Protein AF-A0A0D0B9F7-F1 (afdb_monomer)

Secondary structure (DSSP, 8-state):
-EEEEE-TTS-EEEEETTTTEESTTSHHHHHHHHHHHT--S-S-----SS---SS-S----GGG---S--S-BPPPGGGS-TT---SSPPPPP--S--SEE---TT-EEE-TTS-EEE--TTS-EEEEEEEEE-SS-EEEEEEEEEE-SSS-GGGT-EEB--GGGGTEEESSSSEEEEHHHHHHHHHHHHHS---HHHHHHHHHHHHHHT--SSPPPPHHHHHHHHHHHHTTB---TT--BTTTBSS-S---------PPPGGG--TT---TT---TTPPBP-PPPPS--SSS--HHHHHHHHHHHHTTSS--PPSSS--HHHHHHHHHHHHHIIIIIHHHHHHH-HHHHHHHHHHTSGGGEETTTEE---HHHHHHHHHHH-SS-GGGG--HHHHHHHHHHHHS--HHHHGGGTTSHHHHHHHHHHHHHHSS--HHHHHHHHHHHHHHHHHHHHHHHHS-S----PPP--------TT-SS-HHHHHT----S---S--PBPP-

pLDDT: mean 79.48, std 19.3, range [31.0, 98.38]

InterPro domains:
  IPR040648 HMG domain-containing protein 3, CxC4 like cysteine cluster [PF18717] (95-229)

Solvent-accessible surface area (backbone atoms only — not comparable to full-atom values): 30404 Å² total; per-residue (Å²): 96,74,49,78,56,64,51,84,87,68,52,65,52,48,39,33,67,81,74,77,45,79,51,80,84,42,70,69,50,51,47,52,46,36,62,65,68,65,64,66,99,74,87,80,96,73,98,66,82,77,82,78,46,88,84,53,58,73,67,76,55,73,86,72,57,58,30,32,36,75,68,78,35,79,60,59,74,93,80,53,59,98,86,63,80,79,92,61,78,81,44,62,81,80,87,66,84,61,79,59,48,63,63,46,87,74,10,19,21,65,38,92,90,75,48,74,47,66,58,54,94,89,54,76,71,48,78,44,76,22,38,41,40,50,75,62,52,48,43,85,30,37,32,33,32,28,77,33,90,86,43,61,75,93,67,73,51,47,22,23,29,51,42,56,74,65,28,32,42,26,41,69,72,48,47,29,36,29,47,62,39,54,47,50,51,55,49,46,43,74,75,41,98,54,58,65,57,67,51,39,53,51,48,34,52,50,21,57,77,67,68,53,96,44,81,63,73,56,49,71,59,51,53,49,48,45,56,47,50,57,70,27,44,56,79,72,83,88,72,62,44,90,86,50,44,90,70,48,97,71,84,86,84,85,76,89,82,86,80,73,61,72,90,72,57,50,99,86,58,73,65,98,64,60,61,50,94,85,33,56,76,41,85,45,58,87,75,79,70,59,36,78,51,64,53,64,70,60,23,48,52,51,45,52,42,57,74,74,52,46,56,59,48,78,81,86,85,84,76,58,74,70,53,57,54,51,30,53,50,42,50,47,47,41,66,74,45,49,41,56,53,33,35,76,77,33,58,28,48,25,48,42,40,36,47,42,58,38,73,58,14,50,43,95,89,67,21,51,60,53,51,65,53,62,51,51,36,54,51,53,43,36,40,92,58,49,64,51,78,57,58,41,75,66,43,44,51,29,45,50,51,22,69,78,49,80,46,76,78,38,46,71,52,28,66,72,43,52,46,60,35,52,42,51,54,52,32,36,78,73,69,74,48,77,53,70,35,57,55,42,38,52,49,50,51,40,56,53,47,48,53,50,50,52,52,52,45,67,46,45,77,66,71,80,78,78,65,72,68,69,68,75,71,73,72,65,60,91,84,56,95,67,54,75,39,64,82,71,73,51,80,75,91,59,76,86,88,64,78,34,61,37,60,67,130

Organism: NCBI:txid944289

Radius of gyration: 31.39 Å; Cα contacts (8 Å, |Δi|>4): 623; chains: 1; bounding box: 63×63×85 Å

Nearest PDB structures (foldseek):
  6m7f-assembly2_D  TM=2.238E-01  e=7.092E+00  Streptomyces clavuligerus

Sequence (505 aa):
IVKHEGSDAGDGRWYCSSQNKDGPMCGHIGAAQRFMKGESDAEGLRKVPEGIDISSTKQFSFQSLRAVSYLPILPPKWCMLPGEVEFYPRPRPLQQPPALIQLSEKASCPCLDGERAFFDPLQPTITCECKVYTLTEAFSVQIQLQQCPRCPQERHRYIGPEPRDIGLFNLNNSAIFTHELLNEYTSAFSSSETPFEPWVQTIARRYEEMQPSIPFVGGGLFRSVWFAYIRLIQFEGDKTCPSCGTFPNNVIWDGVSIAFGCKHVNDELQPPTVVQASAMEHPSRSLSQQEWLQDGKMRKKLRDWLAEGGLKIENGADGGDNHIETSLKQVKILQLELYPWLHTLSPHLKDMFSKHLGHGAVQNGKGWSPRKEYLVLFQILSAEESTMQTMSHSTLCNLETFIQTPTHDNIQGLLSTPALNTILELEWAREGHYATETLGVAAWMYHHGKKVMDALLAMNPVPLDSRPMEKATMIIEKSSEIHPWEKTGCCYGLPQIRNCPRYPK

Structure (mmCIF, N/CA/C/O backbone):
data_AF-A0A0D0B9F7-F1
#
_entry.id   AF-A0A0D0B9F7-F1
#
loop_
_atom_site.group_PDB
_atom_site.id
_atom_site.type_symbol
_atom_site.label_atom_id
_atom_site.label_alt_id
_atom_site.label_comp_id
_atom_site.label_asym_id
_atom_site.label_entity_id
_atom_site.label_seq_id
_atom_site.pdbx_PDB_ins_code
_atom_site.Cartn_x
_atom_site.Cartn_y
_atom_site.Cartn_z
_atom_site.occupancy
_atom_site.B_iso_or_equiv
_atom_site.auth_seq_id
_atom_site.auth_comp_id
_atom_site.auth_asym_id
_atom_site.auth_atom_id
_atom_site.pdbx_PDB_model_num
ATOM 1 N N . ILE A 1 1 ? -7.072 21.926 14.855 1.00 62.06 1 ILE A N 1
ATOM 2 C CA . ILE A 1 1 ? -6.435 22.626 13.717 1.00 62.06 1 ILE A CA 1
ATOM 3 C C . ILE A 1 1 ? -6.862 24.085 13.777 1.00 62.06 1 ILE A C 1
ATOM 5 O O . ILE A 1 1 ? -8.053 24.343 13.917 1.00 62.06 1 ILE A O 1
ATOM 9 N N . VAL A 1 2 ? -5.909 25.017 13.758 1.00 69.06 2 VAL A N 1
ATOM 10 C CA . VAL A 1 2 ? -6.192 26.455 13.646 1.00 69.06 2 VAL A CA 1
ATOM 11 C C . VAL A 1 2 ? -5.923 26.863 12.201 1.00 69.06 2 VAL A C 1
ATOM 13 O O . VAL A 1 2 ? -4.849 26.570 11.686 1.00 69.06 2 VAL A O 1
ATOM 16 N N . LYS A 1 3 ? -6.905 27.480 11.546 1.00 77.62 3 LYS A N 1
ATOM 17 C CA . LYS A 1 3 ? -6.812 28.000 10.180 1.00 77.62 3 LYS A CA 1
ATOM 18 C C . LYS A 1 3 ? -6.802 29.525 10.244 1.00 77.62 3 LYS A C 1
ATOM 20 O O . LYS A 1 3 ? -7.600 30.106 10.979 1.00 77.62 3 LYS A O 1
ATOM 25 N N . HIS A 1 4 ? -5.914 30.152 9.484 1.00 79.88 4 HIS A N 1
ATOM 26 C CA . HIS A 1 4 ? -5.838 31.602 9.325 1.00 79.88 4 HIS A CA 1
ATOM 27 C C . HIS A 1 4 ? -6.006 31.951 7.848 1.00 79.88 4 HIS A C 1
ATOM 29 O O . HIS A 1 4 ? -5.429 31.298 6.982 1.00 79.88 4 HIS A O 1
ATOM 35 N N . GLU A 1 5 ? -6.851 32.940 7.581 1.00 78.00 5 GLU A N 1
ATOM 36 C CA . GLU A 1 5 ? -7.046 33.546 6.266 1.00 78.00 5 GLU A CA 1
ATOM 37 C C . GLU A 1 5 ? -6.862 35.060 6.410 1.00 78.00 5 GLU A C 1
ATOM 39 O O . GLU A 1 5 ? -7.738 35.763 6.927 1.00 78.00 5 GLU A O 1
ATOM 44 N N . GLY A 1 6 ? -5.700 35.556 5.989 1.00 80.50 6 GLY A N 1
ATOM 45 C CA . GLY A 1 6 ? -5.319 36.960 6.103 1.00 80.50 6 GLY A CA 1
ATOM 46 C C . GLY A 1 6 ? -3.842 37.190 5.805 1.00 80.50 6 GLY A C 1
ATOM 47 O O . GLY A 1 6 ? -3.217 36.357 5.156 1.00 80.50 6 GLY A O 1
ATOM 48 N N . SER A 1 7 ? -3.299 38.324 6.248 1.00 74.69 7 SER A N 1
ATOM 49 C CA . SER A 1 7 ? -1.907 38.690 5.974 1.00 74.69 7 SER A CA 1
ATOM 50 C C . SER A 1 7 ? -0.935 38.029 6.958 1.00 74.69 7 SER A C 1
ATOM 52 O O . SER A 1 7 ? -1.303 37.707 8.090 1.00 74.69 7 SER A O 1
ATOM 54 N N . ASP A 1 8 ? 0.327 37.875 6.552 1.00 71.06 8 ASP A N 1
ATOM 55 C CA . ASP A 1 8 ? 1.392 37.264 7.363 1.00 71.06 8 ASP A CA 1
ATOM 56 C C . ASP A 1 8 ? 1.683 38.025 8.674 1.00 71.06 8 ASP A C 1
ATOM 58 O O . ASP A 1 8 ? 2.330 37.492 9.573 1.00 71.06 8 ASP A O 1
ATOM 62 N N . ALA A 1 9 ? 1.166 39.252 8.831 1.00 69.94 9 ALA A N 1
ATOM 63 C CA . ALA A 1 9 ? 1.206 39.997 10.092 1.00 69.94 9 ALA A CA 1
ATOM 64 C C . ALA A 1 9 ? 0.184 39.490 11.143 1.00 69.94 9 ALA A C 1
ATOM 66 O O . ALA A 1 9 ? 0.144 39.982 12.278 1.00 69.94 9 ALA A O 1
ATOM 67 N N . GLY A 1 10 ? -0.637 38.494 10.790 1.00 68.38 10 GLY A N 1
ATOM 68 C CA . GLY A 1 10 ? -1.613 37.837 11.661 1.00 68.38 10 GLY A CA 1
ATOM 69 C C . GLY A 1 10 ? -2.972 38.536 11.752 1.00 68.38 10 GLY A C 1
ATOM 70 O O . GLY A 1 10 ? -3.847 38.104 12.510 1.00 68.38 10 GLY A O 1
ATOM 71 N N . ASP A 1 11 ? -3.183 39.597 10.980 1.00 76.25 11 ASP A N 1
ATOM 72 C CA . ASP A 1 11 ? -4.494 40.169 10.696 1.00 76.25 11 ASP A CA 1
ATOM 73 C C . ASP A 1 11 ? -5.279 39.254 9.747 1.00 76.25 11 ASP A C 1
ATOM 75 O O . ASP A 1 11 ? -4.718 38.582 8.884 1.00 76.25 11 ASP A O 1
ATOM 79 N N . GLY A 1 12 ? -6.593 39.172 9.942 1.00 78.12 12 GLY A N 1
ATOM 80 C CA . GLY A 1 12 ? -7.466 38.292 9.169 1.00 78.12 12 GLY A CA 1
ATOM 81 C C . GLY A 1 12 ? -8.388 37.445 10.031 1.00 78.12 12 GLY A C 1
ATOM 82 O O . GLY A 1 12 ? -8.543 37.668 11.235 1.00 78.12 12 GLY A O 1
ATOM 83 N N . ARG A 1 13 ? -9.037 36.472 9.393 1.00 79.00 13 ARG A N 1
ATOM 84 C CA . ARG A 1 13 ? -9.968 35.560 10.058 1.00 79.00 13 ARG A CA 1
ATOM 85 C C . ARG A 1 13 ? -9.229 34.340 10.581 1.00 79.00 13 ARG A C 1
ATOM 87 O O . ARG A 1 13 ? -8.424 33.734 9.883 1.00 79.00 13 ARG A O 1
ATOM 94 N N . TRP A 1 14 ? -9.537 33.987 11.823 1.00 80.44 14 TRP A N 1
ATOM 95 C CA . TRP A 1 14 ? -8.962 32.849 12.523 1.00 80.44 14 TRP A CA 1
ATOM 96 C C . TRP A 1 14 ? -10.074 31.891 12.931 1.00 80.44 14 TRP A C 1
ATOM 98 O O . TRP A 1 14 ? -11.047 32.306 13.563 1.00 80.44 14 TRP A O 1
ATOM 108 N N . TYR A 1 15 ? -9.895 30.615 12.604 1.00 75.56 15 TYR A N 1
ATOM 109 C CA . TYR A 1 15 ? -10.851 29.549 12.876 1.00 75.56 15 TYR A CA 1
ATOM 110 C C . TYR A 1 15 ? -10.170 28.399 13.616 1.00 75.56 15 TYR A C 1
ATOM 112 O O . TYR A 1 15 ? -9.083 27.965 13.236 1.00 75.56 15 TYR A O 1
ATOM 120 N N . CYS A 1 16 ? -10.804 27.873 14.665 1.00 76.62 16 CYS A N 1
ATOM 121 C CA . CYS A 1 16 ? -10.293 26.726 15.413 1.00 76.62 16 CYS A CA 1
ATOM 122 C C . CYS A 1 16 ? -11.246 25.534 15.323 1.00 76.62 16 CYS A C 1
ATOM 124 O O . CYS A 1 16 ? -12.320 25.534 15.926 1.00 76.62 16 CYS A O 1
ATOM 126 N N . SER A 1 17 ? -10.793 24.460 14.672 1.00 65.19 17 SER A N 1
ATOM 127 C CA . SER A 1 17 ? -11.572 23.229 14.497 1.00 65.19 17 SER A CA 1
ATOM 128 C C . SER A 1 17 ? -11.804 22.450 15.797 1.00 65.19 17 SER A C 1
ATOM 130 O O . SER A 1 17 ? -12.722 21.646 15.870 1.00 65.19 17 SER A O 1
ATOM 132 N N . SER A 1 18 ? -10.982 22.672 16.832 1.00 51.75 18 SER A N 1
ATOM 133 C CA . SER A 1 18 ? -11.092 21.957 18.117 1.00 51.75 18 SER A CA 1
ATOM 134 C C . SER A 1 18 ? -12.270 22.453 18.963 1.00 51.75 18 SER A C 1
ATOM 136 O O . SER A 1 18 ? -12.854 21.694 19.727 1.00 51.75 18 SER A O 1
ATOM 138 N N . GLN A 1 19 ? -12.643 23.729 18.818 1.00 57.06 19 GLN A N 1
ATOM 139 C CA . GLN A 1 19 ? -13.742 24.331 19.581 1.00 57.06 19 GLN A CA 1
ATOM 140 C C . GLN A 1 19 ? -14.906 24.807 18.710 1.00 57.06 19 GLN A C 1
ATOM 142 O O . GLN A 1 19 ? -15.888 25.293 19.262 1.00 57.06 19 GLN A O 1
ATOM 147 N N . ASN A 1 20 ? -14.805 24.669 17.383 1.00 51.03 20 ASN A N 1
ATOM 148 C CA . ASN A 1 20 ? -15.800 25.115 16.407 1.00 51.03 20 ASN A CA 1
ATOM 149 C C . ASN A 1 20 ? -16.270 26.565 16.659 1.00 51.03 20 ASN A C 1
ATOM 151 O O . ASN A 1 20 ? -17.462 26.861 16.669 1.00 51.03 20 ASN A O 1
ATOM 155 N N . LYS A 1 21 ? -15.313 27.457 16.953 1.00 58.09 21 LYS A N 1
ATOM 156 C CA . LYS A 1 21 ? -15.546 28.870 17.284 1.00 58.09 21 LYS A CA 1
ATOM 157 C C . LYS A 1 21 ? -14.754 29.777 16.350 1.00 58.09 21 LYS A C 1
ATOM 159 O O . LYS A 1 21 ? -13.561 29.544 16.136 1.00 58.09 21 LYS A O 1
ATOM 164 N N . ASP A 1 22 ? -15.415 30.838 15.896 1.00 53.03 22 ASP A N 1
ATOM 165 C CA . ASP A 1 22 ? -14.796 31.989 15.244 1.00 53.03 22 ASP A CA 1
ATOM 166 C C . ASP A 1 22 ? -14.333 33.012 16.288 1.00 53.03 22 ASP A C 1
ATOM 168 O O . ASP A 1 22 ? -15.046 33.322 17.247 1.00 53.03 22 ASP A O 1
ATOM 172 N N . GLY A 1 23 ? -13.138 33.566 16.083 1.00 56.59 23 GLY A N 1
ATOM 173 C CA . GLY A 1 23 ? -12.672 34.754 16.797 1.00 56.59 23 GLY A CA 1
ATOM 174 C C . GLY A 1 23 ? -11.560 34.538 17.838 1.00 56.59 23 GLY A C 1
ATOM 175 O O . GLY A 1 23 ? -11.210 33.414 18.198 1.00 56.59 23 GLY A O 1
ATOM 176 N N . PRO A 1 24 ? -10.980 35.642 18.347 1.00 56.06 24 PRO A N 1
ATOM 177 C CA . PRO A 1 24 ? -9.693 35.672 19.059 1.00 56.06 24 PRO A CA 1
ATOM 178 C C . PRO A 1 24 ? -9.705 35.049 20.468 1.00 56.06 24 PRO A C 1
ATOM 180 O O . PRO A 1 24 ? -8.679 35.017 21.139 1.00 56.06 24 PRO A O 1
ATOM 183 N N . MET A 1 25 ? -10.851 34.550 20.935 1.00 59.28 25 MET A N 1
ATOM 184 C CA . MET A 1 25 ? -11.046 34.084 22.315 1.00 59.28 25 MET A CA 1
ATOM 185 C C . MET A 1 25 ? -10.684 32.605 22.532 1.00 59.28 25 MET A C 1
ATOM 187 O O . MET A 1 25 ? -10.732 32.117 23.659 1.00 59.28 25 MET A O 1
ATOM 191 N N . CYS A 1 26 ? -10.334 31.861 21.478 1.00 71.50 26 CYS A N 1
ATOM 192 C CA . CYS A 1 26 ? -9.852 30.488 21.624 1.00 71.50 26 CYS A CA 1
ATOM 193 C C . CYS A 1 26 ? -8.355 30.488 21.964 1.00 71.50 26 CYS A C 1
ATOM 195 O O . CYS A 1 26 ? -7.547 30.983 21.180 1.00 71.50 26 CYS A O 1
ATOM 197 N N . GLY A 1 27 ? -7.966 29.841 23.069 1.00 70.50 27 GLY A N 1
ATOM 198 C CA . GLY A 1 27 ? -6.562 29.736 23.495 1.00 70.50 27 GLY A CA 1
ATOM 199 C C . GLY A 1 27 ? -5.616 29.211 22.405 1.00 70.50 27 GLY A C 1
ATOM 200 O O . GLY A 1 27 ? -4.513 29.725 22.258 1.00 70.50 27 GLY A O 1
ATOM 201 N N . HIS A 1 28 ? -6.080 28.281 21.561 1.00 70.75 28 HIS A N 1
ATOM 202 C CA . HIS A 1 28 ? -5.318 27.791 20.404 1.00 70.75 28 HIS A CA 1
ATOM 203 C C . HIS A 1 28 ? -5.077 28.862 19.322 1.00 70.75 28 HIS A C 1
ATOM 205 O O . HIS A 1 28 ? -4.007 28.881 18.723 1.00 70.75 28 HIS A O 1
ATOM 211 N N . ILE A 1 29 ? -6.048 29.755 19.074 1.00 79.06 29 ILE A N 1
ATOM 212 C CA . ILE A 1 29 ? -5.897 30.872 18.124 1.00 79.06 29 ILE A CA 1
ATOM 213 C C . ILE A 1 29 ? -4.886 31.869 18.684 1.00 79.06 29 ILE A C 1
ATOM 215 O O . ILE A 1 29 ? -3.955 32.245 17.983 1.00 79.06 29 ILE A O 1
ATOM 219 N N . GLY A 1 30 ? -5.013 32.230 19.965 1.00 76.50 30 GLY A N 1
ATOM 220 C CA . GLY A 1 30 ? -4.077 33.151 20.615 1.00 76.50 30 GLY A CA 1
ATOM 221 C C . GLY A 1 30 ? -2.644 32.615 20.679 1.00 76.50 30 GLY A C 1
ATOM 222 O O . GLY A 1 30 ? -1.690 33.389 20.640 1.00 76.50 30 GLY A O 1
ATOM 223 N N . ALA A 1 31 ? -2.471 31.297 20.757 1.00 74.19 31 ALA A N 1
ATOM 224 C CA . ALA A 1 31 ? -1.154 30.682 20.735 1.00 74.19 31 ALA A CA 1
ATOM 225 C C . ALA A 1 31 ? -0.575 30.599 19.304 1.00 74.19 31 ALA A C 1
ATOM 227 O O . ALA A 1 31 ? 0.592 30.921 19.096 1.00 74.19 31 ALA A O 1
ATOM 228 N N . ALA A 1 32 ? -1.399 30.282 18.297 1.00 74.50 32 ALA A N 1
ATOM 229 C CA . ALA A 1 32 ? -0.996 30.327 16.887 1.00 74.50 32 ALA A CA 1
ATOM 230 C C . ALA A 1 32 ? -0.639 31.752 16.416 1.00 74.50 32 ALA A C 1
ATOM 232 O O . ALA A 1 32 ? 0.316 31.933 15.666 1.00 74.50 32 ALA A O 1
ATOM 233 N N . GLN A 1 33 ? -1.355 32.771 16.903 1.00 79.31 33 GLN A N 1
ATOM 234 C CA . GLN A 1 33 ? -1.052 34.183 16.648 1.00 79.31 33 GLN A CA 1
ATOM 235 C C . GLN A 1 33 ? 0.305 34.603 17.224 1.00 79.31 33 GLN A C 1
ATOM 237 O O . GLN A 1 33 ? 1.056 35.299 16.547 1.00 79.31 33 GLN A O 1
ATOM 242 N N . ARG A 1 34 ? 0.639 34.168 18.447 1.00 76.12 34 ARG A N 1
ATOM 243 C CA . ARG A 1 34 ? 1.954 34.427 19.062 1.00 76.12 34 ARG A CA 1
ATOM 244 C C . ARG A 1 34 ? 3.089 33.769 18.282 1.00 76.12 34 ARG A C 1
ATOM 246 O O . ARG A 1 34 ? 4.092 34.419 18.006 1.00 76.12 34 ARG A O 1
ATOM 253 N N . PHE A 1 35 ? 2.884 32.525 17.845 1.00 75.50 35 PHE A N 1
ATOM 254 C CA . PHE A 1 35 ? 3.847 31.814 17.002 1.00 75.50 35 PHE A CA 1
ATOM 255 C C . PHE A 1 35 ? 4.084 32.531 15.664 1.00 75.50 35 PHE A C 1
ATOM 257 O O . PHE A 1 35 ? 5.227 32.726 15.265 1.00 75.50 35 PHE A O 1
ATOM 264 N N . MET A 1 36 ? 3.016 32.983 14.999 1.00 72.69 36 MET A N 1
ATOM 265 C CA . MET A 1 36 ? 3.104 33.719 13.732 1.00 72.69 36 MET A CA 1
ATOM 266 C C . MET A 1 36 ? 3.805 35.080 13.885 1.00 72.69 36 MET A C 1
ATOM 268 O O . MET A 1 36 ? 4.510 35.509 12.978 1.00 72.69 36 MET A O 1
ATOM 272 N N . LYS A 1 37 ? 3.664 35.737 15.043 1.00 72.94 37 LYS A N 1
ATOM 273 C CA . LYS A 1 37 ? 4.302 37.030 15.344 1.00 72.94 37 LYS A CA 1
ATOM 274 C C . LYS A 1 37 ? 5.745 36.926 15.848 1.00 72.94 37 LYS A C 1
ATOM 276 O O . LYS A 1 37 ? 6.383 37.956 16.040 1.00 72.94 37 LYS A O 1
ATOM 281 N N . GLY A 1 38 ? 6.268 35.716 16.059 1.00 61.00 38 GLY A N 1
ATOM 282 C CA . GLY A 1 38 ? 7.645 35.509 16.517 1.00 61.00 38 GLY A CA 1
ATOM 283 C C . GLY A 1 38 ? 7.918 35.978 17.952 1.00 61.00 38 GLY A C 1
ATOM 284 O O . GLY A 1 38 ? 9.077 36.160 18.317 1.00 61.00 38 GLY A O 1
ATOM 285 N N . GLU A 1 39 ? 6.881 36.171 18.772 1.00 57.62 39 GLU A N 1
ATOM 286 C CA . GLU A 1 39 ? 7.032 36.515 20.189 1.00 57.62 39 GLU A CA 1
ATOM 287 C C . GLU A 1 39 ? 7.454 35.254 20.960 1.00 57.62 39 GLU A C 1
ATOM 289 O O . GLU A 1 39 ? 6.623 34.446 21.374 1.00 57.62 39 GLU A O 1
ATOM 294 N N . SER A 1 40 ? 8.765 35.041 21.105 1.00 46.38 40 SER A N 1
ATOM 295 C CA . SER A 1 40 ? 9.304 34.051 22.042 1.00 46.38 40 SER A CA 1
ATOM 296 C C . SER A 1 40 ? 9.011 34.492 23.477 1.00 46.38 40 SER A C 1
ATOM 298 O O . SER A 1 40 ? 9.197 35.669 23.780 1.00 46.38 40 SER A O 1
ATOM 300 N N . ASP A 1 41 ? 8.616 33.556 24.347 1.00 50.62 41 ASP A N 1
ATOM 301 C CA . ASP A 1 41 ? 8.306 33.755 25.774 1.00 50.62 41 ASP A CA 1
ATOM 302 C C . ASP A 1 41 ? 9.523 34.236 26.603 1.00 50.62 41 ASP A C 1
ATOM 304 O O . ASP A 1 41 ? 10.034 33.538 27.479 1.00 50.62 41 ASP A O 1
ATOM 308 N N . ALA A 1 42 ? 9.997 35.451 26.345 1.00 44.09 42 ALA A N 1
ATOM 309 C CA . ALA A 1 42 ? 10.989 36.146 27.143 1.00 44.09 42 ALA A CA 1
ATOM 310 C C . ALA A 1 42 ? 10.413 37.503 27.569 1.00 44.09 42 ALA A C 1
ATOM 312 O O . ALA A 1 42 ? 10.318 38.431 26.776 1.00 44.09 42 ALA A O 1
ATOM 313 N N . GLU A 1 43 ? 10.076 37.570 28.859 1.00 37.50 43 GLU A N 1
ATOM 314 C CA . GLU A 1 43 ? 9.753 38.755 29.669 1.00 37.50 43 GLU A CA 1
ATOM 315 C C . GLU A 1 43 ? 8.286 39.230 29.745 1.00 37.50 43 GLU A C 1
ATOM 317 O O . GLU A 1 43 ? 7.709 39.774 28.811 1.00 37.50 43 GLU A O 1
ATOM 322 N N . GLY A 1 44 ? 7.722 39.137 30.962 1.00 35.41 44 GLY A N 1
ATOM 323 C CA . GLY A 1 44 ? 6.650 40.030 31.423 1.00 35.41 44 GLY A CA 1
ATOM 324 C C . GLY A 1 44 ? 5.472 39.354 32.130 1.00 35.41 44 GLY A C 1
ATOM 325 O O . GLY A 1 44 ? 4.485 38.982 31.505 1.00 35.41 44 GLY A O 1
ATOM 326 N N . LEU A 1 45 ? 5.532 39.253 33.464 1.00 43.19 45 LEU A N 1
ATOM 327 C CA . LEU A 1 45 ? 4.471 38.740 34.343 1.00 43.19 45 LEU A CA 1
ATOM 328 C C . LEU A 1 45 ? 3.063 39.311 34.048 1.00 43.19 45 LEU A C 1
ATOM 330 O O . LEU A 1 45 ? 2.766 40.454 34.398 1.00 43.19 45 LEU A O 1
ATOM 334 N N . ARG A 1 46 ? 2.135 38.438 33.635 1.00 34.62 46 ARG A N 1
ATOM 335 C CA . ARG A 1 46 ? 0.758 38.383 34.167 1.00 34.62 46 ARG A CA 1
ATOM 336 C C . ARG A 1 46 ? 0.339 36.921 34.338 1.00 34.62 46 ARG A C 1
ATOM 338 O O . ARG A 1 46 ? 0.234 36.182 33.368 1.00 34.62 46 ARG A O 1
ATOM 345 N N . LYS A 1 47 ? 0.097 36.507 35.588 1.00 40.41 47 LYS A N 1
ATOM 346 C CA . LYS A 1 47 ? -0.480 35.197 35.932 1.00 40.41 47 LYS A CA 1
ATOM 347 C C . LYS A 1 47 ? -1.898 35.095 35.352 1.00 40.41 47 LYS A C 1
ATOM 349 O O . LYS A 1 47 ? -2.818 35.720 35.871 1.00 40.41 47 LYS A O 1
ATOM 354 N N . VAL A 1 48 ? -2.051 34.301 34.298 1.00 32.56 48 VAL A N 1
ATOM 355 C CA . VAL A 1 48 ? -3.309 33.825 33.694 1.00 32.56 48 VAL A CA 1
ATOM 356 C C . VAL A 1 48 ? -3.105 32.310 33.478 1.00 32.56 48 VAL A C 1
ATOM 358 O O . VAL A 1 48 ? -1.968 31.912 33.219 1.00 32.56 48 VAL A O 1
ATOM 361 N N . PRO A 1 49 ? -4.114 31.452 33.739 1.00 32.28 49 PRO A N 1
ATOM 362 C CA . PRO A 1 49 ? -3.902 30.070 34.176 1.00 32.28 49 PRO A CA 1
ATOM 363 C C . PRO A 1 49 ? -3.240 29.206 33.106 1.00 32.28 49 PRO A C 1
ATOM 365 O O . PRO A 1 49 ? -3.553 29.367 31.932 1.00 32.28 49 PRO A O 1
ATOM 368 N N . GLU A 1 50 ? -2.344 28.326 33.571 1.00 35.31 50 GLU A N 1
ATOM 369 C CA . GLU A 1 50 ? -1.710 27.195 32.875 1.00 35.31 50 GLU A CA 1
ATOM 370 C C . GLU A 1 50 ? -1.628 27.340 31.353 1.00 35.31 50 GLU A C 1
ATOM 372 O O . GLU A 1 50 ? -2.600 27.118 30.629 1.00 35.31 50 GLU A O 1
ATOM 377 N N . GLY A 1 51 ? -0.430 27.695 30.879 1.00 31.00 51 GLY A N 1
ATOM 378 C CA . GLY A 1 51 ? -0.110 27.803 29.464 1.00 31.00 51 GLY A CA 1
ATOM 379 C C . GLY A 1 51 ? -0.681 26.629 28.676 1.00 31.00 51 GLY A C 1
ATOM 380 O O . GLY A 1 51 ? -0.318 25.476 28.894 1.00 31.00 51 GLY A O 1
ATOM 381 N N . ILE A 1 52 ? -1.593 26.943 27.757 1.00 34.47 52 ILE A N 1
ATOM 382 C CA . ILE A 1 52 ? -1.985 26.023 26.697 1.00 34.47 52 ILE A CA 1
ATOM 383 C C . ILE A 1 52 ? -0.787 25.967 25.761 1.00 34.47 52 ILE A C 1
ATOM 385 O O . ILE A 1 52 ? -0.642 26.779 24.847 1.00 34.47 52 ILE A O 1
ATOM 389 N N . ASP A 1 53 ? 0.112 25.048 26.068 1.00 34.94 53 ASP A N 1
ATOM 390 C CA . ASP A 1 53 ? 1.176 24.653 25.176 1.00 34.94 53 ASP A CA 1
ATOM 391 C C . ASP A 1 53 ? 0.530 23.992 23.946 1.00 34.94 53 ASP A C 1
ATOM 393 O O . ASP A 1 53 ? -0.219 23.021 24.017 1.00 34.94 53 ASP A O 1
ATOM 397 N N . ILE A 1 54 ? 0.762 24.612 22.794 1.00 34.78 54 ILE A N 1
ATOM 398 C CA . ILE A 1 54 ? 0.211 24.217 21.492 1.00 34.78 54 ILE A CA 1
ATOM 399 C C . ILE A 1 54 ? 0.848 22.916 20.985 1.00 34.78 54 ILE A C 1
ATOM 401 O O . ILE A 1 54 ? 0.317 22.304 20.059 1.00 34.78 54 ILE A O 1
ATOM 405 N N . SER A 1 55 ? 1.976 22.508 21.578 1.00 32.91 55 SER A N 1
ATOM 406 C CA . SER A 1 55 ? 2.655 21.236 21.328 1.00 32.91 55 SER A CA 1
ATOM 407 C C . SER A 1 55 ? 2.212 20.145 22.308 1.00 32.91 55 SER A C 1
ATOM 409 O O . SER A 1 55 ? 2.068 18.991 21.905 1.00 32.91 55 SER A O 1
ATOM 411 N N . SER A 1 56 ? 1.842 20.512 23.540 1.00 32.84 56 SER A N 1
ATOM 412 C CA . SER A 1 56 ? 1.040 19.669 24.424 1.00 32.84 56 SER A CA 1
ATOM 413 C C . SER A 1 56 ? -0.453 19.975 24.283 1.00 32.84 56 SER A C 1
ATOM 415 O O . SER A 1 56 ? -1.167 20.377 25.204 1.00 32.84 56 SER A O 1
ATOM 417 N N . THR A 1 57 ? -1.022 19.500 23.169 1.00 33.03 57 THR A N 1
ATOM 418 C CA . THR A 1 57 ? -2.174 18.604 23.368 1.00 33.03 57 THR A CA 1
ATOM 419 C C . THR A 1 57 ? -1.767 17.710 24.522 1.00 33.03 57 THR A C 1
ATOM 421 O O . THR A 1 57 ? -0.821 16.952 24.317 1.00 33.03 57 THR A O 1
ATOM 424 N N . LYS A 1 58 ? -2.370 17.869 25.717 1.00 34.06 58 LYS A N 1
ATOM 425 C CA . LYS A 1 58 ? -2.274 16.900 26.815 1.00 34.06 58 LYS A CA 1
ATOM 426 C C . LYS A 1 58 ? -2.153 15.565 26.124 1.00 34.06 58 LYS A C 1
ATOM 428 O O . LYS A 1 58 ? -3.124 15.176 25.465 1.00 34.06 58 LYS A O 1
ATOM 433 N N . GLN A 1 59 ? -0.938 14.999 26.123 1.00 36.06 59 GLN A N 1
ATOM 434 C CA . GLN A 1 59 ? -0.664 13.735 25.463 1.00 36.06 59 GLN A CA 1
ATOM 435 C C . GLN A 1 59 ? -1.844 12.888 25.878 1.00 36.06 59 GLN A C 1
ATOM 437 O O . GLN A 1 59 ? -2.105 12.816 27.084 1.00 36.06 59 GLN A O 1
ATOM 442 N N . PHE A 1 60 ? -2.637 12.421 24.905 1.00 38.97 60 PHE A N 1
ATOM 443 C CA . PHE A 1 60 ? -3.676 11.432 25.147 1.00 38.97 60 PHE A CA 1
ATOM 444 C C . PHE A 1 60 ? -3.034 10.467 26.119 1.00 38.97 60 PHE A C 1
ATOM 446 O O . PHE A 1 60 ? -2.081 9.794 25.724 1.00 38.97 60 PHE A O 1
ATOM 453 N N . SER A 1 61 ? -3.396 10.527 27.407 1.00 38.59 61 SER A N 1
ATOM 454 C CA . SER A 1 61 ? -2.642 9.741 28.364 1.00 38.59 61 SER A CA 1
ATOM 455 C C . SER A 1 61 ? -2.924 8.332 27.892 1.00 38.59 61 SER A C 1
ATOM 457 O O . SER A 1 61 ? -4.087 7.951 27.754 1.00 38.59 61 SER A O 1
ATOM 459 N N . PHE A 1 62 ? -1.893 7.613 27.460 1.00 41.47 62 PHE A N 1
ATOM 460 C CA . PHE A 1 62 ? -2.082 6.326 26.793 1.00 41.47 62 PHE A CA 1
ATOM 461 C C . PHE A 1 62 ? -2.830 5.345 27.716 1.00 41.47 62 PHE A C 1
ATOM 463 O O . PHE A 1 62 ? -3.551 4.463 27.262 1.00 41.47 62 PHE A O 1
ATOM 470 N N . GLN A 1 63 ? -2.788 5.605 29.028 1.00 39.81 63 GLN A N 1
ATOM 471 C CA . GLN A 1 63 ? -3.612 4.986 30.068 1.00 39.81 63 GLN A CA 1
ATOM 472 C C . GLN A 1 63 ? -5.142 5.180 29.897 1.00 39.81 63 GLN A C 1
ATOM 474 O O . GLN A 1 63 ? -5.919 4.436 30.489 1.00 39.81 63 GLN A O 1
ATOM 479 N N . SER A 1 64 ? -5.607 6.149 29.100 1.00 49.28 64 SER A N 1
ATOM 480 C CA . SER A 1 64 ? -7.026 6.430 28.805 1.00 49.28 64 SER A CA 1
ATOM 481 C C . SER A 1 64 ? -7.558 5.794 27.513 1.00 49.28 64 SER A C 1
ATOM 483 O O . SER A 1 64 ? -8.760 5.861 27.274 1.00 49.28 64 SER A O 1
ATOM 485 N N . LEU A 1 65 ? -6.705 5.147 26.706 1.00 59.97 65 LEU A N 1
ATOM 486 C CA . LEU A 1 65 ? -7.099 4.488 25.447 1.00 59.97 65 LEU A CA 1
ATOM 487 C C . LEU A 1 65 ? -7.593 3.047 25.623 1.00 59.97 65 LEU A C 1
ATOM 489 O O . LEU A 1 65 ? -7.925 2.378 24.645 1.00 59.97 65 LEU A O 1
ATOM 493 N N . ARG A 1 66 ? -7.631 2.538 26.857 1.00 79.44 66 ARG A N 1
ATOM 494 C CA . ARG A 1 66 ? -8.106 1.180 27.110 1.00 79.44 66 ARG A CA 1
ATOM 495 C C . ARG A 1 66 ? -9.608 1.114 26.941 1.00 79.44 66 ARG A C 1
ATOM 497 O O . ARG A 1 66 ? -10.347 1.728 27.709 1.00 79.44 66 ARG A O 1
ATOM 504 N N . ALA A 1 67 ? -10.023 0.341 25.949 1.00 93.00 67 ALA A N 1
ATOM 505 C CA . ALA A 1 67 ? -11.420 0.082 25.696 1.00 93.00 67 ALA A CA 1
ATOM 506 C C . ALA A 1 67 ? -12.036 -0.812 26.781 1.00 93.00 67 ALA A C 1
ATOM 508 O O . ALA A 1 67 ? -11.354 -1.617 27.439 1.00 93.00 67 ALA A O 1
ATOM 509 N N . VAL A 1 68 ? -13.350 -0.670 26.950 1.00 95.94 68 VAL A N 1
ATOM 510 C CA . VAL A 1 68 ? -14.157 -1.609 27.734 1.00 95.94 68 VAL A CA 1
ATOM 511 C C . VAL A 1 68 ? -14.103 -2.992 27.091 1.00 95.94 68 VAL A C 1
ATOM 513 O O . VAL A 1 68 ? -13.837 -3.962 27.800 1.00 95.94 68 VAL A O 1
ATOM 516 N N . SER A 1 69 ? -14.221 -3.061 25.762 1.00 96.56 69 SER A N 1
ATOM 517 C CA . SER A 1 69 ? -13.927 -4.272 24.997 1.00 96.56 69 SER A CA 1
ATOM 518 C C . SER A 1 69 ? -12.446 -4.664 25.098 1.00 96.56 69 SER A C 1
ATOM 520 O O . SER A 1 69 ? -11.551 -3.818 25.047 1.00 96.56 69 SER A O 1
ATOM 522 N N . TYR A 1 70 ? -12.189 -5.958 25.265 1.00 94.75 70 TYR A N 1
ATOM 523 C CA . TYR A 1 70 ? -10.863 -6.544 25.482 1.00 94.75 70 TYR A CA 1
ATOM 524 C C . TYR A 1 70 ? -10.712 -7.969 24.953 1.00 94.75 70 TYR A C 1
ATOM 526 O O . TYR A 1 70 ? -9.596 -8.490 24.931 1.00 94.75 70 TYR A O 1
ATOM 534 N N . LEU A 1 71 ? -11.806 -8.622 24.560 1.00 94.56 71 LEU A N 1
ATOM 535 C CA . LEU A 1 71 ? -11.719 -9.956 23.986 1.00 94.56 71 LEU A CA 1
ATOM 536 C C . LEU A 1 71 ? -11.091 -9.914 22.589 1.00 94.56 71 LEU A C 1
ATOM 538 O O . LEU A 1 71 ? -11.359 -8.982 21.832 1.00 94.56 71 LEU A O 1
ATOM 542 N N . PRO A 1 72 ? -10.342 -10.960 22.201 1.00 92.56 72 PRO A N 1
ATOM 543 C CA . PRO A 1 72 ? -9.841 -11.101 20.843 1.00 92.56 72 PRO A CA 1
ATOM 544 C C . PRO A 1 72 ? -10.937 -10.964 19.785 1.00 92.56 72 PRO A C 1
ATOM 546 O O . PRO A 1 72 ? -12.046 -11.480 19.961 1.00 92.56 72 PRO A O 1
ATOM 549 N N . ILE A 1 73 ? -10.605 -10.309 18.679 1.00 93.19 73 ILE A N 1
ATOM 550 C CA . ILE A 1 73 ? -11.467 -10.049 17.529 1.00 93.19 73 ILE A CA 1
ATOM 551 C C . ILE A 1 73 ? -10.906 -10.815 16.330 1.00 93.19 73 ILE A C 1
ATOM 553 O O . ILE A 1 73 ? -9.702 -10.828 16.080 1.00 93.19 73 ILE A O 1
ATOM 557 N N . LEU A 1 74 ? -11.788 -11.493 15.601 1.00 91.31 74 LEU A N 1
ATOM 558 C CA . LEU A 1 74 ? -11.440 -12.168 14.362 1.00 91.31 74 LEU A CA 1
ATOM 559 C C . LEU A 1 74 ? -11.055 -11.139 13.295 1.00 91.31 74 LEU A C 1
ATOM 561 O O . LEU A 1 74 ? -11.791 -10.159 13.120 1.00 91.31 74 LEU A O 1
ATOM 565 N N . PRO A 1 75 ? -9.988 -11.389 12.517 1.00 90.44 75 PRO A N 1
ATOM 566 C CA . PRO A 1 75 ? -9.706 -10.597 11.333 1.00 90.44 75 PRO A CA 1
ATOM 567 C C . PRO A 1 75 ? -10.898 -10.616 10.358 1.00 90.44 75 PRO A C 1
ATOM 569 O O . PRO A 1 75 ? -11.690 -11.575 10.338 1.00 90.44 75 PRO A O 1
ATOM 572 N N . PRO A 1 76 ? -11.070 -9.570 9.532 1.00 90.44 76 PRO A N 1
ATOM 573 C CA . PRO A 1 76 ? -11.953 -9.626 8.373 1.00 90.44 76 PRO A CA 1
ATOM 574 C C . PRO A 1 76 ? -11.701 -10.866 7.505 1.00 90.44 76 PRO A C 1
ATOM 576 O O . PRO A 1 76 ? -10.563 -11.281 7.318 1.00 90.44 76 PRO A O 1
ATOM 579 N N . LYS A 1 77 ? -12.755 -11.443 6.911 1.00 89.19 77 LYS A N 1
ATOM 580 C CA . LYS A 1 77 ? -12.625 -12.673 6.102 1.00 89.19 77 LYS A CA 1
ATOM 581 C C . LYS A 1 77 ? -11.623 -12.549 4.951 1.00 89.19 77 LYS A C 1
ATOM 583 O O . LYS A 1 77 ? -10.959 -13.523 4.632 1.00 89.19 77 LYS A O 1
ATOM 588 N N . TRP A 1 78 ? -11.514 -11.370 4.338 1.00 88.19 78 TRP A N 1
ATOM 589 C CA . TRP A 1 78 ? -10.622 -11.135 3.201 1.00 88.19 78 TRP A CA 1
ATOM 590 C C . TRP A 1 78 ? -9.129 -11.210 3.564 1.00 88.19 78 TRP A C 1
ATOM 592 O O . TRP A 1 78 ? -8.315 -11.406 2.668 1.00 88.19 78 TRP A O 1
ATOM 602 N N . CYS A 1 79 ? -8.760 -11.090 4.847 1.00 85.31 79 CYS A N 1
ATOM 603 C CA . CYS A 1 79 ? -7.378 -11.244 5.321 1.00 85.31 79 CYS A CA 1
ATOM 604 C C . CYS A 1 79 ? -7.141 -12.513 6.153 1.00 85.31 79 CYS A C 1
ATOM 606 O O . CYS A 1 79 ? -6.079 -12.664 6.770 1.00 85.31 79 CYS A O 1
ATOM 608 N N . MET A 1 80 ? -8.114 -13.428 6.175 1.00 85.94 80 MET A N 1
ATOM 609 C CA . MET A 1 80 ? -7.940 -14.754 6.760 1.00 85.94 80 MET A CA 1
ATOM 610 C C . MET A 1 80 ? -7.444 -15.744 5.709 1.00 85.94 80 MET A C 1
ATOM 612 O O . MET A 1 80 ? -7.891 -15.727 4.561 1.00 85.94 80 MET A O 1
ATOM 616 N N . LEU A 1 81 ? -6.533 -16.630 6.109 1.00 83.25 81 LEU A N 1
ATOM 617 C CA . LEU A 1 81 ? -6.125 -17.751 5.264 1.00 83.25 81 LEU A CA 1
ATOM 618 C C . LEU A 1 81 ? -7.185 -18.868 5.305 1.00 83.25 81 LEU A C 1
ATOM 620 O O . LEU A 1 81 ? -7.852 -19.030 6.327 1.00 83.25 81 LEU A O 1
ATOM 624 N N . PRO A 1 82 ? -7.317 -19.696 4.247 1.00 82.69 82 PRO A N 1
ATOM 625 C CA . PRO A 1 82 ? -8.322 -20.765 4.194 1.00 82.69 82 PRO A CA 1
ATOM 626 C C . PRO A 1 82 ? -8.280 -21.783 5.347 1.00 82.69 82 PRO A C 1
ATOM 628 O O . PRO A 1 82 ? -9.274 -22.464 5.579 1.00 82.69 82 PRO A O 1
ATOM 631 N N . GLY A 1 83 ? -7.143 -21.916 6.040 1.00 80.62 83 GLY A N 1
ATOM 632 C CA . GLY A 1 83 ? -6.959 -22.844 7.162 1.00 80.62 83 GLY A CA 1
ATOM 633 C C . GLY A 1 83 ? -7.099 -22.226 8.557 1.00 80.62 83 GLY A C 1
ATOM 634 O O . GLY A 1 83 ? -6.930 -22.947 9.534 1.00 80.62 83 GLY A O 1
ATOM 635 N N . GLU A 1 84 ? -7.363 -20.922 8.667 1.00 84.25 84 GLU A N 1
ATOM 636 C CA . GLU A 1 84 ? -7.474 -20.243 9.966 1.00 84.25 84 GLU A CA 1
ATOM 637 C C . GLU A 1 84 ? -8.809 -20.530 10.650 1.00 84.25 84 GLU A C 1
ATOM 639 O O . GLU A 1 84 ? -9.858 -20.610 10.004 1.00 84.25 84 GLU A O 1
ATOM 644 N N . VAL A 1 85 ? -8.770 -20.676 11.975 1.00 84.44 85 VAL A N 1
ATOM 645 C CA . VAL A 1 85 ? -9.929 -21.090 12.767 1.00 84.44 85 VAL A CA 1
ATOM 646 C C . VAL A 1 85 ? -10.703 -19.870 13.265 1.00 84.44 85 VAL A C 1
ATOM 648 O O . VAL A 1 85 ? -10.164 -18.956 13.888 1.00 84.44 85 VAL A O 1
ATOM 651 N N . GLU A 1 86 ? -12.020 -19.859 13.042 1.00 89.12 86 GLU A N 1
ATOM 652 C CA . GLU A 1 86 ? -12.902 -18.874 13.671 1.00 89.12 86 GLU A CA 1
ATOM 653 C C . GLU A 1 86 ? -13.165 -19.264 15.139 1.00 89.12 86 GLU A C 1
ATOM 655 O O . GLU A 1 86 ? -13.934 -20.178 15.428 1.00 89.12 86 GLU A O 1
ATOM 660 N N . PHE A 1 87 ? -12.545 -18.558 16.091 1.00 87.44 87 PHE A N 1
ATOM 661 C CA . PHE A 1 87 ? -12.691 -18.830 17.531 1.00 87.44 87 PHE A CA 1
ATOM 662 C C . PHE A 1 87 ? -13.972 -18.242 18.170 1.00 87.44 87 PHE A C 1
ATOM 664 O O . PHE A 1 87 ? -14.210 -18.413 19.368 1.00 87.44 87 PHE A O 1
ATOM 671 N N . TYR A 1 88 ? -14.815 -17.550 17.396 1.00 91.06 88 TYR A N 1
ATOM 672 C CA . TYR A 1 88 ? -16.212 -17.244 17.735 1.00 91.06 88 TYR A CA 1
ATOM 673 C C . TYR A 1 88 ? -17.049 -17.049 16.458 1.00 91.06 88 TYR A C 1
ATOM 675 O O . TYR A 1 88 ? -16.495 -16.679 15.423 1.00 91.06 88 TYR A O 1
ATOM 683 N N . PRO A 1 89 ? -18.379 -17.258 16.497 1.00 91.38 89 PRO A N 1
ATOM 684 C CA . PRO A 1 89 ? -19.231 -17.022 15.336 1.00 91.38 89 PRO A CA 1
ATOM 685 C C . PRO A 1 89 ? -19.171 -15.562 14.890 1.00 91.38 89 PRO A C 1
ATOM 687 O O . PRO A 1 89 ? -19.370 -14.650 15.694 1.00 91.38 89 PRO A O 1
ATOM 690 N N . ARG A 1 90 ? -18.937 -15.326 13.598 1.00 91.31 90 ARG A N 1
ATOM 691 C CA . ARG A 1 90 ? -18.890 -13.962 13.075 1.00 91.31 90 ARG A CA 1
ATOM 692 C C . ARG A 1 90 ? -20.266 -13.291 13.192 1.00 91.31 90 ARG A C 1
ATOM 694 O O . ARG A 1 90 ? -21.235 -13.804 12.623 1.00 91.31 90 ARG A O 1
ATOM 701 N N . PRO A 1 91 ? -20.365 -12.139 13.874 1.00 92.38 91 PRO A N 1
ATOM 702 C CA . PRO A 1 91 ? -21.621 -11.418 13.976 1.00 92.38 91 PRO A CA 1
ATOM 703 C C . PRO A 1 91 ? -22.042 -10.898 12.601 1.00 92.38 91 PRO A C 1
ATOM 705 O O . PRO A 1 91 ? -21.204 -10.548 11.763 1.00 92.38 91 PRO A O 1
ATOM 708 N N . ARG A 1 92 ? -23.354 -10.853 12.362 1.00 89.31 92 ARG A N 1
ATOM 709 C CA . ARG A 1 92 ? -23.905 -10.217 11.161 1.00 89.31 92 ARG A CA 1
ATOM 710 C C . ARG A 1 92 ? -23.754 -8.694 11.270 1.00 89.31 92 ARG A C 1
ATOM 712 O O . ARG A 1 92 ? -23.787 -8.184 12.391 1.00 89.31 92 ARG A O 1
ATOM 719 N N . PRO A 1 93 ? -23.629 -7.975 10.139 1.00 88.19 93 PRO A N 1
ATOM 720 C CA . PRO A 1 93 ? -23.748 -6.522 10.123 1.00 88.19 93 PRO A CA 1
ATOM 721 C C . PRO A 1 93 ? -25.005 -6.060 10.861 1.00 88.19 93 PRO A C 1
ATOM 723 O O . PRO A 1 93 ? -26.063 -6.696 10.766 1.00 88.19 93 PRO A O 1
ATOM 726 N N . LEU A 1 94 ? -24.877 -4.977 11.623 1.00 89.81 94 LEU A N 1
ATOM 727 C CA . LEU A 1 94 ? -25.961 -4.479 12.455 1.00 89.81 94 LEU A CA 1
ATOM 728 C C . LEU A 1 94 ? -27.001 -3.783 11.569 1.00 89.81 94 LEU A C 1
ATOM 730 O O . LEU A 1 94 ? -26.786 -2.663 11.125 1.00 89.81 94 LEU A O 1
ATOM 734 N N . GLN A 1 95 ? -28.134 -4.440 11.324 1.00 84.44 95 GLN A N 1
ATOM 735 C CA . GLN A 1 95 ? -29.210 -3.870 10.500 1.00 84.44 95 GLN A CA 1
ATOM 736 C C . GLN A 1 95 ? -30.106 -2.895 11.268 1.00 84.44 95 GLN A C 1
ATOM 738 O O . GLN A 1 95 ? -30.679 -1.987 10.676 1.00 84.44 95 GLN A O 1
ATOM 743 N N . GLN A 1 96 ? -30.271 -3.113 12.573 1.00 88.44 96 GLN A N 1
ATOM 744 C CA . GLN A 1 96 ? -31.103 -2.292 13.448 1.00 88.44 96 GLN A CA 1
ATOM 745 C C . GLN A 1 96 ? -30.410 -2.129 14.802 1.00 88.44 96 GLN A C 1
ATOM 747 O O . GLN A 1 96 ? -29.760 -3.075 15.262 1.00 88.44 96 GLN A O 1
ATOM 752 N N . PRO A 1 97 ? -30.545 -0.965 15.459 1.00 88.62 97 PRO A N 1
ATOM 753 C CA . PRO A 1 97 ? -29.974 -0.766 16.781 1.00 88.62 97 PRO A CA 1
ATOM 754 C C . PRO A 1 97 ? -30.603 -1.738 17.789 1.00 88.62 97 PRO A C 1
ATOM 756 O O . PRO A 1 97 ? -31.828 -1.898 17.806 1.00 88.62 97 PRO A O 1
ATOM 759 N N . PRO A 1 98 ? -29.805 -2.383 18.658 1.00 92.31 98 PRO A N 1
ATOM 760 C CA . PRO A 1 98 ? -30.367 -3.179 19.736 1.00 92.31 98 PRO A CA 1
ATOM 761 C C . PRO A 1 98 ? -31.107 -2.254 20.707 1.00 92.31 98 PRO A C 1
ATOM 763 O O . PRO A 1 98 ? -30.652 -1.148 20.983 1.00 92.31 98 PRO A O 1
ATOM 766 N N . ALA A 1 99 ? -32.234 -2.707 21.261 1.00 91.62 99 ALA A N 1
ATOM 767 C CA . ALA A 1 99 ? -32.983 -1.909 22.234 1.00 91.62 99 ALA A CA 1
ATOM 768 C C . ALA A 1 99 ? -32.186 -1.680 23.533 1.00 91.62 99 ALA A C 1
ATOM 770 O O . ALA A 1 99 ? -32.279 -0.617 24.146 1.00 91.62 99 ALA A O 1
ATOM 771 N N . LEU A 1 100 ? -31.401 -2.682 23.943 1.00 97.00 100 LEU A N 1
ATOM 772 C CA . LEU A 1 100 ? -30.575 -2.664 25.145 1.00 97.00 100 LEU A CA 1
ATOM 773 C C . LEU A 1 100 ? -29.315 -3.509 24.935 1.00 97.00 100 LEU A C 1
ATOM 775 O O . LEU A 1 100 ? -29.408 -4.674 24.548 1.00 97.00 100 LEU A O 1
ATOM 779 N N . ILE A 1 101 ? -28.148 -2.952 25.251 1.00 97.69 101 ILE A N 1
ATOM 780 C CA . ILE A 1 101 ? -26.884 -3.691 25.320 1.00 97.69 101 ILE A CA 1
ATOM 781 C C . ILE A 1 101 ? -26.691 -4.148 26.770 1.00 97.69 101 ILE A C 1
ATOM 783 O O . ILE A 1 101 ? -26.401 -3.340 27.654 1.00 97.69 101 ILE A O 1
ATOM 787 N N . GLN A 1 102 ? -26.915 -5.438 27.020 1.00 97.12 102 GLN A N 1
ATOM 788 C CA . GLN A 1 102 ? -26.925 -6.020 28.365 1.00 97.12 102 GLN A CA 1
ATOM 789 C C . GLN A 1 102 ? -25.525 -6.368 28.870 1.00 97.12 102 GLN A C 1
ATOM 791 O O . GLN A 1 102 ? -24.646 -6.731 28.085 1.00 97.12 102 GLN A O 1
ATOM 796 N N . LEU A 1 103 ? -25.340 -6.305 30.193 1.00 97.00 103 LEU A N 1
ATOM 797 C CA . LEU A 1 103 ? -24.144 -6.839 30.842 1.00 97.00 103 LEU A CA 1
ATOM 798 C C . LEU A 1 103 ? -24.096 -8.362 30.686 1.00 97.00 103 LEU A C 1
ATOM 800 O O . LEU A 1 103 ? -25.119 -9.040 30.648 1.00 97.00 103 LEU A O 1
ATOM 804 N N . SER A 1 104 ? -22.883 -8.894 30.617 1.00 94.69 104 SER A N 1
ATOM 805 C CA . SER A 1 104 ? -22.614 -10.329 30.583 1.00 94.69 104 SER A CA 1
ATOM 806 C C . SER A 1 104 ? -21.489 -10.659 31.557 1.00 94.69 104 SER A C 1
ATOM 808 O O . SER A 1 104 ? -20.829 -9.764 32.080 1.00 94.69 104 SER A O 1
ATOM 810 N N . GLU A 1 105 ? -21.212 -11.943 31.769 1.00 94.69 105 GLU A N 1
ATOM 811 C CA . GLU A 1 105 ? -20.079 -12.396 32.594 1.00 94.69 105 GLU A CA 1
ATOM 812 C C . GLU A 1 105 ? -18.720 -11.872 32.093 1.00 94.69 105 GLU A C 1
ATOM 814 O O . GLU A 1 105 ? -17.757 -11.796 32.849 1.00 94.69 105 GLU A O 1
ATOM 819 N N . LYS A 1 106 ? -18.642 -11.475 30.815 1.00 95.94 106 LYS A N 1
ATOM 820 C CA . LYS A 1 106 ? -17.443 -10.903 30.188 1.00 95.94 106 LYS A CA 1
ATOM 821 C C . LYS A 1 106 ? -17.392 -9.376 30.292 1.00 95.94 106 LYS A C 1
ATOM 823 O O . LYS A 1 106 ? -16.498 -8.758 29.728 1.00 95.94 106 LYS A O 1
ATOM 828 N N . ALA A 1 107 ? -18.361 -8.738 30.943 1.00 97.19 107 ALA A N 1
ATOM 829 C CA . ALA A 1 107 ? -18.364 -7.293 31.115 1.00 97.19 107 ALA A CA 1
ATOM 830 C C . ALA A 1 107 ? -17.200 -6.850 32.012 1.00 97.19 107 ALA A C 1
ATOM 832 O O . ALA A 1 107 ? -16.874 -7.500 33.010 1.00 97.19 107 ALA A O 1
ATOM 833 N N . SER A 1 108 ? -16.566 -5.729 31.659 1.00 96.56 108 SER A N 1
ATOM 834 C CA . SER A 1 108 ? -15.393 -5.243 32.384 1.00 96.56 108 SER A CA 1
ATOM 835 C C . SER A 1 108 ? -15.314 -3.720 32.468 1.00 96.56 108 SER A C 1
ATOM 837 O O . SER A 1 108 ? -15.992 -2.990 31.749 1.00 96.56 108 SER A O 1
ATOM 839 N N . CYS A 1 109 ? -14.472 -3.226 33.370 1.00 95.38 109 CYS A N 1
ATOM 840 C CA . CYS A 1 109 ? -14.021 -1.841 33.414 1.00 95.38 109 CYS A CA 1
ATOM 841 C C . CYS A 1 109 ? -12.490 -1.829 33.320 1.00 95.38 109 CYS A C 1
ATOM 843 O O . CYS A 1 109 ? -11.852 -2.461 34.164 1.00 95.38 109 CYS A O 1
ATOM 845 N N . PRO A 1 110 ? -11.881 -1.093 32.373 1.00 92.12 110 PRO A N 1
ATOM 846 C CA . PRO A 1 110 ? -10.446 -0.838 32.389 1.00 92.12 110 PRO A CA 1
ATOM 847 C C . PRO A 1 110 ? -10.145 0.175 33.503 1.00 92.12 110 PRO A C 1
ATOM 849 O O . PRO A 1 110 ? -10.495 1.353 33.401 1.00 92.12 110 PRO A O 1
ATOM 852 N N . CYS A 1 111 ? -9.559 -0.274 34.608 1.00 89.25 111 CYS A N 1
ATOM 853 C CA . CYS A 1 111 ? -9.303 0.553 35.785 1.00 89.25 111 CYS A CA 1
ATOM 854 C C . CYS A 1 111 ? -8.026 1.394 35.625 1.00 89.25 111 CYS A C 1
ATOM 856 O O . CYS A 1 111 ? -7.209 1.181 34.732 1.00 89.25 111 CYS A O 1
ATOM 858 N N . LEU A 1 112 ? -7.884 2.423 36.465 1.00 82.44 112 LEU A N 1
ATOM 859 C CA . LEU A 1 112 ? -6.747 3.358 36.407 1.00 82.44 112 LEU A CA 1
ATOM 860 C C . LEU A 1 112 ? -5.430 2.740 36.875 1.00 82.44 112 LEU A C 1
ATOM 862 O O . LEU A 1 112 ? -4.367 3.205 36.482 1.00 82.44 112 LEU A O 1
ATOM 866 N N . ASP A 1 113 ? -5.523 1.720 37.720 1.00 80.50 113 ASP A N 1
ATOM 867 C CA . ASP A 1 113 ? -4.396 0.953 38.248 1.00 80.50 113 ASP A CA 1
ATOM 868 C C . ASP A 1 113 ? -3.791 -0.008 37.215 1.00 80.50 113 ASP A C 1
ATOM 870 O O . ASP A 1 113 ? -2.806 -0.676 37.506 1.00 80.50 113 ASP A O 1
ATOM 874 N N . GLY A 1 114 ? -4.353 -0.059 36.006 1.00 79.00 114 GLY A N 1
ATOM 875 C CA . GLY A 1 114 ? -3.892 -0.935 34.941 1.00 79.00 114 GLY A CA 1
ATOM 876 C C . GLY A 1 114 ? -4.603 -2.290 34.909 1.00 79.00 114 GLY A C 1
ATOM 877 O O . GLY A 1 114 ? -4.410 -3.065 33.985 1.00 79.00 114 GLY A O 1
ATOM 878 N N . GLU A 1 115 ? -5.475 -2.586 35.860 1.00 87.81 115 GLU A N 1
ATOM 879 C CA . GLU A 1 115 ? -6.168 -3.869 35.904 1.00 87.81 115 GLU A CA 1
ATOM 880 C C . GLU A 1 115 ? -7.612 -3.741 35.404 1.00 87.81 115 GLU A C 1
ATOM 882 O O . GLU A 1 115 ? -8.104 -2.650 35.098 1.00 87.81 115 GLU A O 1
ATOM 887 N N . A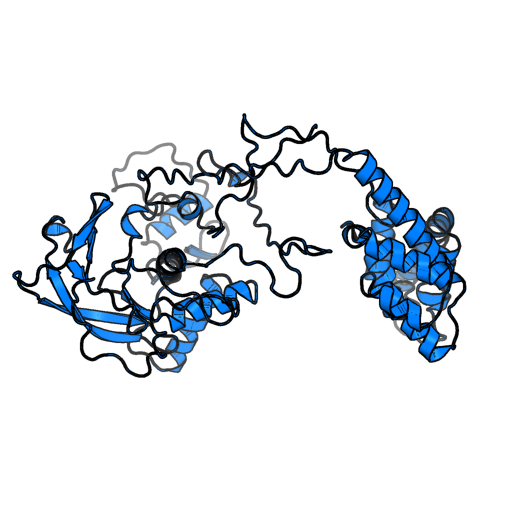RG A 1 116 ? -8.330 -4.866 35.325 1.00 92.81 116 ARG A N 1
ATOM 888 C CA . ARG A 1 116 ? -9.769 -4.874 35.024 1.00 92.81 116 ARG A CA 1
ATOM 889 C C . ARG A 1 116 ? -10.599 -5.206 36.262 1.00 92.81 116 ARG A C 1
ATOM 891 O O . ARG A 1 116 ? -10.218 -6.039 37.084 1.00 92.81 116 ARG A O 1
ATOM 898 N N . ALA A 1 117 ? -11.730 -4.521 36.413 1.00 94.94 117 ALA A N 1
ATOM 899 C CA . ALA A 1 117 ? -12.828 -4.972 37.269 1.00 94.94 117 ALA A CA 1
ATOM 900 C C . ALA A 1 117 ? -13.852 -5.708 36.403 1.00 94.94 117 ALA A C 1
ATOM 902 O O . ALA A 1 117 ? -14.080 -5.293 35.267 1.00 94.94 117 ALA A O 1
ATOM 903 N N . PHE A 1 118 ? -14.468 -6.758 36.937 1.00 96.69 118 PHE A N 1
ATOM 904 C CA . PHE A 1 118 ? -15.441 -7.585 36.225 1.00 96.69 118 PHE A CA 1
ATOM 905 C C . PHE A 1 118 ? -16.814 -7.491 36.875 1.00 96.69 118 PHE A C 1
ATOM 907 O O . PHE A 1 118 ? -16.928 -7.108 38.039 1.00 96.69 118 PHE A O 1
ATOM 914 N N . PHE A 1 119 ? -17.836 -7.815 36.091 1.00 96.75 119 PHE A N 1
ATOM 915 C CA . PHE A 1 119 ? -19.226 -7.802 36.524 1.00 96.75 119 PHE A CA 1
ATOM 916 C C . PHE A 1 119 ? -19.489 -8.772 37.682 1.00 96.75 119 PHE A C 1
ATOM 918 O O . PHE A 1 119 ? -19.122 -9.944 37.616 1.00 96.75 119 PHE A O 1
ATOM 925 N N . ASP A 1 120 ? -20.158 -8.271 38.719 1.00 95.19 120 ASP A N 1
ATOM 926 C CA . ASP A 1 120 ? -20.660 -9.047 39.851 1.00 95.19 120 ASP A CA 1
ATOM 927 C C . ASP A 1 120 ? -22.197 -9.128 39.777 1.00 95.19 120 ASP A C 1
ATOM 929 O O . ASP A 1 120 ? -22.865 -8.111 39.983 1.00 95.19 120 ASP A O 1
ATOM 933 N N . PRO A 1 121 ? -22.790 -10.308 39.519 1.00 93.69 121 PRO A N 1
ATOM 934 C CA . PRO A 1 121 ? -24.243 -10.473 39.439 1.00 93.69 121 PRO A CA 1
ATOM 935 C C . PRO A 1 121 ? -25.013 -10.080 40.708 1.00 93.69 121 PRO A C 1
ATOM 937 O O . PRO A 1 121 ? -26.224 -9.882 40.642 1.00 93.69 121 PRO A O 1
ATOM 940 N N . LEU A 1 122 ? -24.344 -9.988 41.863 1.00 93.81 122 LEU A N 1
ATOM 941 C CA . LEU A 1 122 ? -24.964 -9.628 43.140 1.00 93.81 122 LEU A CA 1
ATOM 942 C C . LEU A 1 122 ? -25.055 -8.112 43.358 1.00 93.81 122 LEU A C 1
ATOM 944 O O . LEU A 1 122 ? -25.766 -7.662 44.258 1.00 93.81 122 LEU A O 1
ATOM 948 N N . GLN A 1 123 ? -24.336 -7.319 42.561 1.00 93.69 123 GLN A N 1
ATOM 949 C CA . GLN A 1 123 ? -24.296 -5.865 42.685 1.00 93.69 123 GLN A CA 1
ATOM 950 C C . GLN A 1 123 ? -25.320 -5.194 41.758 1.00 93.69 123 GLN A C 1
ATOM 952 O O . GLN A 1 123 ? -25.579 -5.680 40.653 1.00 93.69 123 GLN A O 1
ATOM 957 N N . PRO A 1 124 ? -25.894 -4.045 42.161 1.00 95.25 124 PRO A N 1
ATOM 958 C CA . PRO A 1 124 ? -26.922 -3.373 41.380 1.00 95.25 124 PRO A CA 1
ATOM 959 C C . PRO A 1 124 ? -26.393 -2.902 40.021 1.00 95.25 124 PRO A C 1
ATOM 961 O O . PRO A 1 124 ? -25.264 -2.422 39.888 1.00 95.25 124 PRO A O 1
ATOM 964 N N . THR A 1 125 ? -27.254 -2.998 39.013 1.00 96.88 125 THR A N 1
ATOM 965 C CA . THR A 1 125 ? -27.005 -2.489 37.662 1.00 96.88 125 THR A CA 1
ATOM 966 C C . THR A 1 125 ? -27.847 -1.249 37.401 1.00 96.88 125 THR A C 1
ATOM 968 O O . THR A 1 125 ? -28.995 -1.171 37.836 1.00 96.88 125 THR A O 1
ATOM 971 N N . ILE A 1 126 ? -27.312 -0.311 36.631 1.00 96.62 126 ILE A N 1
ATOM 972 C CA . ILE A 1 126 ? -28.026 0.862 36.125 1.00 96.62 126 ILE A CA 1
ATOM 973 C C . ILE A 1 126 ? -28.166 0.766 34.607 1.00 96.62 126 ILE A C 1
ATOM 975 O O . ILE A 1 126 ? -27.415 0.049 33.951 1.00 96.62 126 ILE A O 1
ATOM 979 N N . THR A 1 127 ? -29.127 1.493 34.045 1.00 97.75 127 THR A N 1
ATOM 980 C CA . THR A 1 127 ? -29.266 1.641 32.591 1.00 97.75 127 THR A CA 1
ATOM 981 C C . THR A 1 127 ? -28.977 3.086 32.213 1.00 97.75 127 THR A C 1
ATOM 983 O O . THR A 1 127 ? -29.465 4.008 32.868 1.00 97.75 127 THR A O 1
ATOM 986 N N . CYS A 1 128 ? -28.157 3.280 31.187 1.00 96.44 128 CYS A N 1
ATOM 987 C CA . CYS A 1 128 ? -27.781 4.588 30.666 1.00 96.44 128 CYS A CA 1
ATOM 988 C C . CYS A 1 128 ? -27.947 4.625 29.148 1.00 96.44 128 CYS A C 1
ATOM 990 O O . CYS A 1 128 ? -28.038 3.590 28.497 1.00 96.44 128 CYS A O 1
ATOM 992 N N . GLU A 1 129 ? -27.938 5.823 28.578 1.00 97.31 129 GLU A N 1
ATOM 993 C CA . GLU A 1 129 ? -27.924 6.016 27.132 1.00 97.31 129 GLU A CA 1
ATOM 994 C C . GLU A 1 129 ? -26.481 6.039 26.599 1.00 97.31 129 GLU A C 1
ATOM 996 O O . GLU A 1 129 ? -25.578 6.599 27.225 1.00 97.31 129 GLU A O 1
ATOM 1001 N N . CYS A 1 130 ? -26.261 5.437 25.432 1.00 96.81 130 CYS A N 1
ATOM 1002 C CA . CYS A 1 130 ? -24.991 5.430 24.713 1.00 96.81 130 CYS A CA 1
ATOM 1003 C C . CYS A 1 130 ? -25.207 5.632 23.210 1.00 96.81 130 CYS A C 1
ATOM 1005 O O . CYS A 1 130 ? -26.320 5.506 22.700 1.00 96.81 130 CYS A O 1
ATOM 1007 N N . LYS A 1 131 ? -24.123 5.937 22.492 1.00 97.62 131 LYS A N 1
ATOM 1008 C CA . LYS A 1 131 ? -24.127 6.118 21.038 1.00 97.62 131 LYS A CA 1
ATOM 1009 C C . LYS A 1 131 ? -23.470 4.930 20.354 1.00 97.62 131 LYS A C 1
ATOM 1011 O O . LYS A 1 131 ? -22.325 4.602 20.670 1.00 97.62 131 LYS A O 1
ATOM 1016 N N . VAL A 1 132 ? -24.167 4.338 19.389 1.00 97.50 132 VAL A N 1
ATOM 1017 C CA . VAL A 1 132 ? -23.648 3.264 18.534 1.00 97.50 132 VAL A CA 1
ATOM 1018 C C . VAL A 1 132 ? -23.393 3.820 17.137 1.00 97.50 132 VAL A C 1
ATOM 1020 O O . VAL A 1 132 ? -24.338 4.177 16.443 1.00 97.50 132 VAL A O 1
ATOM 1023 N N . TYR A 1 133 ? -22.128 3.889 16.726 1.00 97.38 133 TYR A N 1
ATOM 1024 C CA . TYR A 1 133 ? -21.702 4.372 15.412 1.00 97.38 133 TYR A CA 1
ATOM 1025 C C . TYR A 1 133 ? -21.606 3.219 14.407 1.00 97.38 133 TYR A C 1
ATOM 1027 O O . TYR A 1 133 ? -20.886 2.233 14.620 1.00 97.38 133 TYR A O 1
ATOM 1035 N N . THR A 1 134 ? -22.321 3.358 13.292 1.00 96.19 134 THR A N 1
ATOM 1036 C CA . THR A 1 134 ? -22.328 2.403 12.176 1.00 96.19 134 THR A CA 1
ATOM 1037 C C . THR A 1 134 ? -21.711 3.013 10.919 1.00 96.19 134 THR A C 1
ATOM 1039 O O . THR A 1 134 ? -21.208 4.138 10.942 1.00 96.19 134 THR A O 1
ATOM 1042 N N . LEU A 1 135 ? -21.715 2.273 9.812 1.00 94.69 135 LEU A N 1
ATOM 1043 C CA . LEU A 1 135 ? -21.182 2.754 8.542 1.00 94.69 135 LEU A CA 1
ATOM 1044 C C . LEU A 1 135 ? -22.045 3.846 7.881 1.00 94.69 135 LEU A C 1
ATOM 1046 O O . LEU A 1 135 ? -21.530 4.619 7.069 1.00 94.69 135 LEU A O 1
ATOM 1050 N N . THR A 1 136 ? -23.333 3.907 8.222 1.00 92.88 136 THR A N 1
ATOM 1051 C CA . THR A 1 136 ? -24.328 4.787 7.588 1.00 92.88 136 THR A CA 1
ATOM 1052 C C . THR A 1 136 ? -24.863 5.862 8.525 1.00 92.88 136 THR A C 1
ATOM 1054 O O . THR A 1 136 ? -25.075 6.986 8.087 1.00 92.88 136 THR A O 1
ATOM 1057 N N . GLU A 1 137 ? -25.063 5.536 9.801 1.00 93.50 137 GLU A N 1
ATOM 1058 C CA . GLU A 1 137 ? -25.617 6.455 10.801 1.00 93.50 137 GLU A CA 1
ATOM 1059 C C . GLU A 1 137 ? -25.201 6.085 12.235 1.00 93.50 137 GLU A C 1
ATOM 1061 O O . GLU A 1 137 ? -24.583 5.042 12.480 1.00 93.50 137 GLU A O 1
ATOM 1066 N N . ALA A 1 138 ? -25.549 6.931 13.204 1.00 95.19 138 ALA A N 1
ATOM 1067 C CA . ALA A 1 138 ? -25.380 6.634 14.620 1.00 95.19 138 ALA A CA 1
ATOM 1068 C C . ALA A 1 138 ? -26.725 6.591 15.345 1.00 95.19 138 ALA A C 1
ATOM 1070 O O . ALA A 1 138 ? -27.598 7.424 15.111 1.00 95.19 138 ALA A O 1
ATOM 1071 N N . PHE A 1 139 ? -26.851 5.650 16.278 1.00 94.12 139 PHE A N 1
ATOM 1072 C CA . PHE A 1 139 ? -28.067 5.420 17.051 1.00 94.12 139 PHE A CA 1
ATOM 1073 C C . PHE A 1 139 ? -27.869 5.750 18.525 1.00 94.12 139 PHE A C 1
ATOM 1075 O O . PHE A 1 139 ? -26.793 5.508 19.078 1.00 94.12 139 PHE A O 1
ATOM 1082 N N . SER A 1 140 ? -28.935 6.228 19.167 1.00 95.75 140 SER A N 1
ATOM 1083 C CA . SER A 1 140 ? -29.019 6.289 20.626 1.00 95.75 140 SER A CA 1
ATOM 1084 C C . SER A 1 140 ? -29.601 4.986 21.162 1.00 95.75 140 SER A C 1
ATOM 1086 O O . SER A 1 140 ? -30.680 4.568 20.740 1.00 95.75 140 SER A O 1
ATOM 1088 N N . VAL A 1 141 ? -28.875 4.319 22.054 1.00 96.81 141 VAL A N 1
ATOM 1089 C CA . VAL A 1 141 ? -29.185 2.965 22.530 1.00 96.81 141 VAL A CA 1
ATOM 1090 C C . VAL A 1 141 ? -29.021 2.893 24.043 1.00 96.81 141 VAL A C 1
ATOM 1092 O O . VAL A 1 141 ? -28.121 3.512 24.607 1.00 96.81 141 VAL A O 1
ATOM 1095 N N . GLN A 1 142 ? -29.866 2.115 24.717 1.00 98.31 142 GLN A N 1
ATOM 1096 C CA . GLN A 1 142 ? -29.703 1.862 26.146 1.00 98.31 142 GLN A CA 1
ATOM 1097 C C . GLN A 1 142 ? -28.588 0.835 26.395 1.00 98.31 142 GLN A C 1
ATOM 1099 O O . GLN A 1 142 ? -28.454 -0.153 25.673 1.00 98.31 142 GLN A O 1
ATOM 1104 N N . ILE A 1 143 ? -27.803 1.033 27.449 1.00 98.38 143 ILE A N 1
ATOM 1105 C CA . ILE A 1 143 ? -26.719 0.150 27.881 1.00 98.38 143 ILE A CA 1
ATOM 1106 C C . ILE A 1 143 ? -26.842 -0.131 29.380 1.00 98.38 143 ILE A C 1
ATOM 1108 O O . ILE A 1 143 ? -27.045 0.785 30.179 1.00 98.38 143 ILE A O 1
ATOM 1112 N N . GLN A 1 144 ? -26.721 -1.398 29.774 1.00 98.19 144 GLN A N 1
ATOM 1113 C CA . GLN A 1 144 ? -26.605 -1.774 31.182 1.00 98.19 144 GLN A CA 1
ATOM 1114 C C . GLN A 1 144 ? -25.171 -1.586 31.660 1.00 98.19 144 GLN A C 1
ATOM 1116 O O . GLN A 1 144 ? -24.223 -1.992 30.992 1.00 98.19 144 GLN A O 1
ATOM 1121 N N . LEU A 1 145 ? -25.028 -1.001 32.843 1.00 98.00 145 LEU A N 1
ATOM 1122 C CA . LEU A 1 145 ? -23.756 -0.679 33.468 1.00 98.00 145 LEU A CA 1
ATOM 1123 C C . LEU A 1 145 ? -23.784 -1.059 34.946 1.00 98.00 145 LEU A C 1
ATOM 1125 O O . LEU A 1 145 ? -24.836 -1.084 35.580 1.00 98.00 145 LEU A O 1
ATOM 1129 N N . GLN A 1 146 ? -22.615 -1.329 35.511 1.00 97.19 146 GLN A N 1
ATOM 1130 C CA . GLN A 1 146 ? -22.448 -1.553 36.943 1.00 97.19 146 GLN A CA 1
ATOM 1131 C C . GLN A 1 146 ? -21.358 -0.628 37.471 1.00 97.19 146 GLN A C 1
ATOM 1133 O O . GLN A 1 146 ? -20.341 -0.405 36.811 1.00 97.19 146 GLN A O 1
ATOM 1138 N N . GLN A 1 147 ? -21.573 -0.043 38.649 1.00 95.31 147 GLN A N 1
ATOM 1139 C CA . GLN A 1 147 ? -20.580 0.836 39.256 1.00 95.31 147 GLN A CA 1
ATOM 1140 C C . GLN A 1 147 ? -19.287 0.055 39.508 1.00 95.31 147 GLN A C 1
ATOM 1142 O O . GLN A 1 147 ? -19.306 -1.016 40.108 1.00 95.31 147 GLN A O 1
ATOM 1147 N N . CYS A 1 148 ? -18.157 0.579 39.030 1.00 94.62 148 CYS A N 1
ATOM 1148 C CA . CYS A 1 148 ? -16.881 -0.098 39.211 1.00 94.62 148 CYS A CA 1
ATOM 1149 C C . CYS A 1 148 ? -16.412 0.048 40.671 1.00 94.62 148 CYS A C 1
ATOM 1151 O O . CYS A 1 148 ? -16.194 1.179 41.108 1.00 94.62 148 CYS A O 1
ATOM 1153 N N . PRO A 1 149 ? -16.177 -1.050 41.416 1.00 92.50 149 PRO A N 1
ATOM 1154 C CA . PRO A 1 149 ? -15.758 -0.974 42.818 1.00 92.50 149 PRO A CA 1
ATOM 1155 C C . PRO A 1 149 ? -14.300 -0.520 42.988 1.00 92.50 149 PRO A C 1
ATOM 1157 O O . PRO A 1 149 ? -13.895 -0.134 44.080 1.00 92.50 149 PRO A O 1
ATOM 1160 N N . ARG A 1 150 ? -13.494 -0.578 41.917 1.00 91.56 150 ARG A N 1
ATOM 1161 C CA . ARG A 1 150 ? -12.063 -0.223 41.933 1.00 91.56 150 ARG A CA 1
ATOM 1162 C C . ARG A 1 150 ? -11.792 1.231 41.558 1.00 91.56 150 ARG A C 1
ATOM 1164 O O . ARG A 1 150 ? -10.730 1.757 41.873 1.00 91.56 150 ARG A O 1
ATOM 1171 N N . CYS A 1 151 ? -12.701 1.867 40.823 1.00 88.94 151 CYS A N 1
ATOM 1172 C CA . CYS A 1 151 ? -12.492 3.228 40.344 1.00 88.94 151 CYS A CA 1
ATOM 1173 C C . CYS A 1 151 ? -13.065 4.245 41.343 1.00 88.94 151 CYS A C 1
ATOM 1175 O O . CYS A 1 151 ? -14.166 4.025 41.845 1.00 88.94 151 CYS A O 1
ATOM 1177 N N . PRO A 1 152 ? -12.378 5.378 41.588 1.00 84.75 152 PRO A N 1
ATOM 1178 C CA . PRO A 1 152 ? -12.920 6.455 42.414 1.00 84.75 152 PRO A CA 1
ATOM 1179 C C . PRO A 1 152 ? -14.278 6.927 41.883 1.00 84.75 152 PRO A C 1
ATOM 1181 O O . PRO A 1 152 ? -14.455 7.051 40.664 1.00 84.75 152 PRO A O 1
ATOM 1184 N N . GLN A 1 153 ? -15.233 7.190 42.778 1.00 79.56 153 GLN A N 1
ATOM 1185 C CA . GLN A 1 153 ? -16.603 7.548 42.391 1.00 79.56 153 GLN A CA 1
ATOM 1186 C C . GLN A 1 153 ? -16.650 8.830 41.551 1.00 79.56 153 GLN A C 1
ATOM 1188 O O . GLN A 1 153 ? -17.446 8.923 40.618 1.00 79.56 153 GLN A O 1
ATOM 1193 N N . GLU A 1 154 ? -15.735 9.768 41.799 1.00 80.50 154 GLU A N 1
ATOM 1194 C CA . GLU A 1 154 ? -15.619 11.051 41.097 1.00 80.50 154 GLU A CA 1
ATOM 1195 C C . GLU A 1 154 ? -15.276 10.880 39.610 1.00 80.50 154 GLU A C 1
ATOM 1197 O O . GLU A 1 154 ? -15.469 11.787 38.803 1.00 80.50 154 GLU A O 1
ATOM 1202 N N . ARG A 1 155 ? -14.743 9.713 39.226 1.00 75.62 155 ARG A N 1
ATOM 1203 C CA . ARG A 1 155 ? -14.376 9.399 37.839 1.00 75.62 155 ARG A CA 1
ATOM 1204 C C . ARG A 1 155 ? -15.542 8.829 37.034 1.00 75.62 155 ARG A C 1
ATOM 1206 O O . ARG A 1 155 ? -15.373 8.662 35.828 1.00 75.62 155 ARG A O 1
ATOM 1213 N N . HIS A 1 156 ? -16.663 8.486 37.680 1.00 79.31 156 HIS A N 1
ATOM 1214 C CA . HIS A 1 156 ? -17.853 7.900 37.054 1.00 79.31 156 HIS A CA 1
ATOM 1215 C C . HIS A 1 156 ? -17.528 6.769 36.058 1.00 79.31 156 HIS A C 1
ATOM 1217 O O . HIS A 1 156 ? -18.077 6.710 34.959 1.00 79.31 156 HIS A O 1
ATOM 1223 N N . ARG A 1 157 ? -16.588 5.883 36.418 1.00 89.19 157 ARG A N 1
ATOM 1224 C CA . ARG A 1 157 ? -16.264 4.703 35.606 1.00 89.19 157 ARG A CA 1
ATOM 1225 C C . ARG A 1 157 ? -17.200 3.554 35.947 1.00 89.19 157 ARG A C 1
ATOM 1227 O O . ARG A 1 157 ? -17.467 3.273 37.115 1.00 89.19 157 ARG A O 1
ATOM 1234 N N . TYR A 1 158 ? -17.628 2.858 34.905 1.00 94.94 158 TYR A N 1
ATOM 1235 C CA . TYR A 1 158 ? -18.558 1.747 35.004 1.00 94.94 158 TYR A CA 1
ATOM 1236 C C . TYR A 1 158 ? -17.975 0.504 34.346 1.00 94.94 158 TYR A C 1
ATOM 1238 O O . TYR A 1 158 ? -17.294 0.587 33.322 1.00 94.94 158 TYR A O 1
ATOM 1246 N N . ILE A 1 159 ? -18.284 -0.647 34.932 1.00 97.50 159 ILE A N 1
ATOM 1247 C CA . ILE A 1 159 ? -18.213 -1.931 34.250 1.00 97.50 159 ILE A CA 1
ATOM 1248 C C . ILE A 1 159 ? -19.277 -1.903 33.162 1.00 97.50 159 ILE A C 1
ATOM 1250 O O . ILE A 1 159 ? -20.446 -1.618 33.436 1.00 97.50 159 ILE A O 1
ATOM 1254 N N . GLY A 1 160 ? -18.848 -2.159 31.933 1.00 97.62 160 GLY A N 1
ATOM 1255 C CA . GLY A 1 160 ? -19.724 -2.183 30.779 1.00 97.62 160 GLY A CA 1
ATOM 1256 C C . GLY A 1 160 ? -19.619 -3.473 29.986 1.00 97.62 160 GLY A C 1
ATOM 1257 O O . GLY A 1 160 ? -18.691 -4.262 30.188 1.00 97.62 160 GLY A O 1
ATOM 1258 N N . PRO A 1 161 ? -20.585 -3.700 29.090 1.00 97.94 161 PRO A N 1
ATOM 1259 C CA . PRO A 1 161 ? -20.697 -4.934 28.342 1.00 97.94 161 PRO A CA 1
ATOM 1260 C C . PRO A 1 161 ? -19.538 -5.105 27.365 1.00 97.94 161 PRO A C 1
ATOM 1262 O O . PRO A 1 161 ? -18.955 -4.128 26.887 1.00 97.94 161 PRO A O 1
ATOM 1265 N N . GLU A 1 162 ? -19.277 -6.367 27.035 1.00 96.94 162 GLU A N 1
ATOM 1266 C CA . GLU A 1 162 ? -18.402 -6.804 25.950 1.00 96.94 162 GLU A CA 1
ATOM 1267 C C . GLU A 1 162 ? -19.273 -7.335 24.796 1.00 96.94 162 GLU A C 1
ATOM 1269 O O . GLU A 1 162 ? -19.623 -8.519 24.774 1.00 96.94 162 GLU A O 1
ATOM 1274 N N . PRO A 1 163 ? -19.704 -6.466 23.861 1.00 96.06 163 PRO A N 1
ATOM 1275 C CA . PRO A 1 163 ? -20.708 -6.809 22.862 1.00 96.06 163 PRO A CA 1
ATOM 1276 C C . PRO A 1 163 ? -20.096 -7.378 21.567 1.00 96.06 163 PRO A C 1
ATOM 1278 O O . PRO A 1 163 ? -20.708 -7.303 20.498 1.00 96.06 163 PRO A O 1
ATOM 1281 N N . ARG A 1 164 ? -18.909 -7.999 21.658 1.00 94.81 164 ARG A N 1
ATOM 1282 C CA . ARG A 1 164 ? -18.217 -8.647 20.531 1.00 94.81 164 ARG A CA 1
ATOM 1283 C C . ARG A 1 164 ? -19.119 -9.617 19.766 1.00 94.81 164 ARG A C 1
ATOM 1285 O O . ARG A 1 164 ? -19.102 -9.641 18.536 1.00 94.81 164 ARG A O 1
ATOM 1292 N N . ASP A 1 165 ? -19.913 -10.396 20.498 1.00 93.06 165 ASP A N 1
ATOM 1293 C CA . ASP A 1 165 ? -20.743 -11.471 19.944 1.00 93.06 165 ASP A CA 1
ATOM 1294 C C . ASP A 1 165 ? -21.932 -10.926 19.108 1.00 93.06 165 ASP A C 1
ATOM 1296 O O . ASP A 1 165 ? -22.512 -11.659 18.311 1.00 93.06 165 ASP A O 1
ATOM 1300 N N . ILE A 1 166 ? -22.243 -9.624 19.213 1.00 94.56 166 ILE A N 1
ATOM 1301 C CA . ILE A 1 166 ? -23.229 -8.915 18.371 1.00 94.56 166 ILE A CA 1
ATOM 1302 C C . ILE A 1 166 ? -22.583 -7.916 17.396 1.00 94.56 166 ILE A C 1
ATOM 1304 O O . ILE A 1 166 ? -23.275 -7.102 16.791 1.00 94.56 166 ILE A O 1
ATOM 1308 N N . GLY A 1 167 ? -21.259 -7.972 17.219 1.00 95.88 167 GLY A N 1
ATOM 1309 C CA . GLY A 1 167 ? -20.550 -7.154 16.231 1.00 95.88 167 GLY A CA 1
ATOM 1310 C C . GLY A 1 167 ? -20.337 -5.707 16.644 1.00 95.88 167 GLY A C 1
ATOM 1311 O O . GLY A 1 167 ? -20.207 -4.842 15.777 1.00 95.88 167 GLY A O 1
ATOM 1312 N N . LEU A 1 168 ? -20.286 -5.444 17.947 1.00 97.25 168 LEU A N 1
ATOM 1313 C CA . LEU A 1 168 ? -20.025 -4.126 18.505 1.00 97.25 168 LEU A CA 1
ATOM 1314 C C . LEU A 1 168 ? -18.726 -4.123 19.314 1.00 97.25 168 LEU A C 1
ATOM 1316 O O . LEU A 1 168 ? -18.375 -5.097 19.973 1.00 97.25 168 LEU A O 1
ATOM 1320 N N . PHE A 1 169 ? -18.063 -2.974 19.309 1.00 97.62 169 PHE A N 1
ATOM 1321 C CA . PHE A 1 169 ? -16.861 -2.674 20.065 1.00 97.62 169 PHE A CA 1
ATOM 1322 C C . PHE A 1 169 ? -17.143 -1.526 21.032 1.00 97.62 169 PHE A C 1
ATOM 1324 O O . PHE A 1 169 ? -17.452 -0.405 20.617 1.00 97.62 169 PHE A O 1
ATOM 1331 N N . ASN A 1 170 ? -17.045 -1.800 22.330 1.00 97.88 170 ASN A N 1
ATOM 1332 C CA . ASN A 1 170 ? -17.319 -0.824 23.371 1.00 97.88 170 ASN A CA 1
ATOM 1333 C C . ASN A 1 170 ? -16.036 -0.078 23.759 1.00 97.88 170 ASN A C 1
ATOM 1335 O O . ASN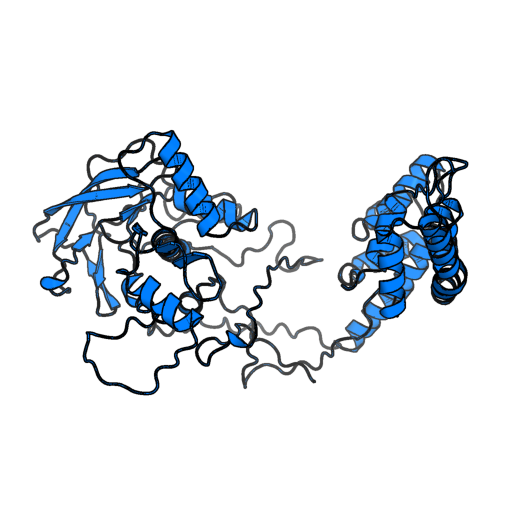 A 1 170 ? -15.186 -0.612 24.474 1.00 97.88 170 ASN A O 1
ATOM 1339 N N . LEU A 1 171 ? -15.901 1.175 23.312 1.00 95.94 171 LEU A N 1
ATOM 1340 C CA . LEU A 1 171 ? -14.746 1.994 23.671 1.00 95.94 171 LEU A CA 1
ATOM 1341 C C . LEU A 1 171 ? -14.819 2.423 25.141 1.00 95.94 171 LEU A C 1
ATOM 1343 O O . LEU A 1 171 ? -13.865 2.224 25.884 1.00 95.94 171 LEU A O 1
ATOM 1347 N N . ASN A 1 172 ? -15.921 3.041 25.573 1.00 94.56 172 ASN A N 1
ATOM 1348 C CA . ASN A 1 172 ? -15.977 3.701 26.886 1.00 94.56 172 ASN A CA 1
ATOM 1349 C C . ASN A 1 172 ? -17.387 3.807 27.500 1.00 94.56 172 ASN A C 1
ATOM 1351 O O . ASN A 1 172 ? -17.655 4.746 28.248 1.00 94.56 172 ASN A O 1
ATOM 1355 N N . ASN A 1 173 ? -18.297 2.892 27.165 1.00 95.94 173 ASN A N 1
ATOM 1356 C CA . ASN A 1 173 ? -19.718 2.858 27.552 1.00 95.94 173 ASN A CA 1
ATOM 1357 C C . ASN A 1 173 ? -20.593 3.987 26.996 1.00 95.94 173 ASN A C 1
ATOM 1359 O O . ASN A 1 173 ? -21.805 3.825 26.941 1.00 95.94 173 ASN A O 1
ATOM 1363 N N . SER A 1 174 ? -20.008 5.104 26.561 1.00 95.62 174 SER A N 1
ATOM 1364 C CA . SER A 1 174 ? -20.732 6.211 25.923 1.00 95.62 174 SER A CA 1
ATOM 1365 C C . SER A 1 174 ? -20.657 6.168 24.395 1.00 95.62 174 SER A C 1
ATOM 1367 O O . SER A 1 174 ? -21.596 6.583 23.718 1.00 95.62 174 SER A O 1
ATOM 1369 N N . ALA A 1 175 ? -19.552 5.650 23.854 1.00 96.75 175 ALA A N 1
ATOM 1370 C CA . ALA A 1 175 ? -19.295 5.511 22.429 1.00 96.75 175 ALA A CA 1
ATOM 1371 C C . ALA A 1 175 ? -18.971 4.050 22.102 1.00 96.75 175 ALA A C 1
ATOM 1373 O O . ALA A 1 175 ? -18.001 3.477 22.606 1.00 96.75 175 ALA A O 1
ATOM 1374 N N . ILE A 1 176 ? -19.797 3.461 21.248 1.00 98.06 176 ILE A N 1
ATOM 1375 C CA . ILE A 1 176 ? -19.717 2.076 20.797 1.00 98.06 176 ILE A CA 1
ATOM 1376 C C . ILE A 1 176 ? -19.671 2.095 19.275 1.00 98.06 176 ILE A C 1
ATOM 1378 O O . ILE A 1 176 ? -20.349 2.896 18.640 1.00 98.06 176 ILE A O 1
ATOM 1382 N N . PHE A 1 177 ? -18.858 1.237 18.678 1.00 98.06 177 PHE A N 1
ATOM 1383 C CA . PHE A 1 177 ? -18.623 1.225 17.238 1.00 98.06 177 PHE A CA 1
ATOM 1384 C C . PHE A 1 177 ? -18.905 -0.164 16.690 1.00 98.06 177 PHE A C 1
ATOM 1386 O O . PHE A 1 177 ? -18.550 -1.163 17.309 1.00 98.06 177 PHE A O 1
ATOM 1393 N N . THR A 1 178 ? -19.544 -0.251 15.531 1.00 97.88 178 THR A N 1
ATOM 1394 C CA . THR A 1 178 ? -19.713 -1.545 14.858 1.00 97.88 178 THR A CA 1
ATOM 1395 C C . THR A 1 178 ? -18.369 -2.079 14.364 1.00 97.88 178 THR A C 1
ATOM 1397 O O . THR A 1 178 ? -17.507 -1.326 13.909 1.00 97.88 178 THR A O 1
ATOM 1400 N N . HIS A 1 179 ? -18.200 -3.400 14.404 1.00 96.44 179 HIS A N 1
ATOM 1401 C CA . HIS A 1 179 ? -17.067 -4.066 13.762 1.00 96.44 179 HIS A CA 1
ATOM 1402 C C . HIS A 1 179 ? -17.043 -3.779 12.260 1.00 96.44 179 HIS A C 1
ATOM 1404 O O . HIS A 1 179 ? -15.973 -3.635 11.690 1.00 96.44 179 HIS A O 1
ATOM 1410 N N . GLU A 1 180 ? -18.213 -3.679 11.627 1.00 95.88 180 GLU A N 1
ATOM 1411 C CA . GLU A 1 180 ? -18.357 -3.318 10.216 1.00 95.88 180 GLU A CA 1
ATOM 1412 C C . GLU A 1 180 ? -17.680 -1.980 9.895 1.00 95.88 180 GLU A C 1
ATOM 1414 O O . GLU A 1 180 ? -16.799 -1.945 9.044 1.00 95.88 180 GLU A O 1
ATOM 1419 N N . LEU A 1 181 ? -18.004 -0.909 10.630 1.00 96.81 181 LEU A N 1
ATOM 1420 C CA . LEU A 1 181 ? -17.393 0.412 10.448 1.00 96.81 181 LEU A CA 1
ATOM 1421 C C . LEU A 1 181 ? -15.861 0.376 10.591 1.00 96.81 181 LEU A C 1
ATOM 1423 O O . LEU A 1 181 ? -15.141 0.995 9.809 1.00 96.81 181 LEU A O 1
ATOM 1427 N N . LEU A 1 182 ? -15.357 -0.341 11.599 1.00 96.88 182 LEU A N 1
ATOM 1428 C CA . LEU A 1 182 ? -13.921 -0.419 11.883 1.00 96.88 182 LEU A CA 1
ATOM 1429 C C . LEU A 1 182 ? -13.178 -1.292 10.860 1.00 96.88 182 LEU A C 1
ATOM 1431 O O . LEU A 1 182 ? -12.057 -0.966 10.468 1.00 96.88 182 LEU A O 1
ATOM 1435 N N . ASN A 1 183 ? -13.812 -2.366 10.390 1.00 95.12 183 ASN A N 1
ATOM 1436 C CA . ASN A 1 183 ? -13.287 -3.228 9.334 1.00 95.12 183 ASN A CA 1
ATOM 1437 C C . ASN A 1 183 ? -13.298 -2.545 7.969 1.00 95.12 183 ASN A C 1
ATOM 1439 O O . ASN A 1 183 ? -12.377 -2.773 7.190 1.00 95.12 183 ASN A O 1
ATOM 1443 N N . GLU A 1 184 ? -14.282 -1.688 7.695 1.00 95.75 184 GLU A N 1
ATOM 1444 C CA . GLU A 1 184 ? -14.334 -0.909 6.459 1.00 95.75 184 GLU A CA 1
ATOM 1445 C C . GLU A 1 184 ? -13.137 0.039 6.354 1.00 95.75 184 GLU A C 1
ATOM 1447 O O . GLU A 1 184 ? -12.485 0.096 5.313 1.00 95.75 184 GLU A O 1
ATOM 1452 N N . TYR A 1 185 ? -12.771 0.726 7.443 1.00 95.38 185 TYR A N 1
ATOM 1453 C CA . TYR A 1 185 ? -11.544 1.527 7.446 1.00 95.38 185 TYR A CA 1
ATOM 1454 C C . TYR A 1 185 ? -10.296 0.661 7.246 1.00 95.38 185 TYR A C 1
ATOM 1456 O O . TYR A 1 185 ? -9.446 1.008 6.433 1.00 95.38 185 TYR A O 1
ATOM 1464 N N . THR A 1 186 ? -10.195 -0.486 7.926 1.00 91.88 186 THR A N 1
ATOM 1465 C CA . THR A 1 186 ? -9.074 -1.427 7.736 1.00 91.88 186 THR A CA 1
ATOM 1466 C C . THR A 1 186 ? -8.970 -1.902 6.281 1.00 91.88 186 THR A C 1
ATOM 1468 O O . THR A 1 186 ? -7.867 -2.010 5.746 1.00 91.88 186 THR A O 1
ATOM 1471 N N . SER A 1 187 ? -10.102 -2.143 5.615 1.00 91.62 187 SER A N 1
ATOM 1472 C CA . SER A 1 187 ? -10.158 -2.490 4.191 1.00 91.62 187 SER A CA 1
ATOM 1473 C C . SER A 1 187 ? -9.698 -1.325 3.310 1.00 91.62 187 SER A C 1
ATOM 1475 O O . SER A 1 187 ? -8.839 -1.497 2.449 1.00 91.62 187 SER A O 1
ATOM 1477 N N . ALA A 1 188 ? -10.206 -0.113 3.547 1.00 90.50 188 ALA A N 1
ATOM 1478 C CA . ALA A 1 188 ? -9.820 1.071 2.781 1.00 90.50 188 ALA A CA 1
ATOM 1479 C C . ALA A 1 188 ? -8.316 1.370 2.913 1.00 90.50 188 ALA A C 1
ATOM 1481 O O . ALA A 1 188 ? -7.630 1.499 1.904 1.00 90.50 188 ALA A O 1
ATOM 1482 N N . PHE A 1 189 ? -7.798 1.370 4.145 1.00 83.44 189 PHE A N 1
ATOM 1483 C CA . PHE A 1 189 ? -6.388 1.598 4.473 1.00 83.44 189 PHE A CA 1
ATOM 1484 C C . PHE A 1 189 ? -5.436 0.541 3.892 1.00 83.44 189 PHE A C 1
ATOM 1486 O O . PHE A 1 189 ? -4.318 0.875 3.515 1.00 83.44 189 PHE A O 1
ATOM 1493 N N . SER A 1 190 ? -5.850 -0.727 3.827 1.00 81.44 190 SER A N 1
ATOM 1494 C CA . SER A 1 190 ? -5.012 -1.799 3.261 1.00 81.44 190 SER A CA 1
ATOM 1495 C C . SER A 1 190 ? -5.083 -1.882 1.736 1.00 81.44 190 SER A C 1
ATOM 1497 O O . SER A 1 190 ? -4.142 -2.357 1.111 1.00 81.44 190 SER A O 1
ATOM 1499 N N . SER A 1 191 ? -6.184 -1.426 1.137 1.00 81.25 191 SER A N 1
ATOM 1500 C CA . SER A 1 191 ? -6.368 -1.421 -0.321 1.00 81.25 191 SER A CA 1
ATOM 1501 C C . SER A 1 191 ? -5.769 -0.192 -1.007 1.00 81.25 191 SER A C 1
ATOM 1503 O O . SER A 1 191 ? -5.430 -0.251 -2.187 1.00 81.25 191 SER A O 1
ATOM 1505 N N . SER A 1 192 ? -5.669 0.932 -0.296 1.00 79.69 192 SER A N 1
ATOM 1506 C CA . SER A 1 192 ? -5.176 2.199 -0.831 1.00 79.69 192 SER A CA 1
ATOM 1507 C C . SER A 1 192 ? -4.684 3.109 0.291 1.00 79.69 192 SER A C 1
ATOM 1509 O O . SER A 1 192 ? -5.124 2.987 1.435 1.00 79.69 192 SER A O 1
ATOM 1511 N N . GLU A 1 193 ? -3.808 4.061 -0.035 1.00 78.75 193 GLU A N 1
ATOM 1512 C CA . GLU A 1 193 ? -3.354 5.093 0.900 1.00 78.75 193 GLU A CA 1
ATOM 1513 C C . GLU A 1 193 ? -4.541 5.940 1.395 1.00 78.75 193 GLU A C 1
ATOM 1515 O O . GLU A 1 193 ? -4.898 6.962 0.812 1.00 78.75 193 GLU A O 1
ATOM 1520 N N . THR A 1 194 ? -5.175 5.501 2.484 1.00 82.25 194 THR A N 1
ATOM 1521 C CA . THR A 1 194 ? -6.364 6.134 3.062 1.00 82.25 194 THR A CA 1
ATOM 1522 C C . THR A 1 194 ? -6.043 6.657 4.462 1.00 82.25 194 THR A C 1
ATOM 1524 O O . THR A 1 194 ? -6.107 5.900 5.433 1.00 82.25 194 THR A O 1
ATOM 1527 N N . PRO A 1 195 ? -5.702 7.950 4.617 1.00 86.50 195 PRO A N 1
ATOM 1528 C CA . PRO A 1 195 ? -5.481 8.535 5.933 1.00 86.50 195 PRO A CA 1
ATOM 1529 C C . PRO A 1 195 ? -6.792 8.669 6.729 1.00 86.50 195 PRO A C 1
ATOM 1531 O O . PRO A 1 195 ? -7.881 8.778 6.160 1.00 86.50 195 PRO A O 1
ATOM 1534 N N . PHE A 1 196 ? -6.684 8.749 8.061 1.00 85.88 196 PHE A N 1
ATOM 1535 C CA . PHE A 1 196 ? -7.842 8.866 8.959 1.00 85.88 196 PHE A CA 1
ATOM 1536 C C . PHE A 1 196 ? -8.746 10.065 8.648 1.00 85.88 196 PHE A C 1
ATOM 1538 O O . PHE A 1 196 ? -9.958 9.902 8.573 1.00 85.88 196 PHE A O 1
ATOM 1545 N N . GLU A 1 197 ? -8.187 11.270 8.488 1.00 88.44 197 GLU A N 1
ATOM 1546 C CA . GLU A 1 197 ? -8.992 12.495 8.335 1.00 88.44 197 GLU A CA 1
ATOM 1547 C C . GLU A 1 197 ? -9.846 12.493 7.050 1.00 88.44 197 GLU A C 1
ATOM 1549 O O . GLU A 1 197 ? -11.056 12.702 7.160 1.00 88.44 197 GLU A O 1
ATOM 1554 N N . PRO A 1 198 ? -9.304 12.191 5.850 1.00 90.19 198 PRO A N 1
ATOM 1555 C CA . PRO A 1 198 ? -10.118 12.024 4.644 1.00 90.19 198 PRO A CA 1
ATOM 1556 C C . PRO A 1 198 ? -11.210 10.957 4.779 1.00 90.19 198 PRO A C 1
ATOM 1558 O O . PRO A 1 198 ? -12.342 11.173 4.339 1.00 90.19 198 PRO A O 1
ATOM 1561 N N . TRP A 1 199 ? -10.907 9.819 5.410 1.00 94.62 199 TRP A N 1
ATOM 1562 C CA . TRP A 1 199 ? -11.899 8.762 5.602 1.00 94.62 199 TRP A CA 1
ATOM 1563 C C . TRP A 1 199 ? -13.013 9.194 6.560 1.00 94.62 199 TRP A C 1
ATOM 1565 O O . TRP A 1 199 ? -14.191 9.056 6.241 1.00 94.62 199 TRP A O 1
ATOM 1575 N N . VAL A 1 200 ? -12.665 9.811 7.693 1.00 95.81 200 VAL A N 1
ATOM 1576 C CA . VAL A 1 200 ? -13.637 10.332 8.666 1.00 95.81 200 VAL A CA 1
ATOM 1577 C C . VAL A 1 200 ? -14.522 11.403 8.036 1.00 95.81 200 VAL A C 1
ATOM 1579 O O . VAL A 1 200 ? -15.733 11.375 8.235 1.00 95.81 200 VAL A O 1
ATOM 1582 N N . GLN A 1 201 ? -13.956 12.305 7.229 1.00 95.25 201 GLN A N 1
ATOM 1583 C CA . GLN A 1 201 ? -14.735 13.288 6.469 1.00 95.25 201 GLN A CA 1
ATOM 1584 C C . GLN A 1 201 ? -15.691 12.623 5.475 1.00 95.25 201 GLN A C 1
ATOM 1586 O O . GLN A 1 201 ? -16.819 13.079 5.311 1.00 95.25 201 GLN A O 1
ATOM 1591 N N . THR A 1 202 ? -15.262 11.539 4.829 1.00 96.44 202 THR A N 1
ATOM 1592 C CA . THR A 1 202 ? -16.102 10.781 3.894 1.00 96.44 202 THR A CA 1
ATOM 1593 C C . THR A 1 202 ? -17.299 10.153 4.610 1.00 96.44 202 THR A C 1
ATOM 1595 O O . THR A 1 202 ? -18.429 10.293 4.146 1.00 96.44 202 THR A O 1
ATOM 1598 N N . ILE A 1 203 ? -17.083 9.525 5.770 1.00 96.94 203 ILE A N 1
ATOM 1599 C CA . ILE A 1 203 ? -18.177 8.963 6.577 1.00 96.94 203 ILE A CA 1
ATOM 1600 C C . ILE A 1 203 ? -19.076 10.066 7.150 1.00 96.94 203 ILE A C 1
ATOM 1602 O O . ILE A 1 203 ? -20.294 9.921 7.135 1.00 96.94 203 ILE A O 1
ATOM 1606 N N . ALA A 1 204 ? -18.512 11.193 7.590 1.00 95.94 204 ALA A N 1
ATOM 1607 C CA . ALA A 1 204 ? -19.292 12.329 8.077 1.00 95.94 204 ALA A CA 1
ATOM 1608 C C . ALA A 1 204 ? -20.230 12.901 6.998 1.00 95.94 204 ALA A C 1
ATOM 1610 O O . ALA A 1 204 ? -21.405 13.119 7.277 1.00 95.94 204 ALA A O 1
ATOM 1611 N N . ARG A 1 205 ? -19.754 13.058 5.755 1.00 95.12 205 ARG A N 1
ATOM 1612 C CA . ARG A 1 205 ? -20.600 13.474 4.619 1.00 95.12 205 ARG A CA 1
ATOM 1613 C C . ARG A 1 205 ? -21.705 12.462 4.323 1.00 95.12 205 ARG A C 1
ATOM 1615 O O . ARG A 1 205 ? -22.840 12.853 4.086 1.00 95.12 205 ARG A O 1
ATOM 1622 N N . ARG A 1 206 ? -21.400 11.161 4.392 1.00 94.81 206 ARG A N 1
ATOM 1623 C CA . ARG A 1 206 ? -22.415 10.104 4.243 1.00 94.81 206 ARG A CA 1
ATOM 1624 C C . ARG A 1 206 ? -23.497 10.207 5.316 1.00 94.81 206 ARG A C 1
ATOM 1626 O O . ARG A 1 206 ? -24.671 10.040 5.013 1.00 94.81 206 ARG A O 1
ATOM 1633 N N . TYR A 1 207 ? -23.104 10.490 6.555 1.00 95.38 207 TYR A N 1
ATOM 1634 C CA . TYR A 1 207 ? -24.054 10.739 7.631 1.00 95.38 207 TYR A CA 1
ATOM 1635 C C . TYR A 1 207 ? -24.939 11.938 7.274 1.00 95.38 207 TYR A C 1
ATOM 1637 O O . TYR A 1 207 ? -26.151 11.801 7.343 1.00 95.38 207 TYR A O 1
ATOM 1645 N N . GLU A 1 208 ? -24.365 13.071 6.846 1.00 93.12 208 GLU A N 1
ATOM 1646 C CA . GLU A 1 208 ? -25.104 14.290 6.460 1.00 93.12 208 GLU A CA 1
ATOM 1647 C C . GLU A 1 208 ? -26.160 14.049 5.366 1.00 93.12 208 GLU A C 1
ATOM 1649 O O . GLU A 1 208 ? -27.264 14.590 5.465 1.00 93.12 208 GLU A O 1
ATOM 1654 N N . GLU A 1 209 ? -25.870 13.205 4.370 1.00 92.00 209 GLU A N 1
ATOM 1655 C CA . GLU A 1 209 ? -26.829 12.825 3.316 1.00 92.00 209 GLU A CA 1
ATOM 1656 C C . GLU A 1 209 ? -28.080 12.127 3.871 1.00 92.00 209 GLU A C 1
ATOM 1658 O O . GLU A 1 209 ? -29.178 12.304 3.343 1.00 92.00 209 GLU A O 1
ATOM 1663 N N . MET A 1 210 ? -27.935 11.384 4.971 1.00 84.69 210 MET A N 1
ATOM 1664 C CA . MET A 1 210 ? -29.024 10.659 5.630 1.00 84.69 210 MET A CA 1
ATOM 1665 C C . MET A 1 210 ? -29.835 11.533 6.607 1.00 84.69 210 MET A C 1
ATOM 1667 O O . MET A 1 210 ? -30.743 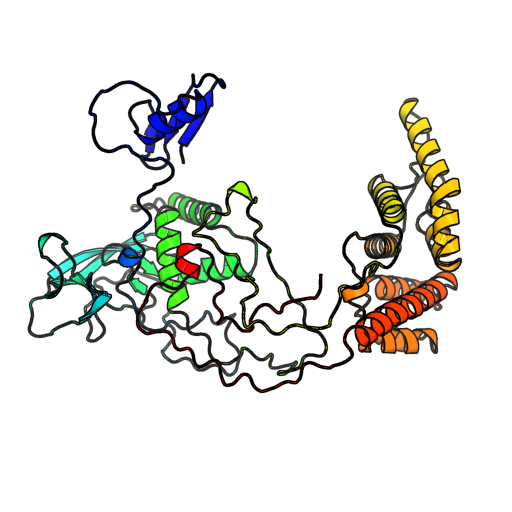11.020 7.256 1.00 84.69 210 MET A O 1
ATOM 1671 N N . GLN A 1 211 ? -29.537 12.839 6.715 1.00 74.69 211 GLN A N 1
ATOM 1672 C CA . GLN A 1 211 ? -30.112 13.773 7.703 1.00 74.69 211 GLN A CA 1
ATOM 1673 C C . GLN A 1 211 ? -30.062 13.212 9.138 1.00 74.69 211 GLN A C 1
ATOM 1675 O O . GLN A 1 211 ? -31.092 12.977 9.776 1.00 74.69 211 GLN A O 1
ATOM 1680 N N . PRO A 1 212 ? -28.856 12.975 9.668 1.00 71.81 212 PRO A N 1
ATOM 1681 C CA . PRO A 1 212 ? -28.670 12.191 10.869 1.00 71.81 212 PRO A CA 1
ATOM 1682 C C . PRO A 1 212 ? -29.009 13.045 12.096 1.00 71.81 212 PRO A C 1
ATOM 1684 O O . PRO A 1 212 ? -28.645 14.218 12.188 1.00 71.81 212 PRO A O 1
ATOM 1687 N N . SER A 1 213 ? -29.654 12.444 13.095 1.00 81.62 213 SER A N 1
ATOM 1688 C CA . SER A 1 213 ? -29.853 13.093 14.400 1.00 81.62 213 SER A CA 1
ATOM 1689 C C . SER A 1 213 ? -28.547 13.206 15.200 1.00 81.62 213 SER A C 1
ATOM 1691 O O . SER A 1 213 ? -28.416 14.075 16.064 1.00 81.62 213 SER A O 1
ATOM 1693 N N . ILE A 1 214 ? -27.564 12.345 14.906 1.00 93.56 214 ILE A N 1
ATOM 1694 C CA . ILE A 1 214 ? -26.269 12.269 15.586 1.00 93.56 214 ILE A CA 1
ATOM 1695 C C . ILE A 1 214 ? -25.144 12.396 14.543 1.00 93.56 214 ILE A C 1
ATOM 1697 O O . ILE A 1 214 ? -25.041 11.538 13.664 1.00 93.56 214 ILE A O 1
ATOM 1701 N N . PRO A 1 215 ? -24.269 13.417 14.630 1.00 95.12 215 PRO A N 1
ATOM 1702 C CA . PRO A 1 215 ? -23.147 13.556 13.707 1.00 95.12 215 PRO A CA 1
ATOM 1703 C C . PRO A 1 215 ? -22.102 12.456 13.927 1.00 95.12 215 PRO A C 1
ATOM 1705 O O . PRO A 1 215 ? -21.958 11.924 15.034 1.00 95.12 215 PRO A O 1
ATOM 1708 N N . PHE A 1 216 ? -21.328 12.154 12.883 1.00 96.88 216 PHE A N 1
ATOM 1709 C CA . PHE A 1 216 ? -20.192 11.245 13.009 1.00 96.88 216 PHE A CA 1
ATOM 1710 C C . PHE A 1 216 ? -19.104 11.824 13.930 1.00 96.88 216 PHE A C 1
ATOM 1712 O O . PHE A 1 216 ? -19.024 13.030 14.174 1.00 96.88 216 PHE A O 1
ATOM 1719 N N . VAL A 1 217 ? -18.259 10.949 14.474 1.00 94.94 217 VAL A N 1
ATOM 1720 C CA . VAL A 1 217 ? -17.181 11.342 15.389 1.00 94.94 217 VAL A CA 1
ATOM 1721 C C . VAL A 1 217 ? -16.064 12.109 14.677 1.00 94.94 217 VAL A C 1
ATOM 1723 O O . VAL A 1 217 ? -15.807 11.918 13.493 1.00 94.94 217 VAL A O 1
ATOM 1726 N N . GLY A 1 218 ? -15.336 12.943 15.424 1.00 90.44 218 GLY A N 1
ATOM 1727 C CA . GLY A 1 218 ? -14.126 13.597 14.917 1.00 90.44 218 GLY A CA 1
ATOM 1728 C C . GLY A 1 218 ? -12.938 12.636 14.764 1.00 90.44 218 GLY A C 1
ATOM 1729 O O . GLY A 1 218 ? -12.867 11.600 15.435 1.00 90.44 218 GLY A O 1
ATOM 1730 N N . GLY A 1 219 ? -11.957 13.026 13.940 1.00 85.94 219 GLY A N 1
ATOM 1731 C CA . GLY A 1 219 ? -10.806 12.191 13.572 1.00 85.94 219 GLY A CA 1
ATOM 1732 C C . GLY A 1 219 ? -9.996 11.653 14.751 1.00 85.94 219 GLY A C 1
ATOM 1733 O O . GLY A 1 219 ? -9.642 10.476 14.775 1.00 85.94 219 GLY A O 1
ATOM 1734 N N . GLY A 1 220 ? -9.787 12.464 15.793 1.00 84.88 220 GLY A N 1
ATOM 1735 C CA . GLY A 1 220 ? -9.064 12.038 16.997 1.00 84.88 220 GLY A CA 1
ATOM 1736 C C . GLY A 1 220 ? -9.743 10.891 17.760 1.00 84.88 220 GLY A C 1
ATOM 1737 O O . GLY A 1 220 ? -9.066 9.960 18.204 1.00 84.88 220 GLY A O 1
ATOM 1738 N N . LEU A 1 221 ? -11.076 10.923 17.882 1.00 88.56 221 LEU A N 1
ATOM 1739 C CA . LEU A 1 221 ? -11.835 9.854 18.538 1.00 88.56 221 LEU A CA 1
ATOM 1740 C C . LEU A 1 221 ? -11.869 8.599 17.662 1.00 88.56 221 LEU A C 1
ATOM 1742 O O . LEU A 1 221 ? -11.614 7.510 18.173 1.00 88.56 221 LEU A O 1
ATOM 1746 N N . PHE A 1 222 ? -12.112 8.754 16.355 1.00 94.25 222 PHE A N 1
ATOM 1747 C CA . PHE A 1 222 ? -12.112 7.623 15.427 1.00 94.25 222 PHE A CA 1
ATOM 1748 C C . PHE A 1 222 ? -10.755 6.900 15.398 1.00 94.25 222 PHE A C 1
ATOM 1750 O O . PHE A 1 222 ? -10.681 5.683 15.546 1.00 94.25 222 PHE A O 1
ATOM 1757 N N . ARG A 1 223 ? -9.659 7.659 15.306 1.00 88.88 223 ARG A N 1
ATOM 1758 C CA . ARG A 1 223 ? -8.297 7.120 15.378 1.00 88.88 223 ARG A CA 1
ATOM 1759 C C . ARG A 1 223 ? -8.071 6.322 16.662 1.00 88.88 223 ARG A C 1
ATOM 1761 O O . ARG A 1 223 ? -7.513 5.230 16.624 1.00 88.88 223 ARG A O 1
ATOM 1768 N N . SER A 1 224 ? -8.520 6.860 17.796 1.00 86.44 224 SER A N 1
ATOM 1769 C CA . SER A 1 224 ? -8.374 6.214 19.105 1.00 86.44 224 SER A CA 1
ATOM 1770 C C . SER A 1 224 ? -9.115 4.880 19.174 1.00 86.44 224 SER A C 1
ATOM 1772 O O . SER A 1 224 ? -8.536 3.889 19.617 1.00 86.44 224 SER A O 1
ATOM 1774 N N . VAL A 1 225 ? -10.367 4.828 18.703 1.00 94.19 225 VAL A N 1
ATOM 1775 C CA . VAL A 1 225 ? -11.129 3.572 18.695 1.00 94.19 225 VAL A CA 1
ATOM 1776 C C . VAL A 1 225 ? -10.555 2.559 17.717 1.00 94.19 225 VAL A C 1
ATOM 1778 O O . VAL A 1 225 ? -10.475 1.385 18.063 1.00 94.19 225 VAL A O 1
ATOM 1781 N N . TRP A 1 226 ? -10.102 2.986 16.538 1.00 94.44 226 TRP A N 1
ATOM 1782 C CA . TRP A 1 226 ? -9.524 2.055 15.577 1.00 94.44 226 TRP A CA 1
ATOM 1783 C C . TRP A 1 226 ? -8.241 1.415 16.112 1.00 94.44 226 TRP A C 1
ATOM 1785 O O . TRP A 1 226 ? -8.095 0.199 16.028 1.00 94.44 226 TRP A O 1
ATOM 1795 N N . PHE A 1 227 ? -7.353 2.186 16.752 1.00 88.06 227 PHE A N 1
ATOM 1796 C CA . PHE A 1 227 ? -6.186 1.596 17.411 1.00 88.06 227 PHE A CA 1
ATOM 1797 C C . PHE A 1 227 ? -6.572 0.679 18.573 1.00 88.06 227 PHE A C 1
ATOM 1799 O O . PHE A 1 227 ? -5.956 -0.367 18.742 1.00 88.06 227 PHE A O 1
ATOM 1806 N N . ALA A 1 228 ? -7.594 1.020 19.361 1.00 89.69 228 ALA A N 1
ATOM 1807 C CA . ALA A 1 228 ? -8.081 0.125 20.410 1.00 89.69 228 ALA A CA 1
ATOM 1808 C C . ALA A 1 228 ? -8.662 -1.185 19.836 1.00 89.69 228 ALA A C 1
ATOM 1810 O O . ALA A 1 228 ? -8.497 -2.240 20.440 1.00 89.69 228 ALA A O 1
ATOM 1811 N N . TYR A 1 229 ? -9.294 -1.122 18.663 1.00 93.75 229 TYR A N 1
ATOM 1812 C CA . TYR A 1 229 ? -9.881 -2.260 17.960 1.00 93.75 229 TYR A CA 1
ATOM 1813 C C . TYR A 1 229 ? -8.835 -3.165 17.308 1.00 93.75 229 TYR A C 1
ATOM 1815 O O . TYR A 1 229 ? -8.831 -4.370 17.554 1.00 93.75 229 TYR A O 1
ATOM 1823 N N . ILE A 1 230 ? -7.914 -2.595 16.519 1.00 89.25 230 ILE A N 1
ATOM 1824 C CA . ILE A 1 230 ? -6.906 -3.362 15.772 1.00 89.25 230 ILE A CA 1
ATOM 1825 C C . ILE A 1 230 ? -5.994 -4.163 16.712 1.00 89.25 230 ILE A C 1
ATOM 1827 O O . ILE A 1 230 ? -5.560 -5.255 16.368 1.00 89.25 230 ILE A O 1
ATOM 1831 N N . ARG A 1 231 ? -5.777 -3.669 17.941 1.00 84.62 231 ARG A N 1
ATOM 1832 C CA . ARG A 1 231 ? -5.050 -4.372 19.014 1.00 84.62 231 ARG A CA 1
ATOM 1833 C C . ARG A 1 231 ? -5.640 -5.714 19.389 1.00 84.62 231 ARG A C 1
ATOM 1835 O O . ARG A 1 231 ? -4.913 -6.585 19.855 1.00 84.62 231 ARG A O 1
ATOM 1842 N N . LEU A 1 232 ? -6.957 -5.836 19.279 1.00 90.69 232 LEU A N 1
ATOM 1843 C CA . LEU A 1 232 ? -7.653 -7.061 19.624 1.00 90.69 232 LEU A CA 1
ATOM 1844 C C . LEU A 1 232 ? -7.732 -8.012 18.433 1.00 90.69 232 LEU A C 1
ATOM 1846 O O . LEU A 1 232 ? -8.092 -9.167 18.639 1.00 90.69 232 LEU A O 1
ATOM 1850 N N . ILE A 1 233 ? -7.384 -7.576 17.214 1.00 89.12 233 ILE A N 1
ATOM 1851 C CA . ILE A 1 233 ? -7.347 -8.471 16.059 1.00 89.12 233 ILE A CA 1
ATOM 1852 C C . ILE A 1 233 ? -6.234 -9.498 16.252 1.00 89.12 233 ILE A C 1
ATOM 1854 O O . ILE A 1 233 ? -5.056 -9.155 16.337 1.00 89.12 233 ILE A O 1
ATOM 1858 N N . GLN A 1 234 ? -6.618 -10.772 16.302 1.00 81.00 234 GLN A N 1
ATOM 1859 C CA . GLN A 1 234 ? -5.676 -11.881 16.392 1.00 81.00 234 GLN A CA 1
ATOM 1860 C C . GLN A 1 234 ? -5.491 -12.528 15.027 1.00 81.00 234 GLN A C 1
ATOM 1862 O O . GLN A 1 234 ? -6.388 -13.183 14.501 1.00 81.00 234 GLN A O 1
ATOM 1867 N N . PHE A 1 235 ? -4.302 -12.347 14.464 1.00 76.50 235 PHE A N 1
ATOM 1868 C CA . PHE A 1 235 ? -3.850 -13.099 13.305 1.00 76.50 235 PHE A CA 1
ATOM 1869 C C . PHE A 1 235 ? -3.273 -14.441 13.774 1.00 76.50 235 PHE A C 1
ATOM 1871 O O . PHE A 1 235 ? -2.375 -14.466 14.615 1.00 76.50 235 PHE A O 1
ATOM 1878 N N . GLU A 1 236 ? -3.796 -15.551 13.253 1.00 68.75 236 GLU A N 1
ATOM 1879 C CA . GLU A 1 236 ? -3.223 -16.879 13.486 1.00 68.75 236 GLU A CA 1
ATOM 1880 C C . GLU A 1 236 ? -2.029 -17.143 12.554 1.00 68.75 236 GLU A C 1
ATOM 1882 O O . GLU A 1 236 ? -1.975 -16.656 11.423 1.00 68.75 236 GLU A O 1
ATOM 1887 N N . GLY A 1 237 ? -1.083 -17.956 13.034 1.00 64.25 237 GLY A N 1
ATOM 1888 C CA . GLY A 1 237 ? 0.035 -18.470 12.241 1.00 64.25 237 GLY A CA 1
ATOM 1889 C C . GLY A 1 237 ? 1.094 -17.437 11.841 1.00 64.25 237 GLY A C 1
ATOM 1890 O O . GLY A 1 237 ? 1.121 -16.301 12.305 1.00 64.25 237 GLY A O 1
ATOM 1891 N N . ASP A 1 238 ? 1.999 -17.867 10.966 1.00 65.38 238 ASP A N 1
ATOM 1892 C CA . ASP A 1 238 ? 3.055 -17.053 10.348 1.00 65.38 238 ASP A CA 1
ATOM 1893 C C . ASP A 1 238 ? 2.614 -16.430 9.010 1.00 65.38 238 ASP A C 1
ATOM 1895 O O . ASP A 1 238 ? 3.429 -15.873 8.276 1.00 65.38 238 ASP A O 1
ATOM 1899 N N . LYS A 1 239 ? 1.313 -16.533 8.694 1.00 71.06 239 LYS A N 1
ATOM 1900 C CA . LYS A 1 239 ? 0.706 -16.114 7.426 1.00 71.06 239 LYS A CA 1
ATOM 1901 C C . LYS A 1 239 ? 1.422 -16.689 6.193 1.00 71.06 239 LYS A C 1
ATOM 1903 O O . LYS A 1 239 ? 1.483 -16.037 5.150 1.00 71.06 239 LYS A O 1
ATOM 1908 N N . THR A 1 240 ? 1.930 -17.924 6.289 1.00 71.44 240 THR A N 1
ATOM 1909 C CA . THR A 1 240 ? 2.546 -18.631 5.158 1.00 71.44 240 THR A CA 1
ATOM 1910 C C . THR A 1 240 ? 1.597 -18.697 3.960 1.00 71.44 240 THR A C 1
ATOM 1912 O O . THR A 1 240 ? 0.444 -19.120 4.071 1.00 71.44 240 THR A O 1
ATOM 1915 N N . CYS A 1 241 ? 2.097 -18.310 2.784 1.00 72.75 241 CYS A N 1
ATOM 1916 C CA . CYS A 1 241 ? 1.336 -18.392 1.545 1.00 72.75 241 CYS A CA 1
ATOM 1917 C C . CYS A 1 241 ? 1.005 -19.864 1.228 1.00 72.75 241 CYS A C 1
ATOM 1919 O O . CYS A 1 241 ? 1.930 -20.670 1.113 1.00 72.75 241 CYS A O 1
ATOM 1921 N N . PRO A 1 242 ? -0.270 -20.234 1.007 1.00 73.88 242 PRO A N 1
ATOM 1922 C CA . PRO A 1 242 ? -0.636 -21.618 0.703 1.00 73.88 242 PRO A CA 1
ATOM 1923 C C . PRO A 1 242 ? -0.089 -22.098 -0.650 1.00 73.88 242 PRO A C 1
ATOM 1925 O O . PRO A 1 242 ? 0.091 -23.296 -0.840 1.00 73.88 242 PRO A O 1
ATOM 1928 N N . SER A 1 243 ? 0.194 -21.177 -1.577 1.00 78.31 243 SER A N 1
ATOM 1929 C CA . SER A 1 243 ? 0.743 -21.499 -2.900 1.00 78.31 243 SER A CA 1
ATOM 1930 C C . SER A 1 243 ? 2.269 -21.564 -2.904 1.00 78.31 243 SER A C 1
ATOM 1932 O O . SER A 1 243 ? 2.845 -22.447 -3.531 1.00 78.31 243 SER A O 1
ATOM 1934 N N . CYS A 1 244 ? 2.931 -20.625 -2.223 1.00 74.19 244 CYS A N 1
ATOM 1935 C CA . CYS A 1 244 ? 4.389 -20.493 -2.277 1.00 74.19 244 CYS A CA 1
ATOM 1936 C C . CYS A 1 244 ? 5.116 -21.164 -1.102 1.00 74.19 244 CYS A C 1
ATOM 1938 O O . CYS A 1 244 ? 6.333 -21.331 -1.153 1.00 74.19 244 CYS A O 1
ATOM 1940 N N . GLY A 1 245 ? 4.394 -21.528 -0.040 1.00 75.94 245 GLY A N 1
ATOM 1941 C CA . GLY A 1 245 ? 4.977 -22.049 1.190 1.00 75.94 245 GLY A CA 1
ATOM 1942 C C . GLY A 1 245 ? 5.843 -21.022 1.923 1.00 75.94 245 GLY A C 1
ATOM 1943 O O . GLY A 1 245 ? 5.750 -19.813 1.704 1.00 75.94 245 GLY A O 1
ATOM 1944 N N . THR A 1 246 ? 6.681 -21.520 2.830 1.00 68.38 246 THR A N 1
ATOM 1945 C CA . THR A 1 246 ? 7.531 -20.709 3.719 1.00 68.38 246 THR A CA 1
ATOM 1946 C C . THR A 1 246 ? 8.706 -20.049 2.985 1.00 68.38 246 THR A C 1
ATOM 1948 O O . THR A 1 246 ? 9.248 -19.052 3.454 1.00 68.38 246 THR A O 1
ATOM 1951 N N . PHE A 1 247 ? 9.094 -20.588 1.824 1.00 68.75 247 PHE A N 1
ATOM 1952 C CA . PHE A 1 247 ? 10.249 -20.144 1.039 1.00 68.75 247 PHE A CA 1
ATOM 1953 C C . PHE A 1 247 ? 9.836 -19.849 -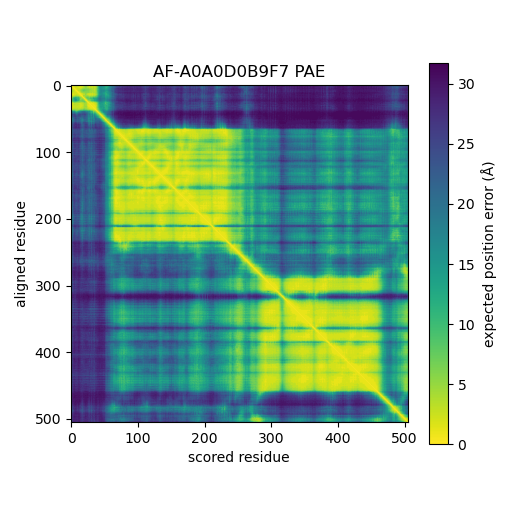0.409 1.00 68.75 247 PHE A C 1
ATOM 1955 O O . PHE A 1 247 ? 10.172 -20.615 -1.314 1.00 68.75 247 PHE A O 1
ATOM 1962 N N . PRO A 1 248 ? 9.075 -18.766 -0.654 1.00 69.75 248 PRO A N 1
ATOM 1963 C CA . PRO A 1 248 ? 8.738 -18.367 -2.014 1.00 69.75 248 PRO A CA 1
ATOM 1964 C C . PRO A 1 248 ? 10.013 -18.072 -2.819 1.00 69.75 248 PRO A C 1
ATOM 1966 O O . PRO A 1 248 ? 10.954 -17.468 -2.306 1.00 69.75 248 PRO A O 1
ATOM 1969 N N . ASN A 1 249 ? 10.019 -18.428 -4.108 1.00 60.38 249 ASN A N 1
ATOM 1970 C CA . ASN A 1 249 ? 11.149 -18.139 -5.005 1.00 60.38 249 ASN A CA 1
ATOM 1971 C C . ASN A 1 249 ? 11.451 -16.635 -5.109 1.00 60.38 249 ASN A C 1
ATOM 1973 O O . ASN A 1 249 ? 12.600 -16.249 -5.303 1.00 60.38 249 ASN A O 1
ATOM 1977 N N . ASN A 1 250 ? 10.418 -15.795 -4.992 1.00 62.12 250 ASN A N 1
ATOM 1978 C CA . ASN A 1 250 ? 10.531 -14.342 -4.985 1.00 62.12 250 ASN A CA 1
ATOM 1979 C C . ASN A 1 250 ? 9.660 -13.779 -3.855 1.00 62.12 250 ASN A C 1
ATOM 1981 O O . ASN A 1 250 ? 8.502 -14.172 -3.715 1.00 62.12 250 ASN A O 1
ATOM 1985 N N . VAL A 1 251 ? 10.200 -12.835 -3.082 1.00 60.91 251 VAL A N 1
ATOM 1986 C CA . VAL A 1 251 ? 9.440 -12.055 -2.095 1.00 60.91 251 VAL A CA 1
ATOM 1987 C C . VAL A 1 251 ? 9.398 -10.613 -2.573 1.00 60.91 251 VAL A C 1
ATOM 1989 O O . VAL A 1 251 ? 10.447 -9.993 -2.741 1.00 60.91 251 VAL A O 1
ATOM 1992 N N . ILE A 1 252 ? 8.195 -10.081 -2.779 1.00 63.12 252 ILE A N 1
ATOM 1993 C CA . ILE A 1 252 ? 7.988 -8.657 -3.049 1.00 63.12 252 ILE A CA 1
ATOM 1994 C C . ILE A 1 252 ? 7.623 -8.001 -1.724 1.00 63.12 252 ILE A C 1
ATOM 1996 O O . ILE A 1 252 ? 6.658 -8.398 -1.073 1.00 63.12 252 ILE A O 1
ATOM 2000 N N . TRP A 1 253 ? 8.416 -7.014 -1.323 1.00 57.88 253 TRP A N 1
ATOM 2001 C CA . TRP A 1 253 ? 8.141 -6.196 -0.151 1.00 57.88 253 TRP A CA 1
ATOM 2002 C C . TRP A 1 253 ? 7.523 -4.892 -0.636 1.00 57.88 253 TRP A C 1
ATOM 2004 O O . TRP A 1 253 ? 8.244 -4.007 -1.089 1.00 57.88 253 TRP A O 1
ATOM 2014 N N . ASP A 1 254 ? 6.198 -4.799 -0.573 1.00 56.41 254 ASP A N 1
ATOM 2015 C CA . ASP A 1 254 ? 5.513 -3.519 -0.718 1.00 56.41 254 ASP A CA 1
ATOM 2016 C C . ASP A 1 254 ? 5.512 -2.823 0.646 1.00 56.41 254 ASP A C 1
ATOM 2018 O O . ASP A 1 254 ? 5.168 -3.422 1.671 1.00 56.41 254 ASP A O 1
ATOM 2022 N N . GLY A 1 255 ? 6.002 -1.592 0.688 1.00 50.47 255 GLY A N 1
ATOM 2023 C CA . GLY A 1 255 ? 6.248 -0.886 1.933 1.00 50.47 255 GLY A CA 1
ATOM 2024 C C . GLY A 1 255 ? 6.100 0.609 1.749 1.00 50.47 255 GLY A C 1
ATOM 2025 O O . GLY A 1 255 ? 6.838 1.231 0.991 1.00 50.47 255 GLY A O 1
ATOM 2026 N N . VAL A 1 256 ? 5.194 1.208 2.517 1.00 47.62 256 VAL A N 1
ATOM 2027 C CA . VAL A 1 256 ? 5.091 2.662 2.629 1.00 47.62 256 VAL A CA 1
ATOM 2028 C C . VAL A 1 256 ? 6.131 3.138 3.642 1.00 47.62 256 VAL A C 1
ATOM 2030 O O . VAL A 1 256 ? 6.055 2.825 4.831 1.00 47.62 256 VAL A O 1
ATOM 2033 N N . SER A 1 257 ? 7.121 3.899 3.178 1.00 43.59 257 SER A N 1
ATOM 2034 C CA . SER A 1 257 ? 8.100 4.544 4.057 1.00 43.59 257 SER A CA 1
ATOM 2035 C C . SER A 1 257 ? 7.579 5.907 4.508 1.00 43.59 257 SER A C 1
ATOM 2037 O O . SER A 1 257 ? 7.540 6.854 3.727 1.00 43.59 257 SER A O 1
ATOM 2039 N N . ILE A 1 258 ? 7.206 6.031 5.783 1.00 47.62 258 ILE A N 1
ATOM 2040 C CA . ILE A 1 258 ? 6.886 7.329 6.387 1.00 47.62 258 ILE A CA 1
ATOM 2041 C C . ILE A 1 258 ? 8.193 7.949 6.887 1.00 47.62 258 ILE A C 1
ATOM 2043 O O . ILE A 1 258 ? 8.738 7.542 7.914 1.00 47.62 258 ILE A O 1
ATOM 2047 N N . ALA A 1 259 ? 8.715 8.929 6.153 1.00 43.72 259 ALA A N 1
ATOM 2048 C CA . ALA A 1 259 ? 9.881 9.697 6.572 1.00 43.72 259 ALA A CA 1
ATOM 2049 C C . ALA A 1 259 ? 9.441 10.954 7.333 1.00 43.72 259 ALA A C 1
ATOM 2051 O O . ALA A 1 259 ? 8.739 11.812 6.798 1.00 43.72 259 ALA A O 1
ATOM 2052 N N . PHE A 1 260 ? 9.897 11.097 8.575 1.00 48.72 260 PHE A N 1
ATOM 2053 C CA . PHE A 1 260 ? 9.814 12.363 9.296 1.00 48.72 260 PHE A CA 1
ATOM 2054 C C . PHE A 1 260 ? 11.079 13.172 9.012 1.00 48.72 260 PHE A C 1
ATOM 2056 O O . PHE A 1 260 ? 12.189 12.642 9.052 1.00 48.72 260 PHE A O 1
ATOM 2063 N N . GLY A 1 261 ? 10.936 14.470 8.734 1.00 47.34 261 GLY A N 1
ATOM 2064 C CA . GLY A 1 261 ? 12.103 15.351 8.663 1.00 47.34 261 GLY A CA 1
ATOM 2065 C C . GLY A 1 261 ? 12.883 15.297 9.982 1.00 47.34 261 GLY A C 1
ATOM 2066 O O . GLY A 1 261 ? 12.261 15.273 11.038 1.00 47.34 261 GLY A O 1
ATOM 2067 N N . CYS A 1 262 ? 14.221 15.320 9.931 1.00 52.59 262 CYS A N 1
ATOM 2068 C CA . CYS A 1 262 ? 15.104 15.196 11.107 1.00 52.59 262 CYS A CA 1
ATOM 2069 C C . CYS A 1 262 ? 14.707 16.130 12.273 1.00 52.59 262 CYS A C 1
ATOM 2071 O O . CYS A 1 262 ? 14.781 15.751 13.432 1.00 52.59 262 CYS A O 1
ATOM 2073 N N . LYS A 1 263 ? 14.157 17.312 11.961 1.00 57.69 263 LYS A N 1
ATOM 2074 C CA . LYS A 1 263 ? 13.604 18.277 12.931 1.00 57.69 263 LYS A CA 1
ATOM 2075 C C . LYS A 1 263 ? 12.441 17.761 13.800 1.00 57.69 263 LYS A C 1
ATOM 2077 O O . LYS A 1 263 ? 12.086 18.413 14.772 1.00 57.69 263 LYS A O 1
ATOM 2082 N N . HIS A 1 264 ? 11.808 16.654 13.417 1.00 51.94 264 HIS A N 1
ATOM 2083 C CA . HIS A 1 264 ? 10.710 16.006 14.139 1.00 51.94 264 HIS A CA 1
ATOM 2084 C C . HIS A 1 264 ? 11.169 14.768 14.922 1.00 51.94 264 HIS A C 1
ATOM 2086 O O . HIS A 1 264 ? 10.361 14.167 15.625 1.00 51.94 264 HIS A O 1
ATOM 2092 N N . VAL A 1 265 ? 12.445 14.385 14.804 1.00 56.56 265 VAL A N 1
ATOM 2093 C CA . VAL A 1 265 ? 13.060 13.349 15.634 1.00 56.56 265 VAL A CA 1
ATOM 2094 C C . VAL A 1 265 ? 13.430 14.007 16.962 1.00 56.56 265 VAL A C 1
ATOM 2096 O O . VAL A 1 265 ? 14.299 14.873 17.005 1.00 56.56 265 VAL A O 1
ATOM 2099 N N . ASN A 1 266 ? 12.730 13.643 18.032 1.00 60.94 266 ASN A N 1
ATOM 2100 C CA . ASN A 1 266 ? 13.068 14.029 19.401 1.00 60.94 266 ASN A CA 1
ATOM 2101 C C . ASN A 1 266 ? 13.622 12.813 20.164 1.00 60.94 266 ASN A C 1
ATOM 2103 O O . ASN A 1 266 ? 13.598 11.693 19.651 1.00 60.94 266 ASN A O 1
ATOM 2107 N N . ASP A 1 267 ? 14.085 13.017 21.398 1.00 60.09 267 ASP A N 1
ATOM 2108 C CA . ASP A 1 267 ? 14.653 11.943 22.231 1.00 60.09 267 ASP A CA 1
ATOM 2109 C C . ASP A 1 267 ? 13.651 10.807 22.543 1.00 60.09 267 ASP A C 1
ATOM 2111 O O . ASP A 1 267 ? 14.052 9.716 22.950 1.00 60.09 267 ASP A O 1
ATOM 2115 N N . GLU A 1 268 ? 12.348 11.031 22.327 1.00 54.66 268 GLU A N 1
ATOM 2116 C CA . GLU A 1 268 ? 11.286 10.044 22.556 1.00 54.66 268 GLU A CA 1
ATOM 2117 C C . GLU A 1 268 ? 10.974 9.174 21.326 1.00 54.66 268 GLU A C 1
ATOM 2119 O O . GLU A 1 268 ? 10.367 8.108 21.472 1.00 54.66 268 GLU A O 1
ATOM 2124 N N . LEU A 1 269 ? 11.371 9.598 20.119 1.00 51.09 269 LEU A N 1
ATOM 2125 C CA . LEU A 1 269 ? 11.012 8.939 18.864 1.00 51.09 269 LEU A CA 1
ATOM 2126 C C . LEU A 1 269 ? 12.244 8.294 18.225 1.00 51.09 269 LEU A C 1
ATOM 2128 O O . LEU A 1 269 ? 13.000 8.919 17.485 1.00 51.09 269 LEU A O 1
ATOM 2132 N N . GLN A 1 270 ? 12.436 7.006 18.504 1.00 51.84 270 GLN A N 1
ATOM 2133 C CA . GLN A 1 270 ? 13.496 6.209 17.891 1.00 51.84 270 GLN A CA 1
ATOM 2134 C C . GLN A 1 270 ? 12.963 5.464 16.663 1.00 51.84 270 GLN A C 1
ATOM 2136 O O . GLN A 1 270 ? 11.856 4.919 16.717 1.00 51.84 270 GLN A O 1
ATOM 2141 N N . PRO A 1 271 ? 13.718 5.406 15.550 1.00 54.62 271 PRO A N 1
ATOM 2142 C CA . PRO A 1 271 ? 13.288 4.636 14.395 1.00 54.62 271 PRO A CA 1
ATOM 2143 C C . PRO A 1 271 ? 13.145 3.153 14.778 1.00 54.62 271 PRO A C 1
ATOM 2145 O O . PRO A 1 271 ? 13.968 2.625 15.526 1.00 54.62 271 PRO A O 1
ATOM 2148 N N . PRO A 1 272 ? 12.155 2.425 14.237 1.00 51.03 272 PRO A N 1
ATOM 2149 C CA . PRO A 1 272 ? 11.993 0.993 14.514 1.00 51.03 272 PRO A CA 1
ATOM 2150 C C . PRO A 1 272 ? 13.195 0.149 14.041 1.00 51.03 272 PRO A C 1
ATOM 2152 O O . PRO A 1 272 ? 13.297 -1.033 14.356 1.00 51.03 272 PRO A O 1
ATOM 2155 N N . THR A 1 273 ? 14.122 0.755 13.296 1.00 55.25 273 THR A N 1
ATOM 2156 C CA . THR A 1 273 ? 15.332 0.150 12.740 1.00 55.25 273 THR A CA 1
ATOM 2157 C C . THR A 1 273 ? 16.619 0.557 13.471 1.00 55.25 273 THR A C 1
ATOM 2159 O O . THR A 1 273 ? 17.696 0.469 12.875 1.00 55.25 273 THR A O 1
ATOM 2162 N N . VAL A 1 274 ? 16.564 1.004 14.738 1.00 62.00 274 VAL A N 1
ATOM 2163 C CA . VAL A 1 274 ? 17.794 1.265 15.514 1.00 62.00 274 VAL A CA 1
ATOM 2164 C C . VAL A 1 274 ? 18.628 -0.015 15.612 1.00 62.00 274 VAL A C 1
ATOM 2166 O O . VAL A 1 274 ? 18.173 -1.057 16.085 1.00 62.00 274 VAL A O 1
ATOM 2169 N N . VAL A 1 275 ? 19.882 0.081 15.173 1.00 65.38 275 VAL A N 1
ATOM 2170 C CA . VAL A 1 275 ? 20.877 -0.979 15.328 1.00 65.38 275 VAL A CA 1
ATOM 2171 C C . VAL A 1 275 ? 21.224 -1.088 16.812 1.00 65.38 275 VAL A C 1
ATOM 2173 O O . VAL A 1 275 ? 21.853 -0.196 17.380 1.00 65.38 275 VAL A O 1
ATOM 2176 N N . GLN A 1 276 ? 20.806 -2.178 17.452 1.00 67.31 276 GLN A N 1
ATOM 2177 C CA . GLN A 1 276 ? 21.104 -2.426 18.862 1.00 67.31 276 GLN A CA 1
ATOM 2178 C C . GLN A 1 276 ? 22.597 -2.729 19.078 1.00 67.31 276 GLN A C 1
ATOM 2180 O O . GLN A 1 276 ? 23.321 -3.121 18.158 1.00 67.31 276 GLN A O 1
ATOM 2185 N N . ALA A 1 277 ? 23.075 -2.582 20.317 1.00 73.69 277 ALA A N 1
ATOM 2186 C CA . ALA A 1 277 ? 24.458 -2.917 20.671 1.00 73.69 277 ALA A CA 1
ATOM 2187 C C . ALA A 1 277 ? 24.787 -4.394 20.378 1.00 73.69 277 ALA A C 1
ATOM 2189 O O . ALA A 1 277 ? 25.882 -4.690 19.905 1.00 73.69 277 ALA A O 1
ATOM 2190 N N . SER A 1 278 ? 23.807 -5.278 20.589 1.00 71.12 278 SER A N 1
ATOM 2191 C CA . SER A 1 278 ? 23.844 -6.721 20.329 1.00 71.12 278 SER A CA 1
ATOM 2192 C C . SER A 1 278 ? 23.476 -7.116 18.893 1.00 71.12 278 SER A C 1
ATOM 2194 O O . SER A 1 278 ? 23.352 -8.308 18.609 1.00 71.12 278 SER A O 1
ATOM 2196 N N . ALA A 1 279 ? 23.256 -6.155 17.988 1.00 68.25 279 ALA A N 1
ATOM 2197 C CA . ALA A 1 279 ? 22.930 -6.465 16.602 1.00 68.25 279 ALA A CA 1
ATOM 2198 C C . ALA A 1 279 ? 24.060 -7.269 15.950 1.00 68.25 279 ALA A C 1
ATOM 2200 O O . ALA A 1 279 ? 25.237 -6.938 16.099 1.00 68.25 279 ALA A O 1
ATOM 2201 N N . MET A 1 280 ? 23.686 -8.306 15.199 1.00 67.69 280 MET A N 1
ATOM 2202 C CA . MET A 1 280 ? 24.630 -9.081 14.402 1.00 67.69 280 MET A CA 1
ATOM 2203 C C . MET A 1 280 ? 25.331 -8.152 13.405 1.00 67.69 280 MET A C 1
ATOM 2205 O O . MET A 1 280 ? 24.672 -7.377 12.705 1.00 67.69 280 MET A O 1
ATOM 2209 N N . GLU A 1 281 ? 26.660 -8.216 13.356 1.00 70.69 281 GLU A N 1
ATOM 2210 C CA . GLU A 1 281 ? 27.438 -7.556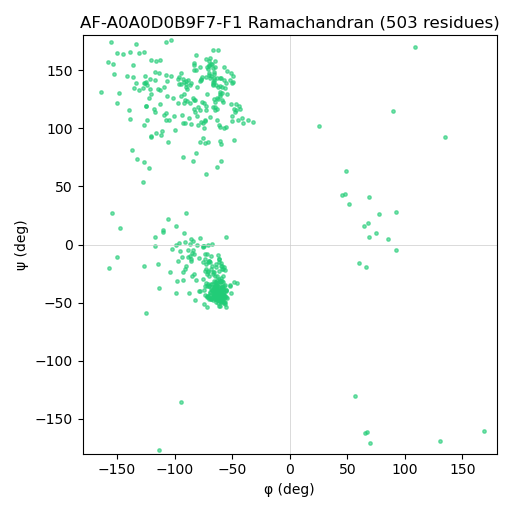 12.311 1.00 70.69 281 GLU A CA 1
ATOM 2211 C C . GLU A 1 281 ? 27.395 -8.415 11.054 1.00 70.69 281 GLU A C 1
ATOM 2213 O O . GLU A 1 281 ? 27.839 -9.562 11.052 1.00 70.69 281 GLU A O 1
ATOM 2218 N N . HIS A 1 282 ? 26.836 -7.863 9.983 1.00 67.88 282 HIS A N 1
ATOM 2219 C CA . HIS A 1 282 ? 26.809 -8.525 8.692 1.00 67.88 282 HIS A CA 1
ATOM 2220 C C . HIS A 1 282 ? 27.991 -8.049 7.861 1.00 67.88 282 HIS A C 1
ATOM 2222 O O . HIS A 1 282 ? 28.118 -6.851 7.657 1.00 67.88 282 HIS A O 1
ATOM 2228 N N . PRO A 1 283 ? 28.821 -8.941 7.297 1.00 65.25 283 PRO A N 1
ATOM 2229 C CA . PRO A 1 283 ? 29.925 -8.537 6.424 1.00 65.25 283 PRO A CA 1
ATOM 2230 C C . PRO A 1 283 ? 29.445 -7.954 5.084 1.00 65.25 283 PRO A C 1
ATOM 2232 O O . PRO A 1 283 ? 30.249 -7.416 4.324 1.00 65.25 283 PRO A O 1
ATOM 2235 N N . SER A 1 284 ? 28.144 -8.065 4.802 1.00 66.06 284 SER A N 1
ATOM 2236 C CA . SER A 1 284 ? 27.491 -7.594 3.592 1.00 66.06 284 SER A CA 1
ATOM 2237 C C . SER A 1 284 ? 27.696 -6.096 3.397 1.00 66.06 284 SER A C 1
ATOM 2239 O O . SER A 1 284 ? 27.311 -5.285 4.242 1.00 66.06 284 SER A O 1
ATOM 2241 N N . ARG A 1 285 ? 28.271 -5.733 2.255 1.00 67.88 285 ARG A N 1
ATOM 2242 C CA . ARG A 1 285 ? 28.428 -4.344 1.820 1.00 67.88 285 ARG A CA 1
ATOM 2243 C C . ARG A 1 285 ? 27.390 -4.025 0.759 1.00 67.88 285 ARG A C 1
ATOM 2245 O O . ARG A 1 285 ? 27.060 -4.875 -0.069 1.00 67.88 285 ARG A O 1
ATOM 2252 N N . SER A 1 286 ? 26.895 -2.791 0.761 1.00 68.44 286 SER A N 1
ATOM 2253 C CA . SER A 1 286 ? 26.067 -2.310 -0.340 1.00 68.44 286 SER A CA 1
ATOM 2254 C C . SER A 1 286 ? 26.897 -2.310 -1.622 1.00 68.44 286 SER A C 1
ATOM 2256 O O . SER A 1 286 ? 27.957 -1.682 -1.666 1.00 68.44 286 SER A O 1
ATOM 2258 N N . LEU A 1 287 ? 26.411 -2.970 -2.672 1.00 74.56 287 LEU A N 1
ATOM 2259 C CA . LEU A 1 287 ? 26.986 -2.795 -3.999 1.00 74.56 287 LEU A CA 1
ATOM 2260 C C . LEU A 1 287 ? 26.572 -1.420 -4.523 1.00 74.56 287 LEU A C 1
ATOM 2262 O O . LEU A 1 287 ? 25.378 -1.145 -4.657 1.00 74.56 287 LEU A O 1
ATOM 2266 N N . SER A 1 288 ? 27.538 -0.550 -4.805 1.00 75.12 288 SER A N 1
ATOM 2267 C CA . SER A 1 288 ? 27.272 0.645 -5.600 1.00 75.12 288 SER A CA 1
ATOM 2268 C C . SER A 1 288 ? 27.039 0.239 -7.060 1.00 75.12 288 SER A C 1
ATOM 2270 O O . SER A 1 288 ? 27.565 -0.773 -7.517 1.00 75.12 288 SER A O 1
ATOM 2272 N N . GLN A 1 289 ? 26.266 1.032 -7.805 1.00 79.00 289 GLN A N 1
ATOM 2273 C CA . GLN A 1 289 ? 26.072 0.853 -9.253 1.00 79.00 289 GLN A CA 1
ATOM 2274 C C . GLN A 1 289 ? 25.274 -0.403 -9.668 1.00 79.00 289 GLN A C 1
ATOM 2276 O O . GLN A 1 289 ? 25.613 -1.070 -10.651 1.00 79.00 289 GLN A O 1
ATOM 2281 N N . GLN A 1 290 ? 24.209 -0.720 -8.923 1.00 87.94 290 GLN A N 1
ATOM 2282 C CA . GLN A 1 290 ? 23.264 -1.806 -9.236 1.00 87.94 290 GLN A CA 1
ATOM 2283 C C . GLN A 1 290 ? 22.250 -1.433 -10.330 1.00 87.94 290 GLN A C 1
ATOM 2285 O O . GLN A 1 290 ? 21.301 -2.171 -10.565 1.00 87.94 290 GLN A O 1
ATOM 2290 N N . GLU A 1 291 ? 22.354 -0.268 -10.960 1.00 91.31 291 GLU A N 1
ATOM 2291 C CA . GLU A 1 291 ? 21.441 0.161 -12.016 1.00 91.31 291 GLU A CA 1
ATOM 2292 C C . GLU A 1 291 ? 21.842 -0.427 -13.376 1.00 91.31 291 GLU A C 1
ATOM 2294 O O . GLU A 1 291 ? 23.012 -0.722 -13.641 1.00 91.31 291 GLU A O 1
ATOM 2299 N N . TRP A 1 292 ? 20.866 -0.572 -14.275 1.00 93.19 292 TRP A N 1
ATOM 2300 C CA . TRP A 1 292 ? 21.101 -1.044 -15.645 1.00 93.19 292 TRP A CA 1
ATOM 2301 C C . TRP A 1 292 ? 22.102 -0.167 -16.396 1.00 93.19 292 TRP A C 1
ATOM 2303 O O . TRP A 1 292 ? 23.015 -0.657 -17.053 1.00 93.19 292 TRP A O 1
ATOM 2313 N N . LEU A 1 293 ? 21.945 1.146 -16.266 1.00 94.25 293 LEU A N 1
ATOM 2314 C CA . LEU A 1 293 ? 22.782 2.148 -16.910 1.00 94.25 293 LEU A CA 1
ATOM 2315 C C . LEU A 1 293 ? 23.608 2.852 -15.827 1.00 94.25 293 LEU A C 1
ATOM 2317 O O . LEU A 1 293 ? 23.105 3.741 -15.162 1.00 94.25 293 LEU A O 1
ATOM 2321 N N . GLN A 1 294 ? 24.861 2.468 -15.590 1.00 90.56 294 GLN A N 1
ATOM 2322 C CA . GLN A 1 294 ? 25.580 2.851 -14.356 1.00 90.56 294 GLN A CA 1
ATOM 2323 C C . GLN A 1 294 ? 25.885 4.356 -14.192 1.00 90.56 294 GLN A C 1
ATOM 2325 O O . GLN A 1 294 ? 26.038 4.834 -13.068 1.00 90.56 294 GLN A O 1
ATOM 2330 N N . ASP A 1 295 ? 25.947 5.128 -15.281 1.00 93.56 295 ASP A N 1
ATOM 2331 C CA . ASP A 1 295 ? 26.199 6.573 -15.217 1.00 93.56 295 ASP A CA 1
ATOM 2332 C C . ASP A 1 295 ? 24.921 7.343 -14.846 1.00 93.56 295 ASP A C 1
ATOM 2334 O O . ASP A 1 295 ? 24.051 7.582 -15.685 1.00 93.56 295 ASP A O 1
ATOM 2338 N N . GLY A 1 296 ? 24.820 7.775 -13.585 1.00 92.25 296 GLY A N 1
ATOM 2339 C CA . GLY A 1 296 ? 23.658 8.509 -13.077 1.00 92.25 296 GLY A CA 1
ATOM 2340 C C . GLY A 1 296 ? 23.375 9.838 -13.792 1.00 92.25 296 GLY A C 1
ATOM 2341 O O . GLY A 1 296 ? 22.208 10.205 -13.947 1.00 92.25 296 GLY A O 1
ATOM 2342 N N . LYS A 1 297 ? 24.405 10.545 -14.285 1.00 95.31 297 LYS A N 1
ATOM 2343 C CA . LYS A 1 297 ? 24.217 11.804 -15.028 1.00 95.31 297 LYS A CA 1
ATOM 2344 C C . LYS A 1 297 ? 23.617 11.526 -16.400 1.00 95.31 297 LYS A C 1
ATOM 2346 O O . LYS A 1 297 ? 22.684 12.215 -16.811 1.00 95.31 297 LYS A O 1
ATOM 2351 N N . MET A 1 298 ? 24.126 10.508 -17.087 1.00 97.06 298 MET A N 1
ATOM 2352 C CA . MET A 1 298 ? 23.612 10.111 -18.396 1.00 97.06 298 MET A CA 1
ATOM 2353 C C . MET A 1 298 ? 22.236 9.449 -18.303 1.00 97.06 298 MET A C 1
ATOM 2355 O O . MET A 1 298 ? 21.378 9.741 -19.134 1.00 97.06 298 MET A O 1
ATOM 2359 N N . ARG A 1 299 ? 21.960 8.669 -17.246 1.00 95.00 299 ARG A N 1
ATOM 2360 C CA . ARG A 1 299 ? 20.602 8.185 -16.938 1.00 95.00 299 ARG A CA 1
ATOM 2361 C C . ARG A 1 299 ? 19.615 9.330 -16.799 1.00 95.00 299 ARG A C 1
ATOM 2363 O O . ARG A 1 299 ? 18.567 9.301 -17.435 1.00 95.00 299 ARG A O 1
ATOM 2370 N N . LYS A 1 300 ? 19.950 10.335 -15.981 1.00 95.19 300 LYS A N 1
ATOM 2371 C CA . LYS A 1 300 ? 19.097 11.511 -15.794 1.00 95.19 300 LYS A CA 1
ATOM 2372 C C . LYS A 1 300 ? 18.841 12.211 -17.123 1.00 95.19 300 LYS A C 1
ATOM 2374 O O . LYS A 1 300 ? 17.694 12.452 -17.465 1.00 95.19 300 LYS A O 1
ATOM 2379 N N . LYS A 1 301 ? 19.894 12.430 -17.911 1.00 96.06 301 LYS A N 1
ATOM 2380 C CA . LYS A 1 301 ? 19.781 13.037 -19.240 1.00 96.06 301 LYS A CA 1
ATOM 2381 C C . LYS A 1 301 ? 18.864 12.245 -20.176 1.00 96.06 301 LYS A C 1
ATOM 2383 O O . LYS A 1 301 ? 18.058 12.850 -20.868 1.00 96.06 301 LYS A O 1
ATOM 2388 N N . LEU A 1 302 ? 18.957 10.914 -20.181 1.00 96.50 302 LEU A N 1
ATOM 2389 C CA . LEU A 1 302 ? 18.062 10.052 -20.954 1.00 96.50 302 LEU A CA 1
ATOM 2390 C C . LEU A 1 302 ? 16.608 10.151 -20.466 1.00 96.50 302 LEU A C 1
ATOM 2392 O O . LEU A 1 302 ? 15.707 10.265 -21.291 1.00 96.50 302 LEU A O 1
ATOM 2396 N N . ARG A 1 303 ? 16.365 10.146 -19.149 1.00 95.06 303 ARG A N 1
ATOM 2397 C CA . ARG A 1 303 ? 15.014 10.324 -18.589 1.00 95.06 303 ARG A CA 1
ATOM 2398 C C . ARG A 1 303 ? 14.417 11.671 -18.963 1.00 95.06 303 ARG A C 1
ATOM 2400 O O . ARG A 1 303 ? 13.288 11.703 -19.438 1.00 95.06 303 ARG A O 1
ATOM 2407 N N . ASP A 1 304 ? 15.181 12.746 -18.788 1.00 94.31 304 ASP A N 1
ATOM 2408 C CA . ASP A 1 304 ? 14.757 14.105 -19.121 1.00 94.31 304 ASP A CA 1
ATOM 2409 C C . ASP A 1 304 ? 14.432 14.194 -20.624 1.00 94.31 304 ASP A C 1
ATOM 2411 O O . ASP A 1 304 ? 13.366 14.668 -21.003 1.00 94.31 304 ASP A O 1
ATOM 2415 N N . TRP A 1 305 ? 15.278 13.613 -21.485 1.00 94.69 305 TRP A N 1
ATOM 2416 C CA . TRP A 1 305 ? 15.050 13.527 -22.933 1.00 94.69 305 TRP A CA 1
ATOM 2417 C C . TRP A 1 305 ? 13.742 12.795 -23.292 1.00 94.69 305 TRP A C 1
ATOM 2419 O O . TRP A 1 305 ? 12.967 13.264 -24.128 1.00 94.69 305 TRP A O 1
ATOM 2429 N N . LEU A 1 306 ? 13.459 11.660 -22.641 1.00 93.75 306 LEU A N 1
ATOM 2430 C CA . LEU A 1 306 ? 12.223 10.897 -22.853 1.00 93.75 306 LEU A CA 1
ATOM 2431 C C . LEU A 1 306 ? 10.988 11.636 -22.313 1.00 93.75 306 LEU A C 1
ATOM 2433 O O . LEU A 1 306 ? 9.956 11.658 -22.983 1.00 93.75 306 LEU A O 1
ATOM 2437 N N . ALA A 1 307 ? 11.090 12.248 -21.130 1.00 89.94 307 ALA A N 1
ATOM 2438 C CA . ALA A 1 307 ? 10.008 12.988 -20.480 1.00 89.94 307 ALA A CA 1
ATOM 2439 C C . ALA A 1 307 ? 9.653 14.277 -21.230 1.00 89.94 307 ALA A C 1
ATOM 2441 O O . ALA A 1 307 ? 8.485 14.657 -21.303 1.00 89.94 307 ALA A O 1
ATOM 2442 N N . GLU A 1 308 ? 10.646 14.923 -21.841 1.00 88.56 308 GLU A N 1
ATOM 2443 C CA . GLU A 1 308 ? 10.438 16.104 -22.669 1.00 88.56 308 GLU A CA 1
ATOM 2444 C C . GLU A 1 308 ? 9.770 15.780 -24.009 1.00 88.56 308 GLU A C 1
ATOM 2446 O O . GLU A 1 308 ? 9.356 16.715 -24.685 1.00 88.56 308 GLU A O 1
ATOM 2451 N N . GLY A 1 309 ? 9.590 14.508 -24.380 1.00 84.44 309 GLY A N 1
ATOM 2452 C CA . GLY A 1 309 ? 8.926 14.101 -25.622 1.00 84.44 309 GLY A CA 1
ATOM 2453 C C . GLY A 1 309 ? 9.879 13.889 -26.801 1.00 84.44 309 GLY A C 1
ATOM 2454 O O . GLY A 1 309 ? 9.475 14.077 -27.948 1.00 84.44 309 GLY A O 1
ATOM 2455 N N . GLY A 1 310 ? 11.136 13.529 -26.526 1.00 87.62 310 GLY A N 1
ATOM 2456 C CA . GLY A 1 310 ? 12.113 13.093 -27.521 1.00 87.62 310 GLY A CA 1
ATOM 2457 C C . GLY A 1 310 ? 12.368 14.093 -28.654 1.00 87.62 310 GLY A C 1
ATOM 2458 O O . GLY A 1 310 ? 12.631 15.274 -28.424 1.00 87.62 310 GLY A O 1
ATOM 2459 N N . LEU A 1 311 ? 12.318 13.618 -29.906 1.00 84.06 311 LEU A N 1
ATOM 2460 C CA . LEU A 1 311 ? 12.554 14.444 -31.098 1.00 84.06 311 LEU A CA 1
ATOM 2461 C C . LEU A 1 311 ? 11.300 15.233 -31.502 1.00 84.06 311 LEU A C 1
ATOM 2463 O O . LEU A 1 311 ? 10.616 14.874 -32.455 1.00 84.06 311 LEU A O 1
ATOM 2467 N N . LYS A 1 312 ? 10.988 16.341 -30.830 1.00 74.50 312 LYS A N 1
ATOM 2468 C CA . LYS A 1 312 ? 9.903 17.229 -31.287 1.00 74.50 312 LYS A CA 1
ATOM 2469 C C . LYS A 1 312 ? 10.221 17.792 -32.674 1.00 74.50 312 LYS A C 1
ATOM 2471 O O . LYS A 1 312 ? 11.039 18.688 -32.806 1.00 74.50 312 LYS A O 1
ATOM 2476 N N . ILE A 1 313 ? 9.597 17.252 -33.715 1.00 66.44 313 ILE A N 1
ATOM 2477 C CA . ILE A 1 313 ? 9.680 17.778 -35.079 1.00 66.44 313 ILE A CA 1
ATOM 2478 C C . ILE A 1 313 ? 8.249 18.110 -35.488 1.00 66.44 313 ILE A C 1
ATOM 2480 O O . ILE A 1 313 ? 7.505 17.230 -35.918 1.00 66.44 313 ILE A O 1
ATOM 2484 N N . GLU A 1 314 ? 7.836 19.359 -35.281 1.00 60.31 314 GLU A N 1
ATOM 2485 C CA . GLU A 1 314 ? 6.543 19.853 -35.760 1.00 60.31 314 GLU A CA 1
ATOM 2486 C C . GLU A 1 314 ? 6.688 20.439 -37.168 1.00 60.31 314 GLU A C 1
ATOM 2488 O O . GLU A 1 314 ? 7.650 21.146 -37.475 1.00 60.31 314 GLU A O 1
ATOM 2493 N N . ASN A 1 315 ? 5.717 20.135 -38.033 1.00 53.03 315 ASN A N 1
ATOM 2494 C CA . ASN A 1 315 ? 5.608 20.744 -39.353 1.00 53.03 315 ASN A CA 1
ATOM 2495 C C . ASN A 1 315 ? 5.048 22.162 -39.202 1.00 53.03 315 ASN A C 1
ATOM 2497 O O . ASN A 1 315 ? 3.970 22.349 -38.642 1.00 53.03 315 ASN A O 1
ATOM 2501 N N . GLY A 1 316 ? 5.797 23.144 -39.698 1.00 53.16 316 GLY A N 1
ATOM 2502 C CA . GLY A 1 316 ? 5.530 24.562 -39.492 1.00 53.16 316 GLY A CA 1
ATOM 2503 C C . GLY A 1 316 ? 4.141 25.029 -39.929 1.00 53.16 316 GLY A C 1
ATOM 2504 O O . GLY A 1 316 ? 3.692 24.741 -41.038 1.00 53.16 316 GLY A O 1
ATOM 2505 N N . ALA A 1 317 ? 3.530 25.824 -39.051 1.00 47.81 317 ALA A N 1
ATOM 2506 C CA . ALA A 1 317 ? 2.673 26.951 -39.416 1.00 47.81 317 ALA A CA 1
ATOM 2507 C C . ALA A 1 317 ? 2.566 28.002 -38.289 1.00 47.81 317 ALA A C 1
ATOM 2509 O O . ALA A 1 317 ? 2.261 29.143 -38.607 1.00 47.81 317 ALA A O 1
ATOM 2510 N N . ASP A 1 318 ? 2.858 27.668 -37.017 1.00 53.03 318 ASP A N 1
ATOM 2511 C CA . ASP A 1 318 ? 2.634 28.617 -35.899 1.00 53.03 318 ASP A CA 1
ATOM 2512 C C . ASP A 1 318 ? 3.630 28.512 -34.713 1.00 53.03 318 ASP A C 1
ATOM 2514 O O . ASP A 1 318 ? 3.401 29.047 -33.630 1.00 53.03 318 ASP A O 1
ATOM 2518 N N . GLY A 1 319 ? 4.757 27.807 -34.882 1.00 53.12 319 GLY A N 1
ATOM 2519 C CA . GLY A 1 319 ? 5.752 27.608 -33.817 1.00 53.12 319 GLY A CA 1
ATOM 2520 C C . GLY A 1 319 ? 6.868 28.655 -33.857 1.00 53.12 319 GLY A C 1
ATOM 2521 O O . GLY A 1 319 ? 7.678 28.642 -34.779 1.00 53.12 319 GLY A O 1
ATOM 2522 N N . GLY A 1 320 ? 6.929 29.548 -32.864 1.00 59.66 320 GLY A N 1
ATOM 2523 C CA . GLY A 1 320 ? 7.977 30.578 -32.754 1.00 59.66 320 GLY A CA 1
ATOM 2524 C C . GLY A 1 320 ? 9.408 30.027 -32.598 1.00 59.66 320 GLY A C 1
ATOM 2525 O O . GLY A 1 320 ? 9.599 28.850 -32.285 1.00 59.66 320 GLY A O 1
ATOM 2526 N N . ASP A 1 321 ? 10.416 30.898 -32.759 1.00 63.31 321 ASP A N 1
ATOM 2527 C CA . ASP A 1 321 ? 11.865 30.585 -32.765 1.00 63.31 321 ASP A CA 1
ATOM 2528 C C . ASP A 1 321 ? 12.336 29.647 -31.628 1.00 63.31 321 ASP A C 1
ATOM 2530 O O . ASP A 1 321 ? 13.195 28.784 -31.835 1.00 63.31 321 ASP A O 1
ATOM 2534 N N . ASN A 1 322 ? 11.713 29.732 -30.447 1.00 67.25 322 ASN A N 1
ATOM 2535 C CA . ASN A 1 322 ? 12.017 28.882 -29.287 1.00 67.25 322 ASN A CA 1
ATOM 2536 C C . ASN A 1 322 ? 11.816 27.370 -29.541 1.00 67.25 322 ASN A C 1
ATOM 2538 O O . ASN A 1 322 ? 12.487 26.539 -28.918 1.00 67.25 322 ASN A O 1
ATOM 2542 N N . HIS A 1 323 ? 10.910 26.977 -30.443 1.00 69.69 323 HIS A N 1
ATOM 2543 C CA . HIS A 1 323 ? 10.644 25.563 -30.742 1.00 69.69 323 HIS A CA 1
ATOM 2544 C C . HIS A 1 323 ? 11.752 24.930 -31.585 1.00 69.69 323 HIS A C 1
ATOM 2546 O O . HIS A 1 323 ? 12.154 23.790 -31.331 1.00 69.69 323 HIS A O 1
ATOM 2552 N N . ILE A 1 324 ? 12.286 25.674 -32.554 1.00 74.38 324 ILE A N 1
ATOM 2553 C CA . ILE A 1 324 ? 13.393 25.220 -33.401 1.00 74.38 324 ILE A CA 1
ATOM 2554 C C . ILE A 1 324 ? 14.650 25.047 -32.545 1.00 74.38 324 ILE A C 1
ATOM 2556 O O . ILE A 1 324 ? 15.322 24.019 -32.635 1.00 74.38 324 ILE A O 1
ATOM 2560 N N . GLU A 1 325 ? 14.929 26.001 -31.655 1.00 80.12 325 GLU A N 1
ATOM 2561 C CA . GLU A 1 325 ? 16.071 25.926 -30.742 1.00 80.12 325 GLU A CA 1
ATOM 2562 C C . GLU A 1 325 ? 15.981 24.715 -29.798 1.00 80.12 325 GLU A C 1
ATOM 2564 O O . GLU A 1 325 ? 16.951 23.965 -29.648 1.00 80.12 325 GLU A O 1
ATOM 2569 N N . THR A 1 326 ? 14.799 24.460 -29.230 1.00 80.94 326 THR A N 1
ATOM 2570 C CA . THR A 1 326 ? 14.558 23.292 -28.367 1.00 80.94 326 THR A CA 1
ATOM 2571 C C . THR A 1 326 ? 14.758 21.979 -29.131 1.00 80.94 326 THR A C 1
ATOM 2573 O O . THR A 1 326 ? 15.417 21.064 -28.637 1.00 80.94 326 THR A O 1
ATOM 2576 N N . SER A 1 327 ? 14.266 21.900 -30.367 1.00 81.38 327 SER A N 1
ATOM 2577 C CA . SER A 1 327 ? 14.397 20.715 -31.225 1.00 81.38 327 SER A CA 1
ATOM 2578 C C . SER A 1 327 ? 15.854 20.454 -31.616 1.00 81.38 327 SER A C 1
ATOM 2580 O O . SER A 1 327 ? 16.340 19.326 -31.522 1.00 81.38 327 SER A O 1
ATOM 2582 N N . LEU A 1 328 ? 16.602 21.504 -31.970 1.00 85.06 328 LEU A N 1
ATOM 2583 C CA . LEU A 1 328 ? 18.038 21.415 -32.248 1.00 85.06 328 LEU A CA 1
ATOM 2584 C C . LEU A 1 328 ? 18.831 20.977 -31.013 1.00 85.06 328 LEU A C 1
ATOM 2586 O O . LEU A 1 328 ? 19.766 20.184 -31.134 1.00 85.06 328 LEU A O 1
ATOM 2590 N N . LYS A 1 329 ? 18.464 21.460 -29.821 1.00 88.62 329 LYS A N 1
ATOM 2591 C CA . LYS A 1 329 ? 19.070 21.024 -28.558 1.00 88.62 329 LYS A CA 1
ATOM 2592 C C . LYS A 1 329 ? 18.818 19.534 -28.306 1.00 88.62 329 LYS A C 1
ATOM 2594 O O . LYS A 1 329 ? 19.762 18.816 -27.985 1.00 88.62 329 LYS A O 1
ATOM 2599 N N . GLN A 1 330 ? 17.591 19.062 -28.524 1.00 88.62 330 GLN A N 1
ATOM 2600 C CA . GLN A 1 330 ? 17.217 17.652 -28.380 1.00 88.62 330 GLN A CA 1
ATOM 2601 C C . GLN A 1 330 ? 17.969 16.738 -29.363 1.00 88.62 330 GLN A C 1
ATOM 2603 O O . GLN A 1 330 ? 18.472 15.684 -28.967 1.00 88.62 330 GLN A O 1
ATOM 2608 N N . VAL A 1 331 ? 18.135 17.167 -30.620 1.00 91.06 331 VAL A N 1
ATOM 2609 C CA . VAL A 1 331 ? 18.945 16.454 -31.627 1.00 91.06 331 VAL A CA 1
ATOM 2610 C C . VAL A 1 331 ? 20.423 16.417 -31.231 1.00 91.06 331 VAL A C 1
ATOM 2612 O O . VAL A 1 331 ? 21.056 15.367 -31.343 1.00 91.06 331 VAL A O 1
ATOM 2615 N N . LYS A 1 332 ? 20.980 17.529 -30.731 1.00 92.81 332 LYS A N 1
ATOM 2616 C CA . LYS A 1 332 ? 22.377 17.585 -30.266 1.00 92.81 332 LYS A CA 1
ATOM 2617 C C . LYS A 1 332 ? 22.622 16.633 -29.100 1.00 92.81 332 LYS A C 1
ATOM 2619 O O . LYS A 1 332 ? 23.574 15.862 -29.164 1.00 92.81 332 LYS A O 1
ATOM 2624 N N . ILE A 1 333 ? 21.756 16.644 -28.083 1.00 94.00 333 ILE A N 1
ATOM 2625 C CA . ILE A 1 333 ? 21.837 15.713 -26.945 1.00 94.00 333 ILE A CA 1
ATOM 2626 C C . ILE A 1 333 ? 21.789 14.266 -27.447 1.00 94.00 333 ILE A C 1
ATOM 2628 O O . ILE A 1 333 ? 22.608 13.435 -27.054 1.00 94.00 333 ILE A O 1
ATOM 2632 N N . LEU A 1 334 ? 20.863 13.966 -28.361 1.00 94.69 334 LEU A N 1
ATOM 2633 C CA . LEU A 1 334 ? 20.709 12.631 -28.923 1.00 94.69 334 LEU A CA 1
ATOM 2634 C C . LEU A 1 334 ? 21.972 12.158 -29.664 1.00 94.69 334 LEU A C 1
ATOM 2636 O O . LEU A 1 334 ? 22.479 11.073 -29.382 1.00 94.69 334 LEU A O 1
ATOM 2640 N N . GLN A 1 335 ? 22.479 12.962 -30.602 1.00 95.12 335 GLN A N 1
ATOM 2641 C CA . GLN A 1 335 ? 23.574 12.571 -31.496 1.00 95.12 335 GLN A CA 1
ATOM 2642 C C . GLN A 1 335 ? 24.954 12.633 -30.842 1.00 95.12 335 GLN A C 1
ATOM 2644 O O . GLN A 1 335 ? 25.784 11.764 -31.100 1.00 95.12 335 GLN A O 1
ATOM 2649 N N . LEU A 1 336 ? 25.215 13.658 -30.028 1.00 96.19 336 LEU A N 1
ATOM 2650 C CA . LEU A 1 336 ? 26.543 13.907 -29.465 1.00 96.19 336 LEU A CA 1
ATOM 2651 C C . LEU A 1 336 ? 26.748 13.227 -28.113 1.00 96.19 336 LEU A C 1
ATOM 2653 O O . LEU A 1 336 ? 27.891 13.021 -27.714 1.00 96.19 336 LEU A O 1
ATOM 2657 N N . GLU A 1 337 ? 25.668 12.881 -27.408 1.00 96.88 337 GLU A N 1
ATOM 2658 C CA . GLU A 1 337 ? 25.762 12.398 -26.030 1.00 96.88 337 GLU A CA 1
ATOM 2659 C C . GLU A 1 337 ? 25.095 11.033 -25.847 1.00 96.88 337 GLU A C 1
ATOM 2661 O O . GLU A 1 337 ? 25.771 10.075 -25.474 1.00 96.88 337 GLU A O 1
ATOM 2666 N N . LEU A 1 338 ? 23.795 10.907 -26.140 1.00 97.31 338 LEU A N 1
ATOM 2667 C CA . LEU A 1 338 ? 23.049 9.676 -25.853 1.00 97.31 338 LEU A CA 1
ATOM 2668 C C . LEU A 1 338 ? 23.452 8.510 -26.760 1.00 97.31 338 LEU A C 1
ATOM 2670 O O . LEU A 1 338 ? 23.688 7.418 -26.251 1.00 97.31 338 LEU A O 1
ATOM 2674 N N . TYR A 1 339 ? 23.565 8.704 -28.077 1.00 97.69 339 TYR A N 1
ATOM 2675 C CA . TYR A 1 339 ? 23.984 7.624 -28.978 1.00 97.69 339 TYR A CA 1
ATOM 2676 C C . TYR A 1 339 ? 25.399 7.115 -28.695 1.00 97.69 339 TYR A C 1
ATOM 2678 O O . TYR A 1 339 ? 25.540 5.898 -28.555 1.00 97.69 339 TYR A O 1
ATOM 2686 N N . PRO A 1 340 ? 26.438 7.970 -28.576 1.00 98.19 340 PRO A N 1
ATOM 2687 C CA . PRO A 1 340 ? 27.774 7.493 -28.248 1.00 98.19 340 PRO A CA 1
ATOM 2688 C C . PRO A 1 340 ? 27.791 6.742 -26.919 1.00 98.19 340 PRO A C 1
ATOM 2690 O O . PRO A 1 340 ? 28.365 5.661 -26.841 1.00 98.19 340 PRO A O 1
ATOM 2693 N N . TRP A 1 341 ? 27.100 7.262 -25.900 1.00 97.94 341 TRP A N 1
ATOM 2694 C CA . TRP A 1 341 ? 27.024 6.625 -24.589 1.00 97.94 341 TRP A CA 1
ATOM 2695 C C . TRP A 1 341 ? 26.300 5.276 -24.609 1.00 97.94 341 TRP A C 1
ATOM 2697 O O . TRP A 1 341 ? 26.819 4.299 -24.083 1.00 97.94 341 TRP A O 1
ATOM 2707 N N . LEU A 1 342 ? 25.134 5.174 -25.249 1.00 97.81 342 LEU A N 1
ATOM 2708 C CA . LEU A 1 342 ? 24.441 3.889 -25.371 1.00 97.81 342 LEU A CA 1
ATOM 2709 C C . LEU A 1 342 ? 25.292 2.877 -26.142 1.00 97.81 342 LEU A C 1
ATOM 2711 O O . LEU A 1 342 ? 25.320 1.707 -25.774 1.00 97.81 342 LEU A O 1
ATOM 2715 N N . HIS A 1 343 ? 26.029 3.326 -27.162 1.00 97.69 343 HIS A N 1
ATOM 2716 C CA . HIS A 1 343 ? 26.911 2.467 -27.944 1.00 97.69 343 HIS A CA 1
ATOM 2717 C C . HIS A 1 343 ? 28.086 1.929 -27.116 1.00 97.69 343 HIS A C 1
ATOM 2719 O O . HIS A 1 343 ? 28.455 0.771 -27.296 1.00 97.69 343 HIS A O 1
ATOM 2725 N N . THR A 1 344 ? 28.650 2.721 -26.192 1.00 97.50 344 THR A N 1
ATOM 2726 C CA . THR A 1 344 ? 29.726 2.231 -25.308 1.00 97.50 344 THR A CA 1
ATOM 2727 C C . THR A 1 344 ? 29.246 1.156 -24.334 1.00 97.50 344 THR A C 1
ATOM 2729 O O . THR A 1 344 ? 30.050 0.331 -23.904 1.00 97.50 344 THR A O 1
ATOM 2732 N N . LEU A 1 345 ? 27.951 1.143 -24.003 1.00 96.25 345 LEU A N 1
ATOM 2733 C CA . LEU A 1 345 ? 27.331 0.112 -23.169 1.00 96.25 345 LEU A CA 1
ATOM 2734 C C . LEU A 1 345 ? 26.965 -1.136 -23.980 1.00 96.25 345 LEU A C 1
ATOM 2736 O O . LEU A 1 345 ? 27.246 -2.254 -23.553 1.00 96.25 345 LEU A O 1
ATOM 2740 N N . SER A 1 346 ? 26.319 -0.947 -25.133 1.00 97.38 346 SER A N 1
ATOM 2741 C CA . SER A 1 346 ? 26.025 -1.997 -26.107 1.00 97.38 346 SER A CA 1
ATOM 2742 C C . SER A 1 346 ? 25.633 -1.381 -27.457 1.00 97.38 346 SER A C 1
ATOM 2744 O O . SER A 1 346 ? 24.726 -0.541 -27.504 1.00 97.38 346 SER A O 1
ATOM 2746 N N . PRO A 1 347 ? 26.212 -1.828 -28.588 1.00 98.00 347 PRO A N 1
ATOM 2747 C CA . PRO A 1 347 ? 25.777 -1.368 -29.906 1.00 98.00 347 PRO A CA 1
ATOM 2748 C C . PRO A 1 347 ? 24.281 -1.635 -30.137 1.00 98.00 347 PRO A C 1
ATOM 2750 O O . PRO A 1 347 ? 23.582 -0.775 -30.670 1.00 98.00 347 PRO A O 1
ATOM 2753 N N . HIS A 1 348 ? 23.763 -2.756 -29.625 1.00 98.31 348 HIS A N 1
ATOM 2754 C CA . HIS A 1 348 ? 22.352 -3.126 -29.737 1.00 98.31 348 HIS A CA 1
ATOM 2755 C C . HIS A 1 348 ? 21.420 -2.201 -28.946 1.00 98.31 348 HIS A C 1
ATOM 2757 O O . HIS A 1 348 ? 20.329 -1.900 -29.424 1.00 98.31 348 HIS A O 1
ATOM 2763 N N . LEU A 1 349 ? 21.853 -1.684 -27.786 1.00 97.69 349 LEU A N 1
ATOM 2764 C CA . LEU A 1 349 ? 21.090 -0.662 -27.058 1.00 97.69 349 LEU A CA 1
ATOM 2765 C C . LEU A 1 349 ? 20.958 0.610 -27.892 1.00 97.69 349 LEU A C 1
ATOM 2767 O O . LEU A 1 349 ? 19.861 1.152 -28.022 1.00 97.69 349 LEU A O 1
ATOM 2771 N N . LYS A 1 350 ? 22.064 1.080 -28.482 1.00 97.94 350 LYS A N 1
ATOM 2772 C CA . LYS A 1 350 ? 22.044 2.266 -29.345 1.00 97.94 350 LYS A CA 1
ATOM 2773 C C . LYS A 1 350 ? 21.192 2.037 -30.593 1.00 97.94 350 LYS A C 1
ATOM 2775 O O . LYS A 1 350 ? 20.468 2.948 -30.989 1.00 97.94 350 LYS A O 1
ATOM 2780 N N . ASP A 1 351 ? 21.253 0.860 -31.208 1.00 98.19 351 ASP A N 1
ATOM 2781 C CA . ASP A 1 351 ? 20.498 0.569 -32.429 1.00 98.19 351 ASP A CA 1
ATOM 2782 C C . ASP A 1 351 ? 18.998 0.433 -32.156 1.00 98.19 351 ASP A C 1
ATOM 2784 O O . ASP A 1 351 ? 18.206 1.098 -32.830 1.00 98.19 351 ASP A O 1
ATOM 2788 N N . MET A 1 352 ? 18.605 -0.298 -31.106 1.00 98.12 352 MET A N 1
ATOM 2789 C CA . MET A 1 352 ? 17.214 -0.358 -30.646 1.00 98.12 352 MET A CA 1
ATOM 2790 C C . MET A 1 352 ? 16.689 1.042 -30.314 1.00 98.12 352 MET A C 1
ATOM 2792 O O . MET A 1 352 ? 15.627 1.439 -30.800 1.00 98.12 352 MET A O 1
ATOM 2796 N N . PHE A 1 353 ? 17.448 1.817 -29.531 1.00 97.62 353 PHE A N 1
ATOM 2797 C CA . PHE A 1 353 ? 17.063 3.178 -29.170 1.00 97.62 353 PHE A CA 1
ATOM 2798 C C . PHE A 1 353 ? 16.909 4.049 -30.417 1.00 97.62 353 PHE A C 1
ATOM 2800 O O . PHE A 1 353 ? 15.882 4.691 -30.603 1.00 97.62 353 PHE A O 1
ATOM 2807 N N . SER A 1 354 ? 17.890 4.035 -31.321 1.00 96.38 354 SER A N 1
ATOM 2808 C CA . SER A 1 354 ? 17.875 4.824 -32.554 1.00 96.38 354 SER A CA 1
ATOM 2809 C C . SER A 1 354 ? 16.686 4.492 -33.454 1.00 96.38 354 SER A C 1
ATOM 2811 O O . SER A 1 354 ? 16.080 5.409 -34.014 1.00 96.38 354 SER A O 1
ATOM 2813 N N . LYS A 1 355 ? 16.349 3.204 -33.584 1.00 95.56 355 LYS A N 1
ATOM 2814 C CA . LYS A 1 355 ? 15.268 2.709 -34.440 1.00 95.56 355 LYS A CA 1
ATOM 2815 C C . LYS A 1 355 ? 13.884 3.006 -33.866 1.00 95.56 355 LYS A C 1
ATOM 2817 O O . LYS A 1 355 ? 13.009 3.434 -34.610 1.00 95.56 355 LYS A O 1
ATOM 2822 N N . HIS A 1 356 ? 13.683 2.801 -32.565 1.00 95.25 356 HIS A N 1
ATOM 2823 C CA . HIS A 1 356 ? 12.341 2.827 -31.969 1.00 95.25 356 HIS A CA 1
ATOM 2824 C C . HIS A 1 356 ? 12.008 4.095 -31.186 1.00 95.25 356 HIS A C 1
ATOM 2826 O O . HIS A 1 356 ? 10.825 4.407 -31.045 1.00 95.25 356 HIS A O 1
ATOM 2832 N N . LEU A 1 357 ? 13.021 4.815 -30.693 1.00 94.38 357 LEU A N 1
ATOM 2833 C CA . LEU A 1 357 ? 12.868 6.017 -29.865 1.00 94.38 357 LEU A CA 1
ATOM 2834 C C . LEU A 1 357 ? 13.643 7.227 -30.400 1.00 94.38 357 LEU A C 1
ATOM 2836 O O . LEU A 1 357 ? 13.342 8.343 -30.014 1.00 94.38 357 LEU A O 1
ATOM 2840 N N . GLY A 1 358 ? 14.630 7.041 -31.271 1.00 91.88 358 GLY A N 1
ATOM 2841 C CA . GLY A 1 358 ? 15.426 8.111 -31.865 1.00 91.88 358 GLY A CA 1
ATOM 2842 C C . GLY A 1 358 ? 14.884 8.553 -33.221 1.00 91.88 358 GLY A C 1
ATOM 2843 O O . GLY A 1 358 ? 13.680 8.709 -33.407 1.00 91.88 358 GLY A O 1
ATOM 2844 N N . HIS A 1 359 ? 15.776 8.731 -34.197 1.00 91.75 359 HIS A N 1
ATOM 2845 C CA . HIS A 1 359 ? 15.399 9.186 -35.538 1.00 91.75 359 HIS A CA 1
ATOM 2846 C C . HIS A 1 359 ? 14.411 8.242 -36.245 1.00 91.75 359 HIS A C 1
ATOM 2848 O O . HIS A 1 359 ? 13.560 8.715 -36.988 1.00 91.75 359 HIS A O 1
ATOM 2854 N N . GLY A 1 360 ? 14.464 6.929 -35.985 1.00 89.19 360 GLY A N 1
ATOM 2855 C CA . GLY A 1 360 ? 13.526 5.967 -36.580 1.00 89.19 360 GLY A CA 1
ATOM 2856 C C . GLY A 1 360 ? 12.084 6.085 -36.065 1.00 89.19 360 GLY A C 1
ATOM 2857 O O . GLY A 1 360 ? 11.164 5.579 -36.703 1.00 89.19 360 GLY A O 1
ATOM 2858 N N . ALA A 1 361 ? 11.868 6.793 -34.951 1.00 89.56 361 ALA A N 1
ATOM 2859 C CA . ALA A 1 361 ? 10.543 7.072 -34.396 1.00 89.56 361 ALA A CA 1
ATOM 2860 C C . ALA A 1 361 ? 9.863 8.304 -35.020 1.00 89.56 361 ALA A C 1
ATOM 2862 O O . ALA A 1 361 ? 8.703 8.591 -34.713 1.00 89.56 361 ALA A O 1
ATOM 2863 N N . VAL A 1 362 ? 10.575 9.054 -35.865 1.00 87.88 362 VAL A N 1
ATOM 2864 C CA . VAL A 1 362 ? 10.035 10.222 -36.563 1.00 87.88 362 VAL A CA 1
ATOM 2865 C C . VAL A 1 362 ? 9.293 9.745 -37.805 1.00 87.88 362 VAL A C 1
ATOM 2867 O O . VAL A 1 362 ? 9.884 9.174 -38.719 1.00 87.88 362 VAL A O 1
ATOM 2870 N N . GLN A 1 363 ? 7.987 9.992 -37.854 1.00 80.19 363 GLN A N 1
ATOM 2871 C CA . GLN A 1 363 ? 7.176 9.693 -39.032 1.00 80.19 363 GLN A CA 1
ATOM 2872 C C . GLN A 1 363 ? 7.034 10.943 -39.899 1.00 80.19 363 GLN A C 1
ATOM 2874 O O . GLN A 1 363 ? 6.784 12.032 -39.376 1.00 80.19 363 GLN A O 1
ATOM 2879 N N . ASN A 1 364 ? 7.134 10.781 -41.223 1.00 71.88 364 ASN A N 1
ATOM 2880 C CA . ASN A 1 364 ? 6.972 11.870 -42.190 1.00 71.88 364 ASN A CA 1
ATOM 2881 C C . ASN A 1 364 ? 5.673 12.649 -41.921 1.00 71.88 364 ASN A C 1
ATOM 2883 O O . ASN A 1 364 ? 4.571 12.165 -42.177 1.00 71.88 364 ASN A O 1
ATOM 2887 N N . GLY A 1 365 ? 5.827 13.853 -41.371 1.00 66.69 365 GLY A N 1
ATOM 2888 C CA . GLY A 1 365 ? 4.755 14.795 -41.070 1.00 66.69 365 GLY A CA 1
ATOM 2889 C C . GLY A 1 365 ? 3.862 14.506 -39.862 1.00 66.69 365 GLY A C 1
ATOM 2890 O O . GLY A 1 365 ? 2.864 15.201 -39.700 1.00 66.69 365 GLY A O 1
ATOM 2891 N N . LYS A 1 366 ? 4.202 13.532 -39.006 1.00 71.69 366 LYS A N 1
ATOM 2892 C CA . LYS A 1 366 ? 3.472 13.247 -37.749 1.00 71.69 366 LYS A CA 1
ATOM 2893 C C . LYS A 1 366 ? 4.311 13.448 -36.483 1.00 71.69 366 LYS A C 1
ATOM 2895 O O . LYS A 1 366 ? 3.848 13.136 -35.389 1.00 71.69 366 LYS A O 1
ATOM 2900 N N . GLY A 1 367 ? 5.528 13.970 -36.631 1.00 81.62 367 GLY A N 1
ATOM 2901 C CA . GLY A 1 367 ? 6.457 14.176 -35.526 1.00 81.62 367 GLY A CA 1
ATOM 2902 C C . GLY A 1 367 ? 6.958 12.867 -34.914 1.00 81.62 367 GLY A C 1
ATOM 2903 O O . GLY A 1 367 ? 6.918 11.799 -35.536 1.00 81.62 367 GLY A O 1
ATOM 2904 N N . TRP A 1 368 ? 7.486 12.966 -33.697 1.00 88.19 368 TRP A N 1
ATOM 2905 C CA . TRP A 1 368 ? 8.011 11.833 -32.943 1.00 88.19 368 TRP A CA 1
ATOM 2906 C C . TRP A 1 368 ? 6.886 11.015 -32.324 1.00 88.19 368 TRP A C 1
ATOM 2908 O O . TRP A 1 368 ? 6.137 11.489 -31.473 1.00 88.19 368 TRP A O 1
ATOM 2918 N N . SER A 1 369 ? 6.780 9.769 -32.775 1.00 90.00 369 SER A N 1
ATOM 2919 C CA . SER A 1 369 ? 5.741 8.829 -32.369 1.00 90.00 369 SER A CA 1
ATOM 2920 C C . SER A 1 369 ? 6.392 7.485 -32.020 1.00 90.00 369 SER A C 1
ATOM 2922 O O . SER A 1 369 ? 6.299 6.533 -32.806 1.00 90.00 369 SER A O 1
ATOM 2924 N N . PRO A 1 370 ? 7.073 7.390 -30.864 1.00 91.81 370 PRO A N 1
ATOM 2925 C CA . PRO A 1 370 ? 7.734 6.167 -30.438 1.00 91.81 370 PRO A CA 1
ATOM 2926 C C . PRO A 1 370 ? 6.719 5.053 -30.184 1.00 91.81 370 PRO A C 1
ATOM 2928 O O . PRO A 1 370 ? 5.570 5.291 -29.802 1.00 91.81 370 PRO A O 1
ATOM 2931 N N . ARG A 1 371 ? 7.167 3.806 -30.335 1.00 91.81 371 ARG A N 1
ATOM 2932 C CA . ARG A 1 371 ? 6.391 2.654 -29.865 1.00 91.81 371 ARG A CA 1
ATOM 2933 C C . ARG A 1 371 ? 6.437 2.607 -28.336 1.00 91.81 371 ARG A C 1
ATOM 2935 O O . ARG A 1 371 ? 7.516 2.690 -27.746 1.00 91.81 371 ARG A O 1
ATOM 2942 N N . LYS A 1 372 ? 5.268 2.481 -27.702 1.00 94.44 372 LYS A N 1
ATOM 2943 C CA . LYS A 1 372 ? 5.119 2.583 -26.240 1.00 94.44 372 LYS A CA 1
ATOM 2944 C C . LYS A 1 372 ? 5.884 1.484 -25.505 1.00 94.44 372 LYS A C 1
ATOM 2946 O O . LYS A 1 372 ? 6.456 1.746 -24.457 1.00 94.44 372 LYS A O 1
ATOM 2951 N N . GLU A 1 373 ? 5.944 0.288 -26.074 1.00 96.25 373 GLU A N 1
ATOM 2952 C CA . GLU A 1 373 ? 6.594 -0.888 -25.493 1.00 96.25 373 GLU A CA 1
ATOM 2953 C C . GLU A 1 373 ? 8.103 -0.649 -25.307 1.00 96.25 373 GLU A C 1
ATOM 2955 O O . GLU A 1 373 ? 8.649 -0.852 -24.223 1.00 96.25 373 GLU A O 1
ATOM 2960 N N . TYR A 1 374 ? 8.764 -0.104 -26.334 1.00 96.88 374 TYR A N 1
ATOM 2961 C CA . TYR A 1 374 ? 10.184 0.258 -26.282 1.00 96.88 374 TYR A CA 1
ATOM 2962 C C . TYR A 1 374 ? 10.431 1.458 -25.361 1.00 96.88 374 TYR A C 1
ATOM 2964 O O . TYR A 1 374 ? 11.442 1.498 -24.663 1.00 96.88 374 TY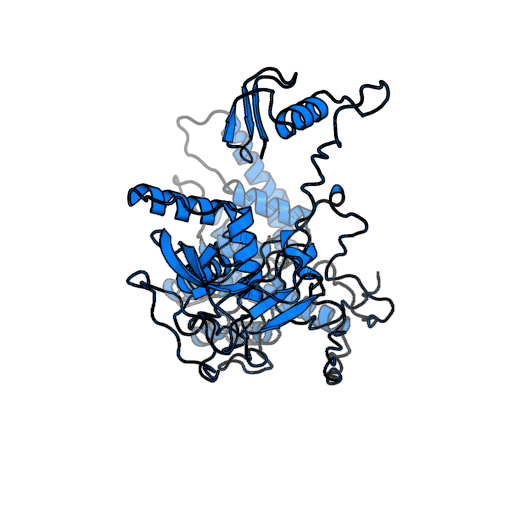R A O 1
ATOM 2972 N N . LEU A 1 375 ? 9.503 2.421 -25.320 1.00 95.81 375 LEU A N 1
ATOM 2973 C CA . LEU A 1 375 ? 9.588 3.563 -24.407 1.00 95.81 375 LEU A CA 1
ATOM 2974 C C . LEU A 1 375 ? 9.598 3.095 -22.945 1.00 95.81 375 LEU A C 1
ATOM 2976 O O . LEU A 1 375 ? 10.466 3.516 -22.182 1.00 95.81 375 LEU A O 1
ATOM 2980 N N . VAL A 1 376 ? 8.690 2.183 -22.583 1.00 95.81 376 VAL A N 1
ATOM 2981 C CA . VAL A 1 376 ? 8.611 1.595 -21.236 1.00 95.81 376 VAL A CA 1
ATOM 2982 C C . VAL A 1 376 ? 9.904 0.861 -20.877 1.00 95.81 376 VAL A C 1
ATOM 2984 O O . VAL A 1 376 ? 10.419 1.048 -19.775 1.00 95.81 376 VAL A O 1
ATOM 2987 N N . LEU A 1 377 ? 10.486 0.089 -21.805 1.00 96.44 377 LEU A N 1
ATOM 2988 C CA . LEU A 1 377 ? 11.777 -0.564 -21.563 1.00 96.44 377 LEU A CA 1
ATOM 2989 C C . LEU A 1 377 ? 12.866 0.460 -21.210 1.00 96.44 377 LEU A C 1
ATOM 2991 O O . LEU A 1 377 ? 13.536 0.316 -20.190 1.00 96.44 377 LEU A O 1
ATOM 2995 N N . PHE A 1 378 ? 13.031 1.525 -21.999 1.00 96.94 378 PHE A N 1
ATOM 2996 C CA . PHE A 1 378 ? 14.071 2.524 -21.728 1.00 96.94 378 PHE A CA 1
ATOM 2997 C C . PHE A 1 378 ? 13.795 3.377 -20.483 1.00 96.94 378 PHE A C 1
ATOM 2999 O O . PHE A 1 378 ? 14.744 3.816 -19.832 1.00 96.94 378 PHE A O 1
ATOM 3006 N N . GLN A 1 379 ? 12.534 3.567 -20.093 1.00 94.69 379 GLN A N 1
ATOM 3007 C CA . GLN A 1 379 ? 12.184 4.159 -18.799 1.00 94.69 379 GLN A CA 1
ATOM 3008 C C . GLN A 1 379 ? 12.643 3.269 -17.635 1.00 94.69 379 GLN A C 1
ATOM 3010 O O . GLN A 1 379 ? 13.264 3.767 -16.699 1.00 94.69 379 GLN A O 1
ATOM 3015 N N . ILE A 1 380 ? 12.439 1.951 -17.728 1.00 93.19 380 ILE A N 1
ATOM 3016 C CA . ILE A 1 380 ? 12.899 0.977 -16.722 1.00 93.19 380 ILE A CA 1
ATOM 3017 C C . ILE A 1 380 ? 14.429 0.917 -16.653 1.00 93.19 380 ILE A C 1
ATOM 3019 O O . ILE A 1 380 ? 14.992 0.905 -15.557 1.00 93.19 380 ILE A O 1
ATOM 3023 N N . LEU A 1 381 ? 15.112 0.907 -17.803 1.00 94.56 381 LEU A N 1
ATOM 3024 C CA . LEU A 1 381 ? 16.580 0.889 -17.864 1.00 94.56 381 LEU A CA 1
ATOM 3025 C C . LEU A 1 381 ? 17.201 2.179 -17.304 1.00 94.56 381 LEU A C 1
ATOM 3027 O O . LEU A 1 381 ? 18.307 2.158 -16.763 1.00 94.56 381 LEU A O 1
ATOM 3031 N N . SER A 1 382 ? 16.506 3.310 -17.440 1.00 94.50 382 SER A N 1
ATOM 3032 C CA . SER A 1 382 ? 16.992 4.621 -17.000 1.00 94.50 382 SER A CA 1
ATOM 3033 C C . SER A 1 382 ? 16.500 5.051 -15.620 1.00 94.50 382 SER A C 1
ATOM 3035 O O . SER A 1 382 ? 16.884 6.136 -15.182 1.00 94.50 382 SER A O 1
ATOM 3037 N N . ALA A 1 383 ? 15.709 4.234 -14.920 1.00 90.00 383 ALA A N 1
ATOM 3038 C CA . ALA A 1 383 ? 15.201 4.528 -13.581 1.00 90.00 383 ALA A CA 1
ATOM 3039 C C . ALA A 1 383 ? 16.330 4.871 -12.580 1.00 90.00 383 ALA A C 1
ATOM 3041 O O . ALA A 1 383 ? 17.474 4.430 -12.722 1.00 90.00 383 ALA A O 1
ATOM 3042 N N . GLU A 1 384 ? 16.029 5.718 -11.587 1.00 81.12 384 GLU A N 1
ATOM 3043 C CA . GLU A 1 384 ? 16.965 5.981 -10.476 1.00 81.12 384 GLU A CA 1
ATOM 3044 C C . GLU A 1 384 ? 17.044 4.798 -9.516 1.00 81.12 384 GLU A C 1
ATOM 3046 O O . GLU A 1 384 ? 18.111 4.508 -8.981 1.00 81.12 384 GLU A O 1
ATOM 3051 N N . GLU A 1 385 ? 15.926 4.100 -9.349 1.00 76.56 385 GLU A N 1
ATOM 3052 C CA . GLU A 1 385 ? 15.844 2.866 -8.589 1.00 76.56 385 GLU A CA 1
ATOM 3053 C C . GLU A 1 385 ? 16.427 1.704 -9.397 1.00 76.56 385 GLU A C 1
ATOM 3055 O O . GLU A 1 385 ? 16.286 1.625 -10.623 1.00 76.56 385 GLU A O 1
ATOM 3060 N N . SER A 1 386 ? 17.086 0.773 -8.708 1.00 73.88 386 SER A N 1
ATOM 3061 C CA . SER A 1 386 ? 17.600 -0.435 -9.344 1.00 73.88 386 SER A CA 1
ATOM 3062 C C . SER A 1 386 ? 16.436 -1.375 -9.663 1.00 73.88 386 SER A C 1
ATOM 3064 O O . SER A 1 386 ? 16.112 -2.287 -8.908 1.00 73.88 386 SER A O 1
ATOM 3066 N N . THR A 1 387 ? 15.827 -1.204 -10.837 1.00 81.62 387 THR A N 1
ATOM 3067 C CA . THR A 1 387 ? 14.866 -2.176 -11.391 1.00 81.62 387 THR A CA 1
ATOM 3068 C C . THR A 1 387 ? 15.512 -3.548 -11.626 1.00 81.62 387 THR A C 1
ATOM 3070 O O . THR A 1 387 ? 14.821 -4.550 -11.792 1.00 81.62 387 THR A O 1
ATOM 3073 N N . MET A 1 388 ? 16.845 -3.624 -11.564 1.00 83.94 388 MET A N 1
ATOM 3074 C CA . MET A 1 388 ? 17.626 -4.859 -11.557 1.00 83.94 388 MET A CA 1
ATOM 3075 C C . MET A 1 388 ? 17.383 -5.731 -10.322 1.00 83.94 388 MET A C 1
ATOM 3077 O O . MET A 1 388 ? 17.648 -6.927 -10.378 1.00 83.94 388 MET A O 1
ATOM 3081 N N . GLN A 1 389 ? 16.807 -5.190 -9.244 1.00 76.06 389 GLN A N 1
ATOM 3082 C CA . GLN A 1 389 ? 16.356 -5.984 -8.093 1.00 76.06 389 GLN A CA 1
ATOM 3083 C C . GLN A 1 389 ? 15.341 -7.078 -8.480 1.00 76.06 389 GLN A C 1
ATOM 3085 O O . GLN A 1 389 ? 15.187 -8.058 -7.758 1.00 76.06 389 GLN A O 1
ATOM 3090 N N . THR A 1 390 ? 14.687 -6.954 -9.641 1.00 77.69 390 THR A N 1
ATOM 3091 C CA . THR A 1 390 ? 13.783 -7.978 -10.197 1.00 77.69 390 THR A CA 1
ATOM 3092 C C . THR A 1 390 ? 14.511 -9.151 -10.883 1.00 77.69 390 THR A C 1
ATOM 3094 O O . THR A 1 390 ? 13.904 -10.187 -11.171 1.00 77.69 390 THR A O 1
ATOM 3097 N N . MET A 1 391 ? 15.825 -9.041 -11.121 1.00 86.69 391 MET A N 1
ATOM 3098 C CA . MET A 1 391 ? 16.645 -10.058 -11.792 1.00 86.69 391 MET A CA 1
ATOM 3099 C C . MET A 1 391 ? 17.123 -11.132 -10.809 1.00 86.69 391 MET A C 1
ATOM 3101 O O . MET A 1 391 ? 18.301 -11.196 -10.466 1.00 86.69 391 MET A O 1
ATOM 3105 N N . SER A 1 392 ? 16.215 -11.996 -10.354 1.00 86.94 392 SER A N 1
ATOM 3106 C CA . SER A 1 392 ? 16.582 -13.164 -9.542 1.00 86.94 392 SER A CA 1
ATOM 3107 C C . SER A 1 392 ? 17.398 -14.194 -10.342 1.00 86.94 392 SER A C 1
ATOM 3109 O O . SER A 1 392 ? 17.456 -14.152 -11.574 1.00 86.94 392 SER A O 1
ATOM 3111 N N . HIS A 1 393 ? 18.004 -15.169 -9.653 1.00 84.88 393 HIS A N 1
ATOM 3112 C CA . HIS A 1 393 ? 18.726 -16.269 -10.308 1.00 84.88 393 HIS A CA 1
ATOM 3113 C C . HIS A 1 393 ? 17.837 -17.017 -11.318 1.00 84.88 393 HIS A C 1
ATOM 3115 O O . HIS A 1 393 ? 18.285 -17.353 -12.412 1.00 84.88 393 HIS A O 1
ATOM 3121 N N . SER A 1 394 ? 16.559 -17.231 -10.982 1.00 87.75 394 SER A N 1
ATOM 3122 C CA . SER A 1 394 ? 15.591 -17.858 -11.891 1.00 87.75 394 SER A CA 1
ATOM 3123 C C . SER A 1 394 ? 15.314 -16.985 -13.116 1.00 87.75 394 SER A C 1
ATOM 3125 O O . SER A 1 394 ? 15.345 -17.499 -14.231 1.00 87.75 394 SER A O 1
ATOM 3127 N N . THR A 1 395 ? 15.125 -15.672 -12.935 1.00 90.56 395 THR A N 1
ATOM 3128 C CA . THR A 1 395 ? 14.947 -14.733 -14.054 1.00 90.56 395 THR A CA 1
ATOM 3129 C C . THR A 1 395 ? 16.152 -14.754 -14.997 1.00 90.56 395 THR A C 1
ATOM 3131 O O . THR A 1 395 ? 15.980 -14.801 -16.213 1.00 90.56 395 THR A O 1
ATOM 3134 N N . LEU A 1 396 ? 17.375 -14.774 -14.455 1.00 94.25 396 LEU A N 1
ATOM 3135 C CA . LEU A 1 396 ? 18.604 -14.854 -15.249 1.00 94.25 396 LEU A CA 1
ATOM 3136 C C . LEU A 1 396 ? 18.733 -16.183 -16.006 1.00 94.25 396 LEU A C 1
ATOM 3138 O O . LEU A 1 396 ? 19.118 -16.162 -17.171 1.00 94.25 396 LEU A O 1
ATOM 3142 N N . CYS A 1 397 ? 18.373 -17.313 -15.389 1.00 94.38 397 CYS A N 1
ATOM 3143 C CA . CYS A 1 397 ? 18.369 -18.621 -16.059 1.00 94.38 397 CYS A CA 1
ATOM 3144 C C . CYS A 1 397 ? 17.356 -18.670 -17.212 1.00 94.38 397 CYS A C 1
ATOM 3146 O O . CYS A 1 397 ? 17.663 -19.177 -18.291 1.00 94.38 397 CYS A O 1
ATOM 3148 N N . ASN A 1 398 ? 16.158 -18.118 -17.006 1.00 94.56 398 ASN A N 1
ATOM 3149 C CA . ASN A 1 398 ? 15.138 -18.055 -18.052 1.00 94.56 398 ASN A CA 1
ATOM 3150 C C . ASN A 1 398 ? 15.588 -17.148 -19.205 1.00 94.56 398 ASN A C 1
ATOM 3152 O O . ASN A 1 398 ? 15.415 -17.498 -20.371 1.00 94.56 398 ASN A O 1
ATOM 3156 N N . LEU A 1 399 ? 16.221 -16.014 -18.885 1.00 95.75 399 LEU A N 1
ATOM 3157 C CA . LEU A 1 399 ? 16.784 -15.108 -19.881 1.00 95.75 399 LEU A CA 1
ATOM 3158 C C . LEU A 1 399 ? 17.917 -15.766 -20.677 1.00 95.75 399 LEU A C 1
ATOM 3160 O O . LEU A 1 399 ? 17.918 -15.678 -21.900 1.00 95.75 399 LEU A O 1
ATOM 3164 N N . GLU A 1 400 ? 18.830 -16.481 -20.017 1.00 97.19 400 GLU A N 1
ATOM 3165 C CA . GLU A 1 400 ? 19.878 -17.271 -20.676 1.00 97.19 400 GLU A CA 1
ATOM 3166 C C . GLU A 1 400 ? 19.296 -18.338 -21.608 1.00 97.19 400 GLU A C 1
ATOM 3168 O O . GLU A 1 400 ? 19.719 -18.446 -22.759 1.00 97.19 400 GLU A O 1
ATOM 3173 N N . THR A 1 401 ? 18.291 -19.082 -21.136 1.00 97.12 401 THR A N 1
ATOM 3174 C CA . THR A 1 401 ? 17.599 -20.116 -21.922 1.00 97.12 401 THR A CA 1
ATOM 3175 C C . THR A 1 401 ? 16.985 -19.519 -23.187 1.00 97.12 401 THR A C 1
ATOM 3177 O O . THR A 1 401 ? 17.174 -20.052 -24.282 1.00 97.12 401 THR A O 1
ATOM 3180 N N . PHE A 1 402 ? 16.306 -18.376 -23.057 1.00 97.56 402 PHE A N 1
ATOM 3181 C CA . PHE A 1 402 ? 15.744 -17.656 -24.195 1.00 97.56 402 PHE A CA 1
ATOM 3182 C C . PHE A 1 402 ? 16.829 -17.165 -25.165 1.00 97.56 402 PHE A C 1
ATOM 3184 O O . PHE A 1 402 ? 16.685 -17.341 -26.368 1.00 97.56 402 PHE A O 1
ATOM 3191 N N . ILE A 1 403 ? 17.934 -16.595 -24.675 1.00 97.00 403 ILE A N 1
ATOM 3192 C CA . ILE A 1 403 ? 19.034 -16.122 -25.536 1.00 97.00 403 ILE A CA 1
ATOM 3193 C C . ILE A 1 403 ? 19.650 -17.276 -26.336 1.00 97.00 403 ILE A C 1
ATOM 3195 O O . ILE A 1 403 ? 19.960 -17.112 -27.515 1.00 97.00 403 ILE A O 1
ATOM 3199 N N . GLN A 1 404 ? 19.831 -18.441 -25.709 1.00 97.12 404 GLN A N 1
ATOM 3200 C CA . GLN A 1 404 ? 20.389 -19.624 -26.369 1.00 97.12 404 GLN A CA 1
ATOM 3201 C C . GLN A 1 404 ? 19.422 -20.223 -27.394 1.00 97.12 404 GLN A C 1
ATOM 3203 O O . GLN A 1 404 ? 19.856 -20.720 -28.432 1.00 97.12 404 GLN A O 1
ATOM 3208 N N . THR A 1 405 ? 18.121 -20.187 -27.103 1.00 96.88 405 THR A N 1
ATOM 3209 C CA . THR A 1 405 ? 17.069 -20.758 -27.951 1.00 96.88 405 THR A CA 1
ATOM 3210 C C . THR A 1 405 ? 15.885 -19.785 -28.027 1.00 96.88 405 THR A C 1
ATOM 3212 O O . THR A 1 405 ? 14.910 -19.950 -27.288 1.00 96.88 405 THR A O 1
ATOM 3215 N N . PRO A 1 406 ? 15.945 -18.754 -28.892 1.00 96.38 406 PRO A N 1
ATOM 3216 C CA . PRO A 1 406 ? 14.923 -17.715 -28.948 1.00 96.38 406 PRO A CA 1
ATOM 3217 C C . PRO A 1 406 ? 13.693 -18.233 -29.696 1.00 96.38 406 PRO A C 1
ATOM 3219 O O . PRO A 1 406 ? 13.567 -18.107 -30.913 1.00 96.38 406 PRO A O 1
ATOM 3222 N N . THR A 1 407 ? 12.787 -18.856 -28.951 1.00 95.56 407 THR A N 1
ATOM 3223 C CA . THR A 1 407 ? 11.510 -19.410 -29.419 1.00 95.56 407 THR A CA 1
ATOM 3224 C C . THR A 1 407 ? 10.359 -18.754 -28.670 1.00 95.56 407 THR A C 1
ATOM 3226 O O . THR A 1 407 ? 10.551 -18.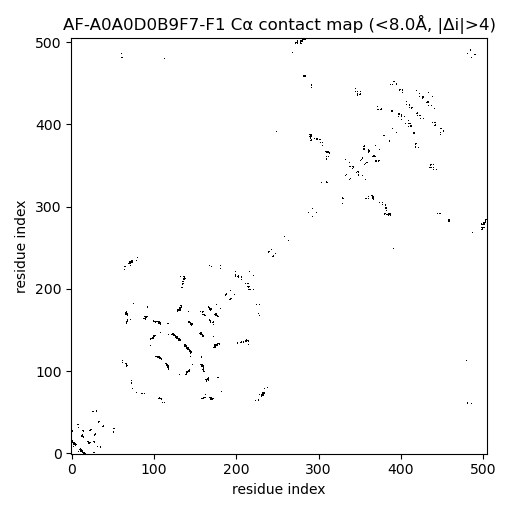204 -27.586 1.00 95.56 407 THR A O 1
ATOM 3229 N N . HIS A 1 408 ? 9.155 -18.797 -29.247 1.00 94.00 408 HIS A N 1
ATOM 3230 C CA . HIS A 1 408 ? 7.956 -18.256 -28.594 1.00 94.00 408 HIS A CA 1
ATOM 3231 C C . HIS A 1 408 ? 7.660 -18.955 -27.260 1.00 94.00 408 HIS A C 1
ATOM 3233 O O . HIS A 1 408 ? 7.390 -18.289 -26.266 1.00 94.00 408 HIS A O 1
ATOM 3239 N N . ASP A 1 409 ? 7.851 -20.274 -27.193 1.00 92.94 409 ASP A N 1
ATOM 3240 C CA . ASP A 1 409 ? 7.665 -21.048 -25.959 1.00 92.94 409 ASP A CA 1
ATOM 3241 C C . ASP A 1 409 ? 8.574 -20.557 -24.818 1.00 92.94 409 ASP A C 1
ATOM 3243 O O . ASP A 1 409 ? 8.146 -20.448 -23.667 1.00 92.94 409 ASP A O 1
ATOM 3247 N N . ASN A 1 410 ? 9.818 -20.184 -25.136 1.00 93.62 410 ASN A N 1
ATOM 3248 C CA . ASN A 1 410 ? 10.782 -19.713 -24.142 1.00 93.62 410 ASN A CA 1
ATOM 3249 C C . ASN A 1 410 ? 10.513 -18.276 -23.658 1.00 93.62 410 ASN A C 1
ATOM 3251 O O . ASN A 1 410 ? 11.027 -17.889 -22.607 1.00 93.62 410 ASN A O 1
ATOM 3255 N N . ILE A 1 411 ? 9.674 -17.492 -24.352 1.00 92.69 411 ILE A N 1
ATOM 3256 C CA . ILE A 1 411 ? 9.263 -16.150 -23.895 1.00 92.69 411 ILE A CA 1
ATOM 3257 C C . ILE A 1 411 ? 8.467 -16.222 -22.593 1.00 92.69 411 ILE A C 1
ATOM 3259 O O . ILE A 1 411 ? 8.579 -15.317 -21.762 1.00 92.69 411 ILE A O 1
ATOM 3263 N N . GLN A 1 412 ? 7.701 -17.295 -22.377 1.00 86.19 412 GLN A N 1
ATOM 3264 C CA . GLN A 1 412 ? 6.887 -17.465 -21.167 1.00 86.19 412 GLN A CA 1
ATOM 3265 C C . GLN A 1 412 ? 7.746 -17.511 -19.891 1.00 86.19 412 GLN A C 1
ATOM 3267 O O . GLN A 1 412 ? 7.285 -17.157 -18.809 1.00 86.19 412 GLN A O 1
ATOM 3272 N N . GLY A 1 413 ? 9.032 -17.863 -20.009 1.00 85.50 413 GLY A N 1
ATOM 3273 C CA . GLY A 1 413 ? 9.994 -17.771 -18.909 1.00 85.50 413 GLY A CA 1
ATOM 3274 C C . GLY A 1 413 ? 10.375 -16.333 -18.522 1.00 85.50 413 GLY A C 1
ATOM 3275 O O . GLY A 1 413 ? 10.948 -16.120 -17.453 1.00 85.50 413 GLY A O 1
ATOM 3276 N N . LEU A 1 414 ? 10.059 -15.337 -19.356 1.00 90.75 414 LEU A N 1
ATOM 3277 C CA . LEU A 1 414 ? 10.466 -13.935 -19.203 1.00 90.75 414 LEU A CA 1
ATOM 3278 C C . LEU A 1 414 ? 9.387 -13.036 -18.584 1.00 90.75 414 LEU A C 1
ATOM 3280 O O . LEU A 1 414 ? 9.501 -11.815 -18.632 1.00 90.75 414 LEU A O 1
ATOM 3284 N N . LEU A 1 415 ? 8.354 -13.604 -17.958 1.00 86.88 415 LEU A N 1
ATOM 3285 C CA . LEU A 1 415 ? 7.315 -12.821 -17.270 1.00 86.88 415 LEU A CA 1
ATOM 3286 C C . LEU A 1 415 ? 7.885 -11.907 -16.168 1.00 86.88 415 LEU A C 1
ATOM 3288 O O . LEU A 1 415 ? 7.334 -10.843 -15.896 1.00 86.88 415 LEU A O 1
ATOM 3292 N N . SER A 1 416 ? 9.024 -12.284 -15.578 1.00 82.69 416 SER A N 1
ATOM 3293 C CA . SER A 1 416 ? 9.751 -11.476 -14.590 1.00 82.69 416 SER A CA 1
ATOM 3294 C C . SER A 1 416 ? 10.490 -10.267 -15.188 1.00 82.69 416 SER A C 1
ATOM 3296 O O . SER A 1 416 ? 10.991 -9.433 -14.439 1.00 82.69 416 SER A O 1
ATOM 3298 N N . THR A 1 417 ? 10.565 -10.145 -16.518 1.00 88.19 417 THR A N 1
ATOM 3299 C CA . THR A 1 417 ? 11.106 -8.983 -17.246 1.00 88.19 417 THR A CA 1
ATOM 3300 C C . THR A 1 417 ? 10.035 -8.405 -18.184 1.00 88.19 417 THR A C 1
ATOM 3302 O O . THR A 1 417 ? 10.184 -8.420 -19.410 1.00 88.19 417 THR A O 1
ATOM 3305 N N . PRO A 1 418 ? 8.935 -7.855 -17.631 1.00 89.31 418 PRO A N 1
ATOM 3306 C CA . PRO A 1 418 ? 7.687 -7.627 -18.364 1.00 89.31 418 PRO A CA 1
ATOM 3307 C C . PRO A 1 418 ? 7.834 -6.721 -19.593 1.00 89.31 418 PRO A C 1
ATOM 3309 O O . PRO A 1 418 ? 7.210 -6.974 -20.621 1.00 89.31 418 PRO A O 1
ATOM 3312 N N . ALA A 1 419 ? 8.688 -5.694 -19.538 1.00 93.88 419 ALA A N 1
ATOM 3313 C CA . ALA A 1 419 ? 8.910 -4.811 -20.685 1.00 93.88 419 ALA A CA 1
ATOM 3314 C C . ALA A 1 419 ? 9.635 -5.507 -21.848 1.00 93.88 419 ALA A C 1
ATOM 3316 O O . ALA A 1 419 ? 9.276 -5.294 -23.004 1.00 93.88 419 ALA A O 1
ATOM 3317 N N . LEU A 1 420 ? 10.615 -6.369 -21.551 1.00 95.69 420 LEU A N 1
ATOM 3318 C CA . LEU A 1 420 ? 11.303 -7.160 -22.572 1.00 95.69 420 LEU A CA 1
ATOM 3319 C C . LEU A 1 420 ? 10.361 -8.220 -23.154 1.00 95.69 420 LEU A C 1
ATOM 3321 O O . LEU A 1 420 ? 10.258 -8.334 -24.370 1.00 95.69 420 LEU A O 1
ATOM 3325 N N . ASN A 1 421 ? 9.631 -8.938 -22.295 1.00 95.88 421 ASN A N 1
ATOM 3326 C CA . ASN A 1 421 ? 8.615 -9.907 -22.707 1.00 95.88 421 ASN A CA 1
ATOM 3327 C C . ASN A 1 421 ? 7.570 -9.273 -23.645 1.00 95.88 421 ASN A C 1
ATOM 3329 O O . ASN A 1 421 ? 7.317 -9.807 -24.720 1.00 95.88 421 ASN A O 1
ATOM 3333 N N . THR A 1 422 ? 7.065 -8.081 -23.310 1.00 96.56 422 THR A N 1
ATOM 3334 C CA . THR A 1 422 ? 6.092 -7.351 -24.143 1.00 96.56 422 THR A CA 1
ATOM 3335 C C . THR A 1 422 ? 6.646 -7.017 -25.534 1.00 96.56 422 THR A C 1
ATOM 3337 O O . THR A 1 422 ? 5.937 -7.149 -26.530 1.00 96.56 422 THR A O 1
ATOM 3340 N N . ILE A 1 423 ? 7.911 -6.589 -25.627 1.00 97.62 423 ILE A N 1
ATOM 3341 C CA . ILE A 1 423 ? 8.561 -6.300 -26.916 1.00 97.62 423 ILE A CA 1
ATOM 3342 C C . ILE A 1 423 ? 8.725 -7.580 -27.742 1.00 97.62 423 ILE A C 1
ATOM 3344 O O . ILE A 1 423 ? 8.447 -7.571 -28.938 1.00 97.62 423 ILE A O 1
ATOM 3348 N N . LEU A 1 424 ? 9.143 -8.678 -27.113 1.00 97.38 424 LEU A N 1
ATOM 3349 C CA . LEU A 1 424 ? 9.340 -9.961 -27.786 1.00 97.38 424 LEU A CA 1
ATOM 3350 C C . LEU A 1 424 ? 8.022 -10.541 -28.319 1.00 97.38 424 LEU A C 1
ATOM 3352 O O . LEU A 1 424 ? 7.974 -10.968 -29.471 1.00 97.38 424 LEU A O 1
ATOM 3356 N N . GLU A 1 425 ? 6.942 -10.489 -27.533 1.00 96.81 425 GLU A N 1
ATOM 3357 C CA . GLU A 1 425 ? 5.595 -10.873 -27.985 1.00 96.81 425 GLU A CA 1
ATOM 3358 C C . GLU A 1 425 ? 5.137 -10.009 -29.171 1.00 96.81 425 GLU A C 1
ATOM 3360 O O . GLU A 1 425 ? 4.599 -10.518 -30.156 1.00 96.81 425 GLU A O 1
ATOM 3365 N N . LEU A 1 426 ? 5.396 -8.696 -29.120 1.00 96.25 426 LEU A N 1
ATOM 3366 C CA . LEU A 1 426 ? 5.061 -7.769 -30.202 1.00 96.25 426 LEU A CA 1
ATOM 3367 C C . LEU A 1 426 ? 5.812 -8.091 -31.502 1.00 96.25 426 LEU A C 1
ATOM 3369 O O . LEU A 1 426 ? 5.212 -8.048 -32.579 1.00 96.25 426 LEU A O 1
ATOM 3373 N N . GLU A 1 427 ? 7.116 -8.357 -31.418 1.00 96.69 427 GLU A N 1
ATOM 3374 C CA . GLU A 1 427 ? 7.953 -8.703 -32.572 1.00 96.69 427 GLU A CA 1
ATOM 3375 C C . GLU A 1 427 ? 7.537 -10.045 -33.169 1.00 96.69 427 GLU A C 1
ATOM 3377 O O . GLU A 1 427 ? 7.300 -10.125 -34.373 1.00 96.69 427 GLU A O 1
ATOM 3382 N N . TRP A 1 428 ? 7.326 -11.066 -32.335 1.00 96.62 428 TRP A N 1
ATOM 3383 C CA . TRP A 1 428 ? 6.852 -12.367 -32.798 1.00 96.62 428 TRP A CA 1
ATOM 3384 C C . TRP A 1 428 ? 5.500 -12.268 -33.509 1.00 96.62 428 TRP A C 1
ATOM 3386 O O . TRP A 1 428 ? 5.350 -12.756 -34.628 1.00 96.62 428 TRP A O 1
ATOM 3396 N N . ALA A 1 429 ? 4.530 -11.576 -32.904 1.00 96.50 429 ALA A N 1
ATOM 3397 C CA . ALA A 1 429 ? 3.191 -11.428 -33.467 1.00 96.50 429 ALA A CA 1
ATOM 3398 C C . ALA A 1 429 ? 3.169 -10.675 -34.810 1.00 96.50 429 ALA A C 1
ATOM 3400 O O . ALA A 1 429 ? 2.252 -10.871 -35.607 1.00 96.50 429 ALA A O 1
ATOM 3401 N N . ARG A 1 430 ? 4.143 -9.790 -35.062 1.00 94.44 430 ARG A N 1
ATOM 3402 C CA . ARG A 1 430 ? 4.195 -8.957 -36.276 1.00 94.44 430 ARG A CA 1
ATOM 3403 C C . ARG A 1 430 ? 5.114 -9.500 -37.358 1.00 94.44 430 ARG A C 1
ATOM 3405 O O . ARG A 1 430 ? 4.780 -9.397 -38.534 1.00 94.44 430 ARG A O 1
ATOM 3412 N N . GLU A 1 431 ? 6.277 -9.996 -36.965 1.00 94.06 431 GLU A N 1
ATOM 3413 C CA . GLU A 1 431 ? 7.394 -10.307 -37.860 1.00 94.06 431 GLU A CA 1
ATOM 3414 C C . GLU A 1 431 ? 7.679 -11.817 -37.907 1.00 94.06 431 GLU A C 1
ATOM 3416 O O . GLU A 1 431 ? 8.326 -12.292 -38.836 1.00 94.06 431 GLU A O 1
ATOM 3421 N N . GLY A 1 432 ? 7.170 -12.598 -36.943 1.00 94.81 432 GLY A N 1
ATOM 3422 C CA . GLY A 1 432 ? 7.420 -14.042 -36.841 1.00 94.81 432 GLY A CA 1
ATOM 3423 C C . GLY A 1 432 ? 8.862 -14.398 -36.459 1.00 94.81 432 GLY A C 1
ATOM 3424 O O . GLY A 1 432 ? 9.234 -15.568 -36.470 1.00 94.81 432 GLY A O 1
ATOM 3425 N N . HIS A 1 433 ? 9.681 -13.396 -36.141 1.00 95.56 433 HIS A N 1
ATOM 3426 C CA . HIS A 1 433 ? 11.054 -13.524 -35.671 1.00 95.56 433 HIS A CA 1
ATOM 3427 C C . HIS A 1 433 ? 11.397 -12.345 -34.751 1.00 95.56 433 HIS A C 1
ATOM 3429 O O . HIS A 1 433 ? 10.716 -11.322 -34.758 1.00 95.56 433 HIS A O 1
ATOM 3435 N N . TYR A 1 434 ? 12.482 -12.466 -33.989 1.00 97.12 434 TYR A N 1
ATOM 3436 C CA . TYR A 1 434 ? 12.967 -11.398 -33.109 1.00 97.12 434 TYR A CA 1
ATOM 3437 C C . TYR A 1 434 ? 13.997 -10.530 -33.819 1.00 97.12 434 TYR A C 1
ATOM 3439 O O . TYR A 1 434 ? 14.827 -11.036 -34.579 1.00 97.12 434 TYR A O 1
ATOM 3447 N N . ALA A 1 435 ? 13.962 -9.227 -33.566 1.00 97.38 435 ALA A N 1
ATOM 3448 C CA . ALA A 1 435 ? 14.934 -8.308 -34.127 1.00 97.38 435 ALA A CA 1
ATOM 3449 C C . ALA A 1 435 ? 16.324 -8.541 -33.509 1.00 97.38 435 ALA A C 1
ATOM 3451 O O . ALA A 1 435 ? 16.461 -8.819 -32.312 1.00 97.38 435 ALA A O 1
ATOM 3452 N N . THR A 1 436 ? 17.379 -8.395 -34.314 1.00 97.75 436 THR A N 1
ATOM 3453 C CA . THR A 1 436 ? 18.769 -8.610 -33.875 1.00 97.75 436 THR A CA 1
ATOM 3454 C C . THR A 1 436 ? 19.142 -7.705 -32.700 1.00 97.75 436 THR A C 1
ATOM 3456 O O . THR A 1 436 ? 19.801 -8.134 -31.756 1.00 97.75 436 THR A O 1
ATOM 3459 N N . GLU A 1 437 ? 18.702 -6.449 -32.726 1.00 97.69 437 GLU A N 1
ATOM 3460 C CA . GLU A 1 437 ? 18.877 -5.493 -31.637 1.00 97.69 437 GLU A CA 1
ATOM 3461 C C . GLU A 1 437 ? 18.145 -5.916 -30.357 1.00 97.69 437 GLU A C 1
ATOM 3463 O O . GLU A 1 437 ? 18.679 -5.725 -29.269 1.00 97.69 437 GLU A O 1
ATOM 3468 N N . THR A 1 438 ? 16.980 -6.557 -30.462 1.00 97.94 438 THR A N 1
ATOM 3469 C CA . THR A 1 438 ? 16.205 -7.029 -29.308 1.00 97.94 438 THR A CA 1
ATOM 3470 C C . THR A 1 438 ? 16.870 -8.220 -28.639 1.00 97.94 438 THR A C 1
ATOM 3472 O O . THR A 1 438 ? 17.064 -8.205 -27.422 1.00 97.94 438 THR A O 1
ATOM 3475 N N . LEU A 1 439 ? 17.339 -9.193 -29.424 1.00 98.12 439 LEU A N 1
ATOM 3476 C CA . LEU A 1 439 ? 18.156 -10.296 -28.910 1.00 98.12 439 LEU A CA 1
ATOM 3477 C C . LEU A 1 439 ? 19.467 -9.789 -28.292 1.00 98.12 439 LEU A C 1
ATOM 3479 O O . LEU A 1 439 ? 19.877 -10.246 -27.225 1.00 98.12 439 LEU A O 1
ATOM 3483 N N . GLY A 1 440 ? 20.100 -8.796 -28.920 1.00 98.12 440 GLY A N 1
ATOM 3484 C CA . GLY A 1 440 ? 21.318 -8.178 -28.408 1.00 98.12 440 GLY A CA 1
ATOM 3485 C C . GLY A 1 440 ? 21.118 -7.415 -27.093 1.00 98.12 440 GLY A C 1
ATOM 3486 O O . GLY A 1 440 ? 21.972 -7.479 -26.207 1.00 98.12 440 GLY A O 1
ATOM 3487 N N . VAL A 1 441 ? 19.985 -6.728 -26.923 1.00 98.00 441 VAL A N 1
ATOM 3488 C CA . VAL A 1 441 ? 19.618 -6.086 -25.651 1.00 98.00 441 VAL A CA 1
ATOM 3489 C C . VAL A 1 441 ? 19.290 -7.128 -24.583 1.00 98.00 441 VAL A C 1
ATOM 3491 O O . VAL A 1 441 ? 19.753 -6.976 -23.455 1.00 98.00 441 VAL A O 1
ATOM 3494 N N . ALA A 1 442 ? 18.587 -8.215 -24.9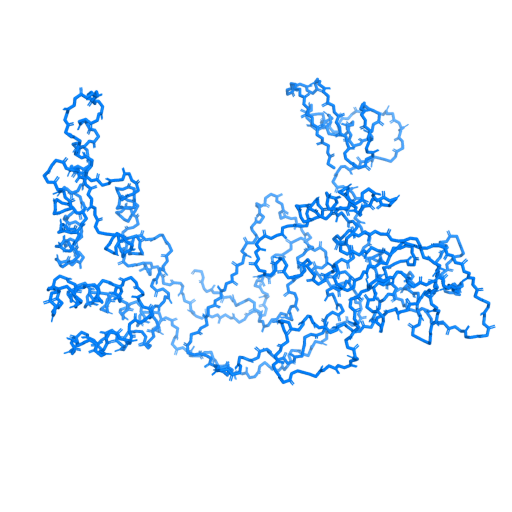19 1.00 97.62 442 ALA A N 1
ATOM 3495 C CA . ALA A 1 442 ? 18.342 -9.323 -23.992 1.00 97.62 442 ALA A CA 1
ATOM 3496 C C . ALA A 1 442 ? 19.658 -9.945 -23.487 1.00 97.62 442 ALA A C 1
ATOM 3498 O O . ALA A 1 442 ? 19.843 -10.112 -22.280 1.00 97.62 442 ALA A O 1
ATOM 3499 N N . ALA A 1 443 ? 20.610 -10.204 -24.391 1.00 98.00 443 ALA A N 1
ATOM 3500 C CA . ALA A 1 443 ? 21.942 -10.700 -24.046 1.00 98.00 443 ALA A CA 1
ATOM 3501 C C . ALA A 1 443 ? 22.722 -9.724 -23.155 1.00 98.00 443 ALA A C 1
ATOM 3503 O O . ALA A 1 443 ? 23.315 -10.126 -22.153 1.00 98.00 443 ALA A O 1
ATOM 3504 N N . TRP A 1 444 ? 22.676 -8.427 -23.471 1.00 97.50 444 TRP A N 1
ATOM 3505 C CA . TRP A 1 444 ? 23.275 -7.394 -22.629 1.00 97.50 444 TRP A CA 1
ATOM 3506 C C . TRP A 1 444 ? 22.649 -7.363 -21.223 1.00 97.50 444 TRP A C 1
ATOM 3508 O O . TRP A 1 444 ? 23.384 -7.341 -20.233 1.00 97.50 444 TRP A O 1
ATOM 3518 N N . MET A 1 445 ? 21.316 -7.438 -21.119 1.00 96.31 445 MET A N 1
ATOM 3519 C CA . MET A 1 445 ? 20.610 -7.489 -19.835 1.00 96.31 445 MET A CA 1
ATOM 3520 C C . MET A 1 445 ? 21.011 -8.722 -19.015 1.00 96.31 445 MET A C 1
ATOM 3522 O O . MET A 1 445 ? 21.236 -8.610 -17.811 1.00 96.31 445 MET A O 1
ATOM 3526 N N . TYR A 1 446 ? 21.153 -9.888 -19.652 1.00 96.94 446 TYR A N 1
ATOM 3527 C CA . TYR A 1 446 ? 21.628 -11.100 -18.985 1.00 96.94 446 TYR A CA 1
ATOM 3528 C C . TYR A 1 446 ? 23.042 -10.926 -18.431 1.00 96.94 446 TYR A C 1
ATOM 3530 O O . TYR A 1 446 ? 23.262 -11.140 -17.241 1.00 96.94 446 TYR A O 1
ATOM 3538 N N . HIS A 1 447 ? 23.997 -10.502 -19.261 1.00 96.25 447 HIS A N 1
ATOM 3539 C CA . HIS A 1 447 ? 25.389 -10.368 -18.833 1.00 96.25 447 HIS A CA 1
ATOM 3540 C C . HIS A 1 447 ? 25.560 -9.335 -17.721 1.00 96.25 447 HIS A C 1
ATOM 3542 O O . HIS A 1 447 ? 26.283 -9.585 -16.754 1.00 96.25 447 HIS A O 1
ATOM 3548 N N . HIS A 1 448 ? 24.882 -8.191 -17.831 1.00 94.38 448 HIS A N 1
ATOM 3549 C CA . HIS A 1 448 ? 24.944 -7.153 -16.807 1.00 94.38 448 HIS A CA 1
ATOM 3550 C C . HIS A 1 448 ? 24.260 -7.596 -15.510 1.00 94.38 448 HIS A C 1
ATOM 3552 O O . HIS A 1 448 ? 24.862 -7.500 -14.441 1.00 94.38 448 HIS A O 1
ATOM 3558 N N . GLY A 1 449 ? 23.053 -8.164 -15.599 1.00 93.69 449 GLY A N 1
ATOM 3559 C CA . GLY A 1 449 ? 22.325 -8.681 -14.440 1.00 93.69 449 GLY A CA 1
ATOM 3560 C C . GLY A 1 449 ? 23.080 -9.805 -13.726 1.00 93.69 449 GLY A C 1
ATOM 3561 O O . GLY A 1 449 ? 23.195 -9.784 -12.503 1.00 93.69 449 GLY A O 1
ATOM 3562 N N . LYS A 1 450 ? 23.680 -10.738 -14.477 1.00 94.75 450 LYS A N 1
ATOM 3563 C CA . LYS A 1 450 ? 24.525 -11.808 -13.931 1.00 94.75 450 LYS A CA 1
ATOM 3564 C C . LYS A 1 450 ? 25.761 -11.258 -13.234 1.00 94.75 450 LYS A C 1
ATOM 3566 O O . LYS A 1 450 ? 26.023 -11.631 -12.100 1.00 94.75 450 LYS A O 1
ATOM 3571 N N . LYS A 1 451 ? 26.467 -10.308 -13.853 1.00 93.25 451 LYS A N 1
ATOM 3572 C CA . LYS A 1 451 ? 27.624 -9.644 -13.235 1.00 93.25 451 LYS A CA 1
ATOM 3573 C C . LYS A 1 451 ? 27.263 -8.994 -11.897 1.00 93.25 451 LYS A C 1
ATOM 3575 O O . LYS A 1 451 ? 28.026 -9.107 -10.940 1.00 93.25 451 LYS A O 1
ATOM 3580 N N . VAL A 1 452 ? 26.124 -8.302 -11.829 1.00 90.50 452 VAL A N 1
ATOM 3581 C CA . VAL A 1 452 ? 25.659 -7.667 -10.588 1.00 90.50 452 VAL A CA 1
ATOM 3582 C C . VAL A 1 452 ? 25.245 -8.713 -9.554 1.00 90.50 452 VAL A C 1
ATOM 3584 O O . VAL A 1 452 ? 25.650 -8.594 -8.401 1.00 90.50 452 VAL A O 1
ATOM 3587 N N . MET A 1 453 ? 24.515 -9.758 -9.952 1.00 89.38 453 MET A N 1
ATOM 3588 C CA . MET A 1 453 ? 24.136 -10.864 -9.066 1.00 89.38 453 MET A CA 1
ATOM 3589 C C . MET A 1 453 ? 25.365 -11.578 -8.491 1.00 89.38 453 MET A C 1
ATOM 3591 O O . MET A 1 453 ? 25.460 -11.750 -7.280 1.00 89.38 453 MET A O 1
ATOM 3595 N N . ASP A 1 454 ? 26.341 -11.925 -9.328 1.00 90.44 454 ASP A N 1
ATOM 3596 C CA . ASP A 1 454 ? 27.581 -12.577 -8.905 1.00 90.44 454 ASP A CA 1
ATOM 3597 C C . ASP A 1 454 ? 28.375 -11.681 -7.941 1.00 90.44 454 ASP A C 1
ATOM 3599 O O . ASP A 1 454 ? 28.887 -12.157 -6.929 1.00 90.44 454 ASP A O 1
ATOM 3603 N N . ALA A 1 455 ? 28.430 -10.368 -8.196 1.00 88.19 455 ALA A N 1
ATOM 3604 C CA . ALA A 1 455 ? 29.059 -9.407 -7.291 1.00 88.19 455 ALA A CA 1
ATOM 3605 C C . ALA A 1 455 ? 28.318 -9.297 -5.947 1.00 88.19 455 ALA A C 1
ATOM 3607 O O . ALA A 1 455 ? 28.957 -9.234 -4.895 1.00 88.19 455 ALA A O 1
ATOM 3608 N N . LEU A 1 456 ? 26.981 -9.305 -5.962 1.00 83.50 456 LEU A N 1
ATOM 3609 C CA . LEU A 1 456 ? 26.165 -9.330 -4.748 1.00 83.50 456 LEU A CA 1
ATOM 3610 C C . LEU A 1 456 ? 26.413 -10.615 -3.954 1.00 83.50 456 LEU A C 1
ATOM 3612 O O . LEU A 1 456 ? 26.672 -10.533 -2.758 1.00 83.50 456 LEU A O 1
ATOM 3616 N N . LEU A 1 457 ? 26.398 -11.783 -4.595 1.00 82.56 457 LEU A N 1
ATOM 3617 C CA . LEU A 1 457 ? 26.650 -13.067 -3.937 1.00 82.56 457 LEU A CA 1
ATOM 3618 C C . LEU A 1 457 ? 28.080 -13.159 -3.389 1.00 82.56 457 LEU A C 1
ATOM 3620 O O . LEU A 1 457 ? 28.276 -13.604 -2.262 1.00 82.56 457 LEU A O 1
ATOM 3624 N N . ALA A 1 458 ? 29.077 -12.662 -4.126 1.00 84.12 458 ALA A N 1
ATOM 3625 C CA . ALA A 1 458 ? 30.465 -12.623 -3.668 1.00 84.12 458 ALA A CA 1
ATOM 3626 C C . ALA A 1 458 ? 30.659 -11.734 -2.427 1.00 84.12 458 ALA A C 1
ATOM 3628 O O . ALA A 1 458 ? 31.485 -12.042 -1.569 1.00 84.12 458 ALA A O 1
ATOM 3629 N N . MET A 1 459 ? 29.889 -10.647 -2.304 1.00 76.94 459 MET A N 1
ATOM 3630 C CA . MET A 1 459 ? 29.886 -9.786 -1.113 1.00 76.94 459 MET A CA 1
ATOM 3631 C C . MET A 1 459 ? 28.990 -10.302 0.019 1.00 76.94 459 MET A C 1
ATOM 3633 O O . MET A 1 459 ? 29.044 -9.770 1.128 1.00 76.94 459 MET A O 1
ATOM 3637 N N . ASN A 1 460 ? 28.200 -11.346 -0.242 1.00 70.25 460 ASN A N 1
ATOM 3638 C CA . ASN A 1 460 ? 27.307 -12.004 0.709 1.00 70.25 460 ASN A CA 1
ATOM 3639 C C . ASN A 1 460 ? 27.556 -13.531 0.748 1.00 70.25 460 ASN A C 1
ATOM 3641 O O . ASN A 1 460 ? 26.617 -14.305 0.563 1.00 70.25 460 ASN A O 1
ATOM 3645 N N . PRO A 1 461 ? 28.804 -13.995 0.973 1.00 60.09 461 PRO A N 1
ATOM 3646 C CA . PRO A 1 461 ? 29.197 -15.385 0.717 1.00 60.09 461 PRO A CA 1
ATOM 3647 C C . PRO A 1 461 ? 28.652 -16.392 1.736 1.00 60.09 461 PRO A C 1
ATOM 3649 O O . PRO A 1 461 ? 28.741 -17.596 1.514 1.00 60.09 461 PRO A O 1
ATOM 3652 N N . VAL A 1 462 ? 28.118 -15.920 2.865 1.00 59.44 462 VAL A N 1
ATOM 3653 C CA . VAL A 1 462 ? 27.527 -16.769 3.899 1.00 59.44 462 VAL A CA 1
ATOM 3654 C C . VAL A 1 462 ? 26.010 -16.632 3.779 1.00 59.44 462 VAL A C 1
ATOM 3656 O O . VAL A 1 462 ? 25.483 -15.573 4.140 1.00 59.44 462 VAL A O 1
ATOM 3659 N N . PRO A 1 463 ? 25.295 -17.657 3.267 1.00 55.19 463 PRO A N 1
ATOM 3660 C CA . PRO A 1 463 ? 23.849 -17.736 3.416 1.00 55.19 463 PRO A CA 1
ATOM 3661 C C . PRO A 1 463 ? 23.521 -17.534 4.888 1.00 55.19 463 PRO A C 1
ATOM 3663 O O . PRO A 1 463 ? 24.254 -18.039 5.738 1.00 55.19 463 PRO A O 1
ATOM 3666 N N . LEU A 1 464 ? 22.462 -16.780 5.189 1.00 53.03 464 LEU A N 1
ATOM 3667 C CA . LEU A 1 464 ? 22.017 -16.594 6.566 1.00 53.03 464 LEU A CA 1
ATOM 3668 C C . LEU A 1 464 ? 21.972 -17.964 7.234 1.00 53.03 464 LEU A C 1
ATOM 3670 O O . LEU A 1 464 ? 21.197 -18.826 6.821 1.00 53.03 464 LEU A O 1
ATOM 3674 N N . ASP A 1 465 ? 22.839 -18.156 8.227 1.00 47.00 465 ASP A N 1
ATOM 3675 C CA . ASP A 1 465 ? 22.790 -19.313 9.094 1.00 47.00 465 ASP A CA 1
ATOM 3676 C C . ASP A 1 465 ? 21.414 -19.204 9.741 1.00 47.00 465 ASP A C 1
ATOM 3678 O O . ASP A 1 465 ? 21.178 -18.336 10.589 1.00 47.00 465 ASP A O 1
ATOM 3682 N N . SER A 1 466 ? 20.458 -19.991 9.243 1.00 44.69 466 SER A N 1
ATOM 3683 C CA . SER A 1 466 ? 19.102 -20.059 9.762 1.00 44.69 466 SER A CA 1
ATOM 3684 C C . SER A 1 466 ? 19.182 -20.794 11.087 1.00 44.69 466 SER A C 1
ATOM 3686 O O . SER A 1 466 ? 18.612 -21.870 11.261 1.00 44.69 466 SER A O 1
ATOM 3688 N N . ARG A 1 467 ? 19.937 -20.238 12.040 1.00 42.22 467 ARG A N 1
ATOM 3689 C CA . ARG A 1 467 ? 19.708 -20.536 13.434 1.00 42.22 467 ARG A CA 1
ATOM 3690 C C . ARG A 1 467 ? 18.221 -20.285 13.594 1.00 42.22 467 ARG A C 1
ATOM 3692 O O . ARG A 1 467 ? 17.777 -19.175 13.273 1.00 42.22 467 ARG A O 1
ATOM 3699 N N . PRO A 1 468 ? 17.441 -21.299 14.002 1.00 41.47 468 PRO A N 1
ATOM 3700 C CA . PRO A 1 468 ? 16.109 -21.026 14.485 1.00 41.47 468 PRO A CA 1
ATOM 3701 C C . PRO A 1 468 ? 16.316 -19.870 15.446 1.00 41.47 468 PRO A C 1
ATOM 3703 O O . PRO A 1 468 ? 17.151 -19.988 16.349 1.00 41.47 468 PRO A O 1
ATOM 3706 N N . MET A 1 469 ? 15.668 -18.725 15.207 1.00 42.06 469 MET A N 1
ATOM 3707 C CA . MET A 1 469 ? 15.517 -17.787 16.304 1.00 42.06 469 MET A CA 1
ATOM 3708 C C . MET A 1 469 ? 15.019 -18.670 17.436 1.00 42.06 469 MET A C 1
ATOM 3710 O O . MET A 1 469 ? 13.976 -19.313 17.278 1.00 42.06 469 MET A O 1
ATOM 3714 N N . GLU A 1 470 ? 15.805 -18.799 18.512 1.00 41.91 470 GLU A N 1
ATOM 3715 C CA . GLU A 1 470 ? 15.251 -19.203 19.794 1.00 41.91 470 GLU A CA 1
ATOM 3716 C C . GLU A 1 470 ? 14.018 -18.344 19.891 1.00 41.91 470 GLU A C 1
ATOM 3718 O O . GLU A 1 470 ? 14.189 -17.121 19.901 1.00 41.91 470 GLU A O 1
ATOM 3723 N N . LYS A 1 471 ? 12.834 -18.974 19.718 1.00 39.22 471 LYS A N 1
ATOM 3724 C CA . LYS A 1 471 ? 11.543 -18.302 19.541 1.00 39.22 471 LYS A CA 1
ATOM 3725 C C . LYS A 1 471 ? 11.646 -17.107 20.429 1.00 39.22 471 LYS A C 1
ATOM 3727 O O . LYS A 1 471 ? 11.754 -17.376 21.628 1.00 39.22 471 LYS A O 1
ATOM 3732 N N . ALA A 1 472 ? 11.789 -15.899 19.856 1.00 38.69 472 ALA A N 1
ATOM 3733 C CA . ALA A 1 472 ? 12.062 -14.715 20.652 1.00 38.69 472 ALA A CA 1
ATOM 3734 C C . ALA A 1 472 ? 10.923 -14.745 21.627 1.00 38.69 472 ALA A C 1
ATOM 3736 O O . ALA A 1 472 ? 9.761 -14.593 21.238 1.00 38.69 472 ALA A O 1
ATOM 3737 N N . THR A 1 473 ? 11.243 -15.213 22.830 1.00 35.19 473 THR A N 1
ATOM 3738 C CA . THR A 1 473 ? 10.221 -15.541 23.783 1.00 35.19 473 THR A CA 1
ATOM 3739 C C . THR A 1 473 ? 9.882 -14.136 24.098 1.00 35.19 473 THR A C 1
ATOM 3741 O O . THR A 1 473 ? 10.738 -13.388 24.577 1.00 35.19 473 THR A O 1
ATOM 3744 N N . MET A 1 474 ? 8.724 -13.729 23.603 1.00 37.84 474 MET A N 1
ATOM 3745 C CA . MET A 1 474 ? 8.150 -12.476 23.952 1.00 37.84 474 MET A CA 1
ATOM 3746 C C . MET A 1 474 ? 7.995 -12.634 25.462 1.00 37.84 474 MET A C 1
ATOM 3748 O O . MET A 1 474 ? 6.952 -13.019 25.978 1.00 37.84 474 MET A O 1
ATOM 3752 N N . ILE A 1 475 ? 9.059 -12.297 26.187 1.00 33.97 475 ILE A N 1
ATOM 3753 C CA . ILE A 1 475 ? 8.987 -11.473 27.354 1.00 33.97 475 ILE A CA 1
ATOM 3754 C C . ILE A 1 475 ? 8.386 -10.188 26.774 1.00 33.97 475 ILE A C 1
ATOM 3756 O O . ILE A 1 475 ? 9.040 -9.171 26.588 1.00 33.97 475 ILE A O 1
ATOM 3760 N N . ILE A 1 476 ? 7.093 -10.269 26.423 1.00 39.75 476 ILE A N 1
ATOM 3761 C CA . ILE A 1 476 ? 6.130 -9.282 26.832 1.00 39.75 476 ILE A CA 1
ATOM 3762 C C . ILE A 1 476 ? 6.447 -9.206 28.311 1.00 39.75 476 ILE A C 1
ATOM 3764 O O . ILE A 1 476 ? 5.995 -10.034 29.105 1.00 39.75 476 ILE A O 1
ATOM 3768 N N . GLU A 1 477 ? 7.372 -8.315 28.665 1.00 35.44 477 GLU A N 1
ATOM 3769 C CA . GLU A 1 477 ? 7.436 -7.853 30.023 1.00 35.44 477 GLU A CA 1
ATOM 3770 C C . GLU A 1 477 ? 5.995 -7.458 30.286 1.00 35.44 477 GLU A C 1
ATOM 3772 O O . GLU A 1 477 ? 5.457 -6.539 29.665 1.00 35.44 477 GLU A O 1
ATOM 3777 N N . LYS A 1 478 ? 5.332 -8.230 31.147 1.00 37.28 478 LYS A N 1
ATOM 3778 C CA . LYS A 1 478 ? 3.959 -8.004 31.600 1.00 37.28 478 LYS A CA 1
ATOM 3779 C C . LYS A 1 478 ? 3.773 -6.605 32.216 1.00 37.28 478 LYS A C 1
ATOM 3781 O O . LYS A 1 478 ? 2.726 -6.331 32.780 1.00 37.28 478 LYS A O 1
ATOM 3786 N N . SER A 1 479 ? 4.780 -5.736 32.163 1.00 40.75 479 SER A N 1
ATOM 3787 C CA . SER A 1 479 ? 4.857 -4.466 32.859 1.00 40.75 479 SER A CA 1
ATOM 3788 C C . SER A 1 479 ? 4.368 -3.272 32.038 1.00 40.75 479 SER A C 1
ATOM 3790 O O . SER A 1 479 ? 4.163 -2.214 32.628 1.00 40.75 479 SER A O 1
ATOM 3792 N N . SER A 1 480 ? 4.111 -3.391 30.724 1.00 42.06 480 SER A N 1
ATOM 3793 C CA . SER A 1 480 ? 3.441 -2.299 30.003 1.00 42.06 480 SER A CA 1
ATOM 3794 C C . SER A 1 480 ? 2.387 -2.770 28.997 1.00 42.06 480 SER A C 1
ATOM 3796 O O . SER A 1 480 ? 2.671 -3.256 27.910 1.00 42.06 480 SER A O 1
ATOM 3798 N N . GLU A 1 481 ? 1.120 -2.548 29.348 1.00 50.56 481 GLU A N 1
ATOM 3799 C CA . GLU A 1 481 ? -0.036 -2.662 28.442 1.00 50.56 481 GLU A CA 1
ATOM 3800 C C . GLU A 1 481 ? -0.060 -1.589 27.337 1.00 50.56 481 GLU A C 1
ATOM 3802 O O . GLU A 1 481 ? -1.005 -1.553 26.557 1.00 50.56 481 GLU A O 1
ATOM 3807 N N . ILE A 1 482 ? 0.923 -0.687 27.275 1.00 48.66 482 ILE A N 1
ATOM 3808 C CA . ILE A 1 482 ? 1.048 0.318 26.212 1.00 48.66 482 ILE A CA 1
ATOM 3809 C C . ILE A 1 482 ? 2.215 -0.102 25.333 1.00 48.66 482 ILE A C 1
ATOM 3811 O O . ILE A 1 482 ? 3.374 0.027 25.731 1.00 48.66 482 ILE A O 1
ATOM 3815 N N . HIS A 1 483 ? 1.920 -0.590 24.132 1.00 50.94 483 HIS A N 1
ATOM 3816 C CA . HIS A 1 483 ? 2.980 -0.966 23.211 1.00 50.94 483 HIS A CA 1
ATOM 3817 C C . HIS A 1 483 ? 3.720 0.280 22.688 1.00 50.94 483 HIS A C 1
ATOM 3819 O O . HIS A 1 483 ? 3.092 1.315 22.460 1.00 50.94 483 HIS A O 1
ATOM 3825 N N . PRO A 1 484 ? 5.041 0.210 22.427 1.00 49.16 484 PRO A N 1
ATOM 3826 C CA . PRO A 1 484 ? 5.818 1.340 21.904 1.00 49.16 484 PRO A CA 1
ATOM 3827 C C . PRO A 1 484 ? 5.219 1.982 20.646 1.00 49.16 484 PRO A C 1
ATOM 3829 O O . PRO A 1 484 ? 5.255 3.200 20.486 1.00 49.16 484 PRO A O 1
ATOM 3832 N N . TRP A 1 485 ? 4.597 1.176 19.783 1.00 51.62 485 TRP A N 1
ATOM 3833 C CA . TRP A 1 485 ? 3.955 1.653 18.564 1.00 51.62 485 TRP A CA 1
ATOM 3834 C C . TRP A 1 485 ? 2.755 2.577 18.836 1.00 51.62 485 TRP A C 1
ATOM 3836 O O . TRP A 1 485 ? 2.484 3.474 18.036 1.00 51.62 485 TRP A O 1
ATOM 3846 N N . GLU A 1 486 ? 2.086 2.435 19.984 1.00 45.38 486 GLU A N 1
ATOM 3847 C CA . GLU A 1 486 ? 0.976 3.303 20.391 1.00 45.38 486 GLU A CA 1
ATOM 3848 C C . GLU A 1 486 ? 1.471 4.734 20.593 1.00 45.38 486 GLU A C 1
ATOM 3850 O O . GLU A 1 486 ? 0.843 5.662 20.087 1.00 45.38 486 GLU A O 1
ATOM 3855 N N . LYS A 1 487 ? 2.650 4.916 21.208 1.00 47.09 487 LYS A N 1
ATOM 3856 C CA . LYS A 1 487 ? 3.282 6.237 21.392 1.00 47.09 487 LYS A CA 1
ATOM 3857 C C . LYS A 1 487 ? 3.528 6.950 20.065 1.00 47.09 487 LYS A C 1
ATOM 3859 O O . LYS A 1 487 ? 3.328 8.155 19.960 1.00 47.09 487 LYS A O 1
ATOM 3864 N N . THR A 1 488 ? 3.920 6.186 19.049 1.00 50.28 488 THR A N 1
ATOM 3865 C CA . THR A 1 488 ? 4.248 6.706 17.713 1.00 50.28 488 THR A CA 1
ATOM 3866 C C . THR A 1 488 ? 3.033 6.862 16.793 1.00 50.28 488 THR A C 1
ATOM 3868 O O . THR A 1 488 ? 3.146 7.467 15.731 1.00 50.28 488 THR A O 1
ATOM 3871 N N . GLY A 1 489 ? 1.871 6.301 17.161 1.00 43.66 489 GLY A N 1
ATOM 3872 C CA . GLY A 1 489 ? 0.686 6.254 16.296 1.00 43.66 489 GLY A CA 1
ATOM 3873 C C . GLY A 1 489 ? 0.863 5.411 15.026 1.00 43.66 489 GLY A C 1
ATOM 3874 O O . GLY A 1 489 ? 0.066 5.545 14.103 1.00 43.66 489 GLY A O 1
ATOM 3875 N N . CYS A 1 490 ? 1.892 4.562 14.962 1.00 45.78 490 CYS A N 1
ATOM 3876 C CA . CYS A 1 490 ? 2.210 3.714 13.814 1.00 45.78 490 CYS A CA 1
ATOM 3877 C C . CYS A 1 490 ? 2.177 2.250 14.252 1.00 45.78 490 CY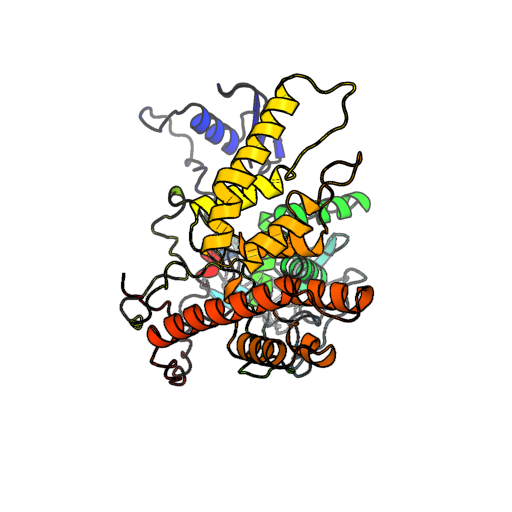S A C 1
ATOM 3879 O O . CYS A 1 490 ? 3.176 1.739 14.745 1.00 45.78 490 CYS A O 1
ATOM 3881 N N . CYS A 1 491 ? 1.036 1.569 14.108 1.00 44.88 491 CYS A N 1
ATOM 3882 C CA . CYS A 1 491 ? 0.926 0.151 14.453 1.00 44.88 491 CYS A CA 1
ATOM 3883 C C . CYS A 1 491 ? 1.627 -0.701 13.388 1.00 44.88 491 CYS A C 1
ATOM 3885 O O . CYS A 1 491 ? 1.057 -0.974 12.338 1.00 44.88 491 CYS A O 1
ATOM 3887 N N . TYR A 1 492 ? 2.853 -1.144 13.673 1.00 52.31 492 TYR A N 1
ATOM 3888 C CA . TYR A 1 492 ? 3.555 -2.096 12.807 1.00 52.31 492 TYR A CA 1
ATOM 3889 C C . TYR A 1 492 ? 3.024 -3.534 12.929 1.00 52.31 492 TYR A C 1
ATOM 3891 O O . TYR A 1 492 ? 3.509 -4.392 12.203 1.00 52.31 492 TYR A O 1
ATOM 3899 N N . GLY A 1 493 ? 2.032 -3.783 13.805 1.00 40.62 493 GLY A N 1
ATOM 3900 C CA . GLY A 1 493 ? 1.135 -4.956 13.848 1.00 40.62 493 GLY A CA 1
ATOM 3901 C C . GLY A 1 493 ? 1.764 -6.342 14.028 1.00 40.62 493 GLY A C 1
ATOM 3902 O O . GLY A 1 493 ? 1.073 -7.292 14.379 1.00 40.62 493 GLY A O 1
ATOM 3903 N N . LEU A 1 494 ? 3.066 -6.468 13.819 1.00 41.78 494 LEU A N 1
ATOM 3904 C CA . LEU A 1 494 ? 3.811 -7.706 13.791 1.00 41.78 494 LEU A CA 1
ATOM 3905 C C . LEU A 1 494 ? 4.901 -7.628 14.863 1.00 41.78 494 LEU A C 1
ATOM 3907 O O . LEU A 1 494 ? 5.471 -6.551 15.084 1.00 41.78 494 LEU A O 1
ATOM 3911 N N . PRO A 1 495 ? 5.194 -8.742 15.561 1.00 41.59 495 PRO A N 1
ATOM 3912 C CA . PRO A 1 495 ? 6.350 -8.805 16.445 1.00 41.59 495 PRO A CA 1
ATOM 3913 C C . PRO A 1 495 ? 7.586 -8.345 15.674 1.00 41.59 495 PRO A C 1
ATOM 3915 O O . PRO A 1 495 ? 7.669 -8.556 14.466 1.00 41.59 495 PRO A O 1
ATOM 3918 N N . GLN A 1 496 ? 8.549 -7.713 16.348 1.00 44.16 496 GLN A N 1
ATOM 3919 C CA . GLN A 1 496 ? 9.833 -7.409 15.726 1.00 44.16 496 GLN A CA 1
ATOM 3920 C C . GLN A 1 496 ? 10.446 -8.726 15.229 1.00 44.16 496 GLN A C 1
ATOM 3922 O O . GLN A 1 496 ? 10.976 -9.511 16.009 1.00 44.16 496 GLN A O 1
ATOM 3927 N N . ILE A 1 497 ? 10.316 -8.984 13.925 1.00 41.59 497 ILE A N 1
ATOM 3928 C CA . ILE A 1 497 ? 10.659 -10.280 13.322 1.00 41.59 497 ILE A CA 1
ATOM 3929 C C . ILE A 1 497 ? 12.185 -10.441 13.260 1.00 41.59 497 ILE A C 1
ATOM 3931 O O . ILE A 1 497 ? 12.698 -11.553 13.211 1.00 41.59 497 ILE A O 1
ATOM 3935 N N . ARG A 1 498 ? 12.929 -9.327 13.285 1.00 50.44 498 ARG A N 1
ATOM 3936 C CA . ARG A 1 498 ? 14.394 -9.314 13.279 1.00 50.44 498 ARG A CA 1
ATOM 3937 C C . ARG A 1 498 ? 14.962 -8.066 13.948 1.00 50.44 498 ARG A C 1
ATOM 3939 O O . ARG A 1 498 ? 14.412 -6.970 13.822 1.00 50.44 498 ARG A O 1
ATOM 3946 N N . ASN A 1 499 ? 16.107 -8.222 14.605 1.00 55.91 499 ASN A N 1
ATOM 3947 C CA . ASN A 1 499 ? 16.955 -7.085 14.954 1.00 55.91 499 ASN A CA 1
ATOM 3948 C C . ASN A 1 499 ? 17.502 -6.460 13.668 1.00 55.91 499 ASN A C 1
ATOM 3950 O O . ASN A 1 499 ? 17.854 -7.189 12.741 1.00 55.91 499 ASN A O 1
ATOM 3954 N N . CYS A 1 500 ? 17.566 -5.126 13.608 1.00 59.59 500 CYS A N 1
ATOM 3955 C CA . CYS A 1 500 ? 18.214 -4.441 12.494 1.00 59.59 500 CYS A CA 1
ATOM 3956 C C . CYS A 1 500 ? 19.713 -4.782 12.524 1.00 59.59 500 CYS A C 1
ATOM 3958 O O . CYS A 1 500 ? 20.377 -4.452 13.514 1.00 59.59 500 CYS A O 1
ATOM 3960 N N . PRO A 1 501 ? 20.243 -5.480 11.508 1.00 60.81 501 PRO A N 1
ATOM 3961 C CA . PRO A 1 501 ? 21.648 -5.847 11.481 1.00 60.81 501 PRO A CA 1
ATOM 3962 C C . PRO A 1 501 ? 22.558 -4.627 11.345 1.00 60.81 501 PRO A C 1
ATOM 3964 O O . PRO A 1 501 ? 22.188 -3.610 10.754 1.00 60.81 501 PRO A O 1
ATOM 3967 N N . ARG A 1 502 ? 23.781 -4.737 11.872 1.00 69.25 502 ARG A N 1
ATOM 3968 C CA . ARG A 1 502 ? 24.821 -3.730 11.661 1.00 69.25 502 ARG A CA 1
ATOM 3969 C C . ARG A 1 502 ? 25.565 -4.058 10.371 1.00 69.25 502 ARG A C 1
ATOM 3971 O O . ARG A 1 502 ? 26.149 -5.130 10.257 1.00 69.25 502 ARG A O 1
ATOM 3978 N N . TYR A 1 503 ? 25.571 -3.126 9.427 1.00 66.06 503 TYR A N 1
ATOM 3979 C CA . TYR A 1 503 ? 26.364 -3.226 8.202 1.00 66.06 503 TYR A CA 1
ATOM 3980 C C . TYR A 1 503 ? 27.682 -2.447 8.364 1.00 66.06 503 TYR A C 1
ATOM 3982 O O . TYR A 1 503 ? 27.672 -1.386 9.001 1.00 66.06 503 TYR A O 1
ATOM 3990 N N . PRO A 1 504 ? 28.817 -2.931 7.826 1.00 66.75 504 PRO A N 1
ATOM 3991 C CA . PRO A 1 504 ? 30.054 -2.171 7.759 1.00 66.75 504 PRO A CA 1
ATOM 3992 C C . PRO A 1 504 ? 29.811 -0.886 6.968 1.00 66.75 504 PRO A C 1
ATOM 3994 O O . PRO A 1 504 ? 29.136 -0.904 5.937 1.00 66.75 504 PRO A O 1
ATOM 3997 N N . LYS A 1 505 ? 30.335 0.220 7.501 1.00 57.59 505 LYS A N 1
ATOM 3998 C CA . LYS A 1 505 ? 30.272 1.539 6.867 1.00 57.59 505 LYS A CA 1
ATOM 3999 C C . LYS A 1 505 ? 31.133 1.614 5.615 1.00 57.59 505 LYS A C 1
ATOM 4001 O O . LYS A 1 505 ? 32.203 0.960 5.600 1.00 57.59 505 LYS A O 1
#

Foldseek 3Di:
DWDADDDLLLPGWIADPVVRDTDDPDLLSVVVNCVSNVPDPDDDDDDDDDRPDNVPPVQCPLLLLAFQADAFAEADPVLADPPDDDPADQADADPDADQEAEADQSFWWCESVRDIDTDDPVADKDKDWAWEDEQQAIDIHIFIWGQGPRHDVVVVATGGHNCSNNQWTGGGRRYIYGVRNLNVVVVVVVVDVDDQQVVQVVSQVSNVVVVYPDGGDHSVVSLSRSVNRLVSHDDDDPSADPVQGPDRLDDDDDDDDDDDDPVPDDPLDDDPQDFDPPFAEALFDDDQQLALQRDLVLLVLLVVCVVVPAQFDADDDDDDPVSVVVNVVSLCCLPVPNLVSLVVLPPLSSVLCCCAPNPVQQDDNPGRHGDVLSSVVSCRRSDPDNLLVLCRPQLLVLLVVCLVPVDPVSLVSNVSVVSLSVQSVVCCVPPVDDDPSSSRVSVSSSVSSVVSVVVSCVSRVDDPPPPPPPPPPPCPVVPDPQDSCNSVSHCPPDPPPDRNHHYDD

Mean predicted aligned error: 15.71 Å